Protein AF-0000000077385275 (afdb_homodimer)

Structure (mmCIF, N/CA/C/O backbone):
data_AF-0000000077385275-model_v1
#
loop_
_entity.id
_entity.type
_entity.pdbx_description
1 polymer 'Oxysterol-binding protein'
#
loop_
_atom_site.group_PDB
_atom_site.id
_atom_site.type_symbol
_atom_site.label_atom_id
_atom_site.label_alt_id
_atom_site.label_comp_id
_atom_site.label_asym_id
_atom_site.label_entity_id
_atom_site.label_seq_id
_atom_site.pdbx_PDB_ins_code
_atom_site.Cartn_x
_atom_site.Cartn_y
_atom_site.Cartn_z
_atom_site.occupancy
_atom_site.B_iso_or_equiv
_atom_site.auth_seq_id
_atom_site.auth_comp_id
_atom_site.auth_asym_id
_atom_site.auth_atom_id
_atom_site.pdbx_PDB_model_num
ATOM 1 N N . MET A 1 1 ? -3.242 -5.191 25.312 1 22.33 1 MET A N 1
ATOM 2 C CA . MET A 1 1 ? -4.52 -5.523 24.688 1 22.33 1 MET A CA 1
ATOM 3 C C . MET A 1 1 ? -4.336 -5.859 23.203 1 22.33 1 MET A C 1
ATOM 5 O O . MET A 1 1 ? -3.58 -5.188 22.5 1 22.33 1 MET A O 1
ATOM 9 N N . PRO A 1 2 ? -4.477 -7.125 22.812 1 30.56 2 PRO A N 1
ATOM 10 C CA . PRO A 1 2 ? -4.27 -7.602 21.438 1 30.56 2 PRO A CA 1
ATOM 11 C C . PRO A 1 2 ? -4.867 -6.668 20.391 1 30.56 2 PRO A C 1
ATOM 13 O O . PRO A 1 2 ? -6.016 -6.23 20.531 1 30.56 2 PRO A O 1
ATOM 16 N N . TRP A 1 3 ? -4.211 -5.695 20 1 33.78 3 TRP A N 1
ATOM 17 C CA . TRP A 1 3 ? -4.695 -4.777 18.969 1 33.78 3 TRP A CA 1
ATOM 18 C C . TRP A 1 3 ? -5.602 -5.496 17.984 1 33.78 3 TRP A C 1
ATOM 20 O O . TRP A 1 3 ? -5.223 -6.527 17.422 1 33.78 3 TRP A O 1
ATOM 30 N N . ASN A 1 4 ? -6.906 -5.566 18.344 1 36.47 4 ASN A N 1
ATOM 31 C CA . ASN A 1 4 ? -8.008 -6.207 17.641 1 36.47 4 ASN A CA 1
ATOM 32 C C . ASN A 1 4 ? -8.016 -5.82 16.156 1 36.47 4 ASN A C 1
ATOM 34 O O . ASN A 1 4 ? -7.961 -4.637 15.82 1 36.47 4 ASN A O 1
ATOM 38 N N . LEU A 1 5 ? -7.516 -6.82 15.344 1 45.41 5 LEU A N 1
ATOM 39 C CA . LEU A 1 5 ? -7.559 -6.688 13.891 1 45.41 5 LEU A CA 1
ATOM 40 C C . LEU A 1 5 ? -8.805 -5.922 13.453 1 45.41 5 LEU A C 1
ATOM 42 O O . LEU A 1 5 ? -8.742 -5.109 12.523 1 45.41 5 LEU A O 1
ATOM 46 N N . TRP A 1 6 ? -9.781 -6.137 14.352 1 42.72 6 TRP A N 1
ATOM 47 C CA . TRP A 1 6 ? -11.031 -5.473 13.984 1 42.72 6 TRP A CA 1
ATOM 48 C C . TRP A 1 6 ? -10.875 -3.957 14.039 1 42.72 6 TRP A C 1
ATOM 50 O O . TRP A 1 6 ? -11.367 -3.244 13.156 1 42.72 6 TRP A O 1
ATOM 60 N N . THR A 1 7 ? -10.258 -3.656 15.094 1 42.75 7 THR A N 1
ATOM 61 C CA . THR A 1 7 ? -10.117 -2.211 15.25 1 42.75 7 THR A CA 1
ATOM 62 C C . THR A 1 7 ? -9.391 -1.608 14.047 1 42.75 7 THR A C 1
ATOM 64 O O . THR A 1 7 ? -9.695 -0.487 13.633 1 42.75 7 THR A O 1
ATOM 67 N N . ILE A 1 8 ? -8.602 -2.576 13.586 1 43.84 8 ILE A N 1
ATOM 68 C CA . ILE A 1 8 ? -7.848 -2.121 12.422 1 43.84 8 ILE A CA 1
ATOM 69 C C . ILE A 1 8 ? -8.688 -2.279 11.156 1 43.84 8 ILE A C 1
ATOM 71 O O . ILE A 1 8 ? -8.766 -1.364 10.336 1 43.84 8 ILE A O 1
ATOM 75 N N . LEU A 1 9 ? -9.422 -3.432 11.164 1 48.72 9 LEU A N 1
ATOM 76 C CA . LEU A 1 9 ? -10.031 -3.854 9.906 1 48.72 9 LEU A CA 1
ATOM 77 C C . LEU A 1 9 ? -11.375 -3.164 9.703 1 48.72 9 LEU A C 1
ATOM 79 O O . LEU A 1 9 ? -11.805 -2.963 8.562 1 48.72 9 LEU A O 1
ATOM 83 N N . LYS A 1 10 ? -11.984 -2.959 10.844 1 46.59 10 LYS A N 1
ATOM 84 C CA . LYS A 1 10 ? -13.32 -2.395 10.719 1 46.59 10 LYS A CA 1
ATOM 85 C C . LYS A 1 10 ? -13.328 -1.202 9.766 1 46.59 10 LYS A C 1
ATOM 87 O O . LYS A 1 10 ? -14.328 -0.956 9.078 1 46.59 10 LYS A O 1
ATOM 92 N N . ASN A 1 11 ? -12.266 -0.628 9.859 1 41.06 11 ASN A N 1
ATOM 93 C CA . ASN A 1 11 ? -12.188 0.608 9.094 1 41.06 11 ASN A CA 1
ATOM 94 C C . ASN A 1 11 ? -11.922 0.333 7.613 1 41.06 11 ASN A C 1
ATOM 96 O O . ASN A 1 11 ? -11.938 1.251 6.793 1 41.06 11 ASN A O 1
ATOM 100 N N . TYR A 1 12 ? -11.773 -1.062 7.469 1 43.31 12 TYR A N 1
ATOM 101 C CA . TYR A 1 12 ? -11.398 -1.414 6.102 1 43.31 12 TYR A CA 1
ATOM 102 C C . TYR A 1 12 ? -12.516 -2.197 5.418 1 43.31 12 TYR A C 1
ATOM 104 O O . TYR A 1 12 ? -12.305 -2.795 4.359 1 43.31 12 TYR A O 1
ATOM 112 N N . ILE A 1 13 ? -13.656 -2.273 6.016 1 45.38 13 ILE A N 1
ATOM 113 C CA . ILE A 1 13 ? -14.781 -3.004 5.438 1 45.38 13 ILE A CA 1
ATOM 114 C C . ILE A 1 13 ? -15.117 -2.428 4.062 1 45.38 13 ILE A C 1
ATOM 116 O O . ILE A 1 13 ? -15.297 -1.216 3.918 1 45.38 13 ILE A O 1
ATOM 120 N N . GLY A 1 14 ? -15.133 -3.238 3.111 1 44.44 14 GLY A N 1
ATOM 121 C CA . GLY A 1 14 ? -15.453 -2.834 1.751 1 44.44 14 GLY A CA 1
ATOM 122 C C . GLY A 1 14 ? -14.25 -2.322 0.98 1 44.44 14 GLY A C 1
ATOM 123 O O . GLY A 1 14 ? -14.359 -1.971 -0.196 1 44.44 14 GLY A O 1
ATOM 124 N N . LYS A 1 15 ? -13.016 -2.332 1.749 1 44.12 15 LYS A N 1
ATOM 125 C CA . LYS A 1 15 ? -11.805 -1.715 1.206 1 44.12 15 LYS A CA 1
ATOM 126 C C . LYS A 1 15 ? -10.836 -2.77 0.68 1 44.12 15 LYS A C 1
ATOM 128 O O . LYS A 1 15 ? -10.867 -3.92 1.122 1 44.12 15 LYS A O 1
ATOM 133 N N . GLU A 1 16 ? -10.188 -2.529 -0.522 1 43.12 16 GLU A N 1
ATOM 134 C CA . GLU A 1 16 ? -9.133 -3.424 -0.984 1 43.12 16 GLU A CA 1
ATOM 135 C C . GLU A 1 16 ? -7.953 -3.434 -0.014 1 43.12 16 GLU A C 1
ATOM 137 O O . GLU A 1 16 ? -7.445 -2.377 0.365 1 43.12 16 GLU A O 1
ATOM 142 N N . LEU A 1 17 ? -7.742 -4.512 0.66 1 42.81 17 LEU A N 1
ATOM 143 C CA . LEU A 1 17 ? -6.801 -4.684 1.761 1 42.81 17 LEU A CA 1
ATOM 144 C C . LEU A 1 17 ? -5.398 -4.961 1.235 1 42.81 17 LEU A C 1
ATOM 146 O O . LEU A 1 17 ? -4.457 -5.129 2.018 1 42.81 17 LEU A O 1
ATOM 150 N N . THR A 1 18 ? -5.215 -5.156 -0.114 1 40.94 18 THR A N 1
ATOM 151 C CA . THR A 1 18 ? -3.887 -5.645 -0.478 1 40.94 18 THR A CA 1
ATOM 152 C C . THR A 1 18 ? -2.801 -4.758 0.13 1 40.94 18 THR A C 1
ATOM 154 O O . THR A 1 18 ? -1.669 -5.203 0.327 1 40.94 18 THR A O 1
ATOM 157 N N . GLU A 1 19 ? -3.18 -3.551 0.458 1 40.25 19 GLU A N 1
ATOM 158 C CA . GLU A 1 19 ? -2.131 -2.674 0.968 1 40.25 19 GLU A CA 1
ATOM 159 C C . GLU A 1 19 ? -2.203 -2.553 2.488 1 40.25 19 GLU A C 1
ATOM 161 O O . GLU A 1 19 ? -1.452 -1.784 3.09 1 40.25 19 GLU A O 1
ATOM 166 N N . ILE A 1 20 ? -3.166 -3.162 3.029 1 42 20 ILE A N 1
ATOM 167 C CA . ILE A 1 20 ? -3.279 -3.059 4.48 1 42 20 ILE A CA 1
ATOM 168 C C . ILE A 1 20 ? -2.18 -3.885 5.145 1 42 20 ILE A C 1
ATOM 170 O O . ILE A 1 20 ? -2.096 -5.098 4.938 1 42 20 ILE A O 1
ATOM 174 N N . PRO A 1 21 ? -1.225 -3.178 5.582 1 43.84 21 PRO A N 1
ATOM 175 C CA . PRO A 1 21 ? -0.285 -3.977 6.375 1 43.84 21 PRO A CA 1
ATOM 176 C C . PRO A 1 21 ? -0.977 -4.797 7.461 1 43.84 21 PRO A C 1
ATOM 178 O O . PRO A 1 21 ? -1.747 -4.25 8.258 1 43.84 21 PRO A O 1
ATOM 181 N N . ILE A 1 22 ? -1.205 -6.035 7.148 1 46.94 22 ILE A N 1
ATOM 182 C CA . ILE A 1 22 ? -1.656 -6.941 8.203 1 46.94 22 ILE A CA 1
ATOM 183 C C . ILE A 1 22 ? -0.57 -7.078 9.266 1 46.94 22 ILE A C 1
ATOM 185 O O . ILE A 1 22 ? 0.614 -7.199 8.938 1 46.94 22 ILE A O 1
ATOM 189 N N . PRO A 1 23 ? -0.979 -6.82 10.484 1 48.75 23 PRO A N 1
ATOM 190 C CA . PRO A 1 23 ? 0.021 -7.012 11.539 1 48.75 23 PRO A CA 1
ATOM 191 C C . PRO A 1 23 ? 0.813 -8.305 11.367 1 48.75 23 PRO A C 1
ATOM 193 O O . PRO A 1 23 ? 0.279 -9.305 10.875 1 48.75 23 PRO A O 1
ATOM 196 N N . PHE A 1 24 ? 2.184 -8.156 11.555 1 48 24 PHE A N 1
ATOM 197 C CA . PHE A 1 24 ? 3.156 -9.234 11.43 1 48 24 PHE A CA 1
ATOM 198 C C . PHE A 1 24 ? 2.629 -10.516 12.055 1 48 24 PHE A C 1
ATOM 200 O O . PHE A 1 24 ? 2.914 -11.617 11.57 1 48 24 PHE A O 1
ATOM 207 N N . ASN A 1 25 ? 1.714 -10.297 13.008 1 54.97 25 ASN A N 1
ATOM 208 C CA . ASN A 1 25 ? 1.229 -11.484 13.695 1 54.97 25 ASN A CA 1
ATOM 209 C C . ASN A 1 25 ? 0.329 -12.328 12.797 1 54.97 25 ASN A C 1
ATOM 211 O O . ASN A 1 25 ? -0.008 -13.461 13.141 1 54.97 25 ASN A O 1
ATOM 215 N N . PHE A 1 26 ? 0.169 -11.727 11.617 1 65.56 26 PHE A N 1
ATOM 216 C CA . PHE A 1 26 ? -0.706 -12.461 10.703 1 65.56 26 PHE A CA 1
ATOM 217 C C . PHE A 1 26 ? 0.068 -12.953 9.492 1 65.56 26 PHE A C 1
ATOM 219 O O . PHE A 1 26 ? -0.524 -13.461 8.531 1 65.56 26 PHE A O 1
ATOM 226 N N . CYS A 1 27 ? 1.44 -12.844 9.711 1 75.25 27 CYS A N 1
ATOM 227 C CA . CYS A 1 27 ? 2.238 -13.242 8.555 1 75.25 27 CYS A CA 1
ATOM 228 C C . CYS A 1 27 ? 2.939 -14.57 8.805 1 75.25 27 CYS A C 1
ATOM 230 O O . CYS A 1 27 ? 3.023 -15.023 9.945 1 75.25 27 CYS A O 1
ATOM 232 N N . GLU A 1 28 ? 3.242 -15.273 7.82 1 85.62 28 GLU A N 1
ATOM 233 C CA . GLU A 1 28 ? 4.152 -16.422 7.824 1 85.62 28 GLU A CA 1
ATOM 234 C C . GLU A 1 28 ? 5.523 -16.031 7.277 1 85.62 28 GLU A C 1
ATOM 236 O O . GLU A 1 28 ? 5.648 -15.062 6.523 1 85.62 28 GLU A O 1
ATOM 241 N N . PRO A 1 29 ? 6.57 -16.75 7.711 1 88.56 29 PRO A N 1
ATOM 242 C CA . PRO A 1 29 ? 7.93 -16.375 7.316 1 88.56 29 PRO A CA 1
ATOM 243 C C . PRO A 1 29 ? 8.289 -16.844 5.914 1 88.56 29 PRO A C 1
ATOM 245 O O . PRO A 1 29 ? 9.367 -17.406 5.707 1 88.56 29 PRO A O 1
ATOM 248 N N . LEU A 1 30 ? 7.438 -16.688 4.945 1 93.69 30 LEU A N 1
ATOM 249 C CA . LEU A 1 30 ? 7.645 -16.938 3.525 1 93.69 30 LEU A CA 1
ATOM 250 C C . LEU A 1 30 ? 7.219 -15.727 2.695 1 93.69 30 LEU A C 1
ATOM 252 O O . LEU A 1 30 ? 6.242 -15.055 3.025 1 93.69 30 LEU A O 1
ATOM 256 N N . SER A 1 31 ? 8.016 -15.5 1.704 1 94.81 31 SER A N 1
ATOM 257 C CA . SER A 1 31 ? 7.59 -14.523 0.704 1 94.81 31 SER A CA 1
ATOM 258 C C . SER A 1 31 ? 6.527 -15.109 -0.219 1 94.81 31 SER A C 1
ATOM 260 O O . SER A 1 31 ? 6.398 -16.328 -0.33 1 94.81 31 SER A O 1
ATOM 262 N N . MET A 1 32 ? 5.77 -14.242 -0.83 1 95.31 32 MET A N 1
ATOM 263 C CA . MET A 1 32 ? 4.797 -14.703 -1.816 1 95.31 32 MET A CA 1
ATOM 264 C C . MET A 1 32 ? 5.477 -15.5 -2.924 1 95.31 32 MET A C 1
ATOM 266 O O . MET A 1 32 ? 4.883 -16.422 -3.482 1 95.31 32 MET A O 1
ATOM 270 N N . LEU A 1 33 ? 6.703 -15.156 -3.324 1 98 33 LEU A N 1
ATOM 271 C CA . LEU A 1 33 ? 7.438 -15.922 -4.328 1 98 33 LEU A CA 1
ATOM 272 C C . LEU A 1 33 ? 7.605 -17.375 -3.885 1 98 33 LEU A C 1
ATOM 274 O O . LEU A 1 33 ? 7.422 -18.297 -4.684 1 98 33 LEU A O 1
ATOM 278 N N . GLN A 1 34 ? 7.934 -17.5 -2.602 1 97.69 34 GLN A N 1
ATOM 279 C CA . GLN A 1 34 ? 8.078 -18.828 -2.045 1 97.69 34 GLN A CA 1
ATOM 280 C C . GLN A 1 34 ? 6.738 -19.562 -1.989 1 97.69 34 GLN A C 1
ATOM 282 O O . GLN A 1 34 ? 6.652 -20.75 -2.318 1 97.69 34 GLN A O 1
ATOM 287 N N . ARG A 1 35 ? 5.707 -18.875 -1.614 1 96.5 35 ARG A N 1
ATOM 288 C CA . ARG A 1 35 ? 4.367 -19.453 -1.544 1 96.5 35 ARG A CA 1
ATOM 289 C C . ARG A 1 35 ? 3.918 -19.969 -2.906 1 96.5 35 ARG A C 1
ATOM 291 O O . ARG A 1 35 ? 3.299 -21.031 -3 1 96.5 35 ARG A O 1
ATOM 298 N N . LEU A 1 36 ? 4.227 -19.281 -3.943 1 97.38 36 LEU A N 1
ATOM 299 C CA . LEU A 1 36 ? 3.832 -19.688 -5.285 1 97.38 36 LEU A CA 1
ATOM 300 C C . LEU A 1 36 ? 4.586 -20.938 -5.715 1 97.38 36 LEU A C 1
ATOM 302 O O . LEU A 1 36 ? 4.043 -21.781 -6.441 1 97.38 36 LEU A O 1
ATOM 306 N N . VAL A 1 37 ? 5.805 -21.109 -5.266 1 98.31 37 VAL A N 1
ATOM 307 C CA . VAL A 1 37 ? 6.586 -22.297 -5.598 1 98.31 37 VAL A CA 1
ATOM 308 C C . VAL A 1 37 ? 6 -23.516 -4.883 1 98.31 37 VAL A C 1
ATOM 310 O O . VAL A 1 37 ? 6.156 -24.641 -5.348 1 98.31 37 VAL A O 1
ATOM 313 N N . GLU A 1 38 ? 5.336 -23.281 -3.814 1 97.06 38 GLU A N 1
ATOM 314 C CA . GLU A 1 38 ? 4.691 -24.359 -3.07 1 97.06 38 GLU A CA 1
ATOM 315 C C . GLU A 1 38 ? 3.676 -25.094 -3.936 1 97.06 38 GLU A C 1
ATOM 317 O O . GLU A 1 38 ? 3.307 -26.234 -3.633 1 97.06 38 GLU A O 1
ATOM 322 N N . ASP A 1 39 ? 3.201 -24.531 -4.992 1 97.06 39 ASP A N 1
ATOM 323 C CA . ASP A 1 39 ? 2.275 -25.156 -5.926 1 97.06 39 ASP A CA 1
ATOM 324 C C . ASP A 1 39 ? 2.863 -26.453 -6.488 1 97.06 39 ASP A C 1
ATOM 326 O O . ASP A 1 39 ? 2.127 -27.312 -6.977 1 97.06 39 ASP A O 1
ATOM 330 N N . TYR A 1 40 ? 4.156 -26.594 -6.434 1 98.31 40 TYR A N 1
ATOM 331 C CA . TYR A 1 40 ? 4.812 -27.734 -7.062 1 98.31 40 TYR A CA 1
ATOM 332 C C . TYR A 1 40 ? 5.117 -28.812 -6.039 1 98.31 40 TYR A C 1
ATOM 334 O O . TYR A 1 40 ? 5.871 -29.75 -6.324 1 98.31 40 TYR A O 1
ATOM 342 N N . GLU A 1 41 ? 4.551 -28.656 -4.855 1 97.88 41 GLU A N 1
ATOM 343 C CA . GLU A 1 41 ? 4.715 -29.688 -3.84 1 97.88 41 GLU A CA 1
ATOM 344 C C . GLU A 1 41 ? 4.32 -31.062 -4.383 1 97.88 41 GLU A C 1
ATOM 346 O O . GLU A 1 41 ? 4.922 -32.094 -4.016 1 97.88 41 GLU A O 1
ATOM 351 N N . TYR A 1 42 ? 3.328 -31.125 -5.273 1 98.38 42 TYR A N 1
ATOM 352 C CA . TYR A 1 42 ? 2.846 -32.375 -5.852 1 98.38 42 TYR A CA 1
ATOM 353 C C . TYR A 1 42 ? 3.197 -32.469 -7.332 1 98.38 42 TYR A C 1
ATOM 355 O O . TYR A 1 42 ? 2.385 -32.906 -8.141 1 98.38 42 TYR A O 1
ATOM 363 N N . SER A 1 43 ? 4.387 -32.062 -7.645 1 98.38 43 SER A N 1
ATOM 364 C CA . SER A 1 43 ? 4.855 -32.031 -9.023 1 98.38 43 SER A CA 1
ATOM 365 C C . SER A 1 43 ? 4.863 -33.438 -9.625 1 98.38 43 SER A C 1
ATOM 367 O O . SER A 1 43 ? 4.844 -33.594 -10.844 1 98.38 43 SER A O 1
ATOM 369 N N . GLU A 1 44 ? 4.879 -34.469 -8.812 1 98.25 44 GLU A N 1
ATOM 370 C CA . GLU A 1 44 ? 4.855 -35.844 -9.312 1 98.25 44 GLU A CA 1
ATOM 371 C C . GLU A 1 44 ? 3.582 -36.125 -10.109 1 98.25 44 GLU A C 1
ATOM 373 O O . GLU A 1 44 ? 3.549 -37.031 -10.945 1 98.25 44 GLU A O 1
ATOM 378 N N . ILE A 1 45 ? 2.545 -35.375 -9.828 1 98.69 45 ILE A N 1
ATOM 379 C CA . ILE A 1 45 ? 1.316 -35.5 -10.602 1 98.69 45 ILE A CA 1
ATOM 380 C C . ILE A 1 45 ? 1.586 -35.156 -12.062 1 98.69 45 ILE A C 1
ATOM 382 O O . ILE A 1 45 ? 1.064 -35.781 -12.977 1 98.69 45 ILE A O 1
ATOM 386 N N . LEU A 1 46 ? 2.375 -34.094 -12.305 1 98.75 46 LEU A N 1
ATOM 387 C CA . LEU A 1 46 ? 2.738 -33.719 -13.656 1 98.75 46 LEU A CA 1
ATOM 388 C C . LEU A 1 46 ? 3.615 -34.75 -14.32 1 98.75 46 LEU A C 1
ATOM 390 O O . LEU A 1 46 ? 3.518 -35 -15.531 1 98.75 46 LEU A O 1
ATOM 394 N N . ASP A 1 47 ? 4.445 -35.406 -13.508 1 98.25 47 ASP A N 1
ATOM 395 C CA . ASP A 1 47 ? 5.25 -36.5 -14.039 1 98.25 47 ASP A CA 1
ATOM 396 C C . ASP A 1 47 ? 4.371 -37.656 -14.5 1 98.25 47 ASP A C 1
ATOM 398 O O . ASP A 1 47 ? 4.609 -38.25 -15.555 1 98.25 47 ASP A O 1
ATOM 402 N N . LYS A 1 48 ? 3.4 -37.969 -13.695 1 98.12 48 LYS A N 1
ATOM 403 C CA . LYS A 1 48 ? 2.443 -39 -14.094 1 98.12 48 LYS A CA 1
ATOM 404 C C . LYS A 1 48 ? 1.675 -38.562 -15.344 1 98.12 48 LYS A C 1
ATOM 406 O O . LYS A 1 48 ? 1.439 -39.375 -16.234 1 98.12 48 LYS A O 1
ATOM 411 N N . ALA A 1 49 ? 1.293 -37.312 -15.367 1 98.69 49 ALA A N 1
ATOM 412 C CA . ALA A 1 49 ? 0.587 -36.781 -16.531 1 98.69 49 ALA A CA 1
ATOM 413 C C . ALA A 1 49 ? 1.415 -36.969 -17.797 1 98.69 49 ALA A C 1
ATOM 415 O O . ALA A 1 49 ? 0.876 -37.281 -18.859 1 98.69 49 ALA A O 1
ATOM 416 N N . ALA A 1 50 ? 2.693 -36.75 -17.672 1 98.19 50 ALA A N 1
ATOM 417 C CA . ALA A 1 50 ? 3.594 -36.875 -18.812 1 98.19 50 ALA A CA 1
ATOM 418 C C . ALA A 1 50 ? 3.613 -38.281 -19.375 1 98.19 50 ALA A C 1
ATOM 420 O O . ALA A 1 50 ? 3.93 -38.5 -20.547 1 98.19 50 ALA A O 1
ATOM 421 N N . MET A 1 51 ? 3.244 -39.281 -18.531 1 97.06 51 MET A N 1
ATOM 422 C CA . MET A 1 51 ? 3.273 -40.688 -18.906 1 97.06 51 MET A CA 1
ATOM 423 C C . MET A 1 51 ? 1.891 -41.156 -19.344 1 97.06 51 MET A C 1
ATOM 425 O O . MET A 1 51 ? 1.713 -42.312 -19.688 1 97.06 51 MET A O 1
ATOM 429 N N . ALA A 1 52 ? 0.962 -40.281 -19.359 1 96.25 52 ALA A N 1
ATOM 430 C CA . ALA A 1 52 ? -0.415 -40.656 -19.672 1 96.25 52 ALA A CA 1
ATOM 431 C C . ALA A 1 52 ? -0.518 -41.219 -21.062 1 96.25 52 ALA A C 1
ATOM 433 O O . ALA A 1 52 ? 0.242 -40.844 -21.969 1 96.25 52 ALA A O 1
ATOM 434 N N . SER A 1 53 ? -1.524 -42 -21.25 1 89.12 53 SER A N 1
ATOM 435 C CA . SER A 1 53 ? -1.717 -42.75 -22.5 1 89.12 53 SER A CA 1
ATOM 436 C C . SER A 1 53 ? -2.291 -41.844 -23.594 1 89.12 53 SER A C 1
ATOM 438 O O . SER A 1 53 ? -2.068 -42.094 -24.781 1 89.12 53 SER A O 1
ATOM 440 N N . ASP A 1 54 ? -3.117 -40.906 -23.203 1 93.94 54 ASP A N 1
ATOM 441 C CA . ASP A 1 54 ? -3.701 -39.969 -24.141 1 93.94 54 ASP A CA 1
ATOM 442 C C . ASP A 1 54 ? -3.857 -38.594 -23.5 1 93.94 54 ASP A C 1
ATOM 444 O O . ASP A 1 54 ? -3.648 -38.438 -22.297 1 93.94 54 ASP A O 1
ATOM 448 N N . SER A 1 55 ? -4.312 -37.656 -24.328 1 97.31 55 SER A N 1
ATOM 449 C CA . SER A 1 55 ? -4.324 -36.25 -23.922 1 97.31 55 SER A CA 1
ATOM 450 C C . SER A 1 55 ? -5.449 -35.969 -22.922 1 97.31 55 SER A C 1
ATOM 452 O O . SER A 1 55 ? -5.336 -35.094 -22.078 1 97.31 55 SER A O 1
ATOM 454 N N . CYS A 1 56 ? -6.508 -36.781 -22.938 1 97.88 56 CYS A N 1
ATOM 455 C CA . CYS A 1 56 ? -7.59 -36.562 -21.984 1 97.88 56 CYS A CA 1
ATOM 456 C C . CYS A 1 56 ? -7.191 -37.062 -20.594 1 97.88 56 CYS A C 1
ATOM 458 O O . CYS A 1 56 ? -7.539 -36.438 -19.578 1 97.88 56 CYS A O 1
ATOM 460 N N . GLU A 1 57 ? -6.535 -38.188 -20.594 1 97.81 57 GLU A N 1
ATOM 461 C CA . GLU A 1 57 ? -5.984 -38.656 -19.328 1 97.81 57 GLU A CA 1
ATOM 462 C C . GLU A 1 57 ? -4.969 -37.656 -18.766 1 97.81 57 GLU A C 1
ATOM 464 O O . GLU A 1 57 ? -4.977 -37.375 -17.562 1 97.81 57 GLU A O 1
ATOM 469 N N . GLN A 1 58 ? -4.043 -37.188 -19.625 1 98.69 58 GLN A N 1
ATOM 470 C CA . GLN A 1 58 ? -3.086 -36.156 -19.219 1 98.69 58 GLN A CA 1
ATOM 471 C C . GLN A 1 58 ? -3.797 -34.938 -18.625 1 98.69 58 GLN A C 1
ATOM 473 O O . GLN A 1 58 ? -3.396 -34.438 -17.578 1 98.69 58 GLN A O 1
ATOM 478 N N . LEU A 1 59 ? -4.871 -34.562 -19.266 1 98.75 59 LEU A N 1
ATOM 479 C CA . LEU A 1 59 ? -5.656 -33.406 -18.812 1 98.75 59 LEU A CA 1
ATOM 480 C C . LEU A 1 59 ? -6.273 -33.656 -17.453 1 98.75 59 LEU A C 1
ATOM 482 O O . LEU A 1 59 ? -6.348 -32.75 -16.609 1 98.75 59 LEU A O 1
ATOM 486 N N . ALA A 1 60 ? -6.688 -34.875 -17.156 1 98.75 60 ALA A N 1
ATOM 487 C CA . ALA A 1 60 ? -7.227 -35.219 -15.852 1 98.75 60 ALA A CA 1
ATOM 488 C C . ALA A 1 60 ? -6.18 -35.062 -14.758 1 98.75 60 ALA A C 1
ATOM 490 O O . ALA A 1 60 ? -6.477 -34.531 -13.68 1 98.75 60 ALA A O 1
ATOM 491 N N . TYR A 1 61 ? -5.012 -35.438 -15.023 1 98.81 61 TYR A N 1
ATOM 492 C CA . TYR A 1 61 ? -3.924 -35.281 -14.062 1 98.81 61 TYR A CA 1
ATOM 493 C C . TYR A 1 61 ? -3.582 -33.812 -13.875 1 98.81 61 TYR A C 1
ATOM 495 O O . TYR A 1 61 ? -3.318 -33.344 -12.758 1 98.81 61 TYR A O 1
ATOM 503 N N . VAL A 1 62 ? -3.572 -33.062 -14.977 1 98.88 62 VAL A N 1
ATOM 504 C CA . VAL A 1 62 ? -3.316 -31.625 -14.883 1 98.88 62 VAL A CA 1
ATOM 505 C C . VAL A 1 62 ? -4.363 -30.969 -13.992 1 98.88 62 VAL A C 1
ATOM 507 O O . VAL A 1 62 ? -4.035 -30.125 -13.148 1 98.88 62 VAL A O 1
ATOM 510 N N . ALA A 1 63 ? -5.594 -31.391 -14.148 1 98.94 63 ALA A N 1
ATOM 511 C CA . ALA A 1 63 ? -6.676 -30.859 -13.32 1 98.94 63 ALA A CA 1
ATOM 512 C C . ALA A 1 63 ? -6.422 -31.156 -11.844 1 98.94 63 ALA A C 1
ATOM 514 O O . ALA A 1 63 ? -6.566 -30.266 -11 1 98.94 63 ALA A O 1
ATOM 515 N N . ALA A 1 64 ? -6.031 -32.344 -11.57 1 98.88 64 ALA A N 1
ATOM 516 C CA . ALA A 1 64 ? -5.723 -32.719 -10.195 1 98.88 64 ALA A CA 1
ATOM 517 C C . ALA A 1 64 ? -4.574 -31.891 -9.641 1 98.88 64 ALA A C 1
ATOM 519 O O . ALA A 1 64 ? -4.605 -31.469 -8.477 1 98.88 64 ALA A O 1
ATOM 520 N N . PHE A 1 65 ? -3.57 -31.609 -10.445 1 98.81 65 PHE A N 1
ATOM 521 C CA . PHE A 1 65 ? -2.434 -30.781 -10.062 1 98.81 65 PHE A CA 1
ATOM 522 C C . PHE A 1 65 ? -2.891 -29.391 -9.68 1 98.81 65 PHE A C 1
ATOM 524 O O . PHE A 1 65 ? -2.43 -28.828 -8.68 1 98.81 65 PHE A O 1
ATOM 531 N N . THR A 1 66 ? -3.787 -28.812 -10.438 1 98.75 66 THR A N 1
ATOM 532 C CA . THR A 1 66 ? -4.254 -27.469 -10.156 1 98.75 66 THR A CA 1
ATOM 533 C C . THR A 1 66 ? -5 -27.422 -8.82 1 98.75 66 THR A C 1
ATOM 535 O O . THR A 1 66 ? -4.859 -26.453 -8.055 1 98.75 66 THR A O 1
ATOM 538 N N . VAL A 1 67 ? -5.75 -28.469 -8.516 1 98.75 67 VAL A N 1
ATOM 539 C CA . VAL A 1 67 ? -6.52 -28.547 -7.277 1 98.75 67 VAL A CA 1
ATOM 540 C C . VAL A 1 67 ? -5.574 -28.672 -6.086 1 98.75 67 VAL A C 1
ATOM 542 O O . VAL A 1 67 ? -5.793 -28.062 -5.039 1 98.75 67 VAL A O 1
ATOM 545 N N . SER A 1 68 ? -4.543 -29.406 -6.25 1 98.56 68 SER A N 1
ATOM 546 C CA . SER A 1 68 ? -3.623 -29.703 -5.156 1 98.56 68 SER A CA 1
ATOM 547 C C . SER A 1 68 ? -2.984 -28.438 -4.602 1 98.56 68 SER A C 1
ATOM 549 O O . SER A 1 68 ? -2.562 -28.406 -3.443 1 98.56 68 SER A O 1
ATOM 551 N N . SER A 1 69 ? -2.908 -27.391 -5.391 1 97.25 69 SER A N 1
ATOM 552 C CA . SER A 1 69 ? -2.252 -26.156 -4.996 1 97.25 69 SER A CA 1
ATOM 553 C C . SER A 1 69 ? -3.008 -25.453 -3.869 1 97.25 69 SER A C 1
ATOM 555 O O . SER A 1 69 ? -2.471 -24.562 -3.209 1 97.25 69 SER A O 1
ATOM 557 N N . TYR A 1 70 ? -4.262 -25.891 -3.629 1 97.31 70 TYR A N 1
ATOM 558 C CA . TYR A 1 70 ? -5.09 -25.234 -2.627 1 97.31 70 TYR A CA 1
ATOM 559 C C . TYR A 1 70 ? -5.02 -25.969 -1.292 1 97.31 70 TYR A C 1
ATOM 561 O O . TYR A 1 70 ? -5.531 -25.484 -0.281 1 97.31 70 TYR A O 1
ATOM 569 N N . ALA A 1 71 ? -4.348 -27.062 -1.221 1 96.5 71 ALA A N 1
ATOM 570 C CA . ALA A 1 71 ? -4.406 -27.984 -0.09 1 96.5 71 ALA A CA 1
ATOM 571 C C . ALA A 1 71 ? -3.998 -27.281 1.206 1 96.5 71 ALA A C 1
ATOM 573 O O . ALA A 1 71 ? -4.684 -27.406 2.225 1 96.5 71 ALA A O 1
ATOM 574 N N . THR A 1 72 ? -2.986 -26.484 1.186 1 93.88 72 THR A N 1
ATOM 575 C CA . THR A 1 72 ? -2.391 -25.953 2.4 1 93.88 72 THR A CA 1
ATOM 576 C C . THR A 1 72 ? -3.229 -24.797 2.947 1 93.88 72 THR A C 1
ATOM 578 O O . THR A 1 72 ? -3.076 -24.406 4.109 1 93.88 72 THR A O 1
ATOM 581 N N . THR A 1 73 ? -4.113 -24.234 2.195 1 94 73 THR A N 1
ATOM 582 C CA . THR A 1 73 ? -4.895 -23.078 2.615 1 94 73 THR A CA 1
ATOM 583 C C . THR A 1 73 ? -5.941 -23.469 3.65 1 94 73 THR A C 1
ATOM 585 O O . THR A 1 73 ? -6.52 -22.609 4.32 1 94 73 THR A O 1
ATOM 588 N N . SER A 1 74 ? -6.176 -24.766 3.801 1 91.81 74 SER A N 1
ATOM 589 C CA . SER A 1 74 ? -7.176 -25.234 4.754 1 91.81 74 SER A CA 1
ATOM 590 C C . SER A 1 74 ? -6.723 -25 6.191 1 91.81 74 SER A C 1
ATOM 592 O O . SER A 1 74 ? -7.551 -24.844 7.094 1 91.81 74 SER A O 1
ATOM 594 N N . ASN A 1 75 ? -5.457 -24.938 6.422 1 88.75 75 ASN A N 1
ATOM 595 C CA . ASN A 1 75 ? -4.984 -24.766 7.793 1 88.75 75 ASN A CA 1
ATOM 596 C C . ASN A 1 75 ? -3.957 -23.641 7.898 1 88.75 75 ASN A C 1
ATOM 598 O O . ASN A 1 75 ? -3.4 -23.391 8.969 1 88.75 75 ASN A O 1
ATOM 602 N N . ARG A 1 76 ? -3.629 -23.047 6.848 1 88.94 76 ARG A N 1
ATOM 603 C CA . ARG A 1 76 ? -2.646 -21.969 6.836 1 88.94 76 ARG A CA 1
ATOM 604 C C . ARG A 1 76 ? -3.252 -20.688 6.281 1 88.94 76 ARG A C 1
ATOM 606 O O . ARG A 1 76 ? -3.264 -20.469 5.07 1 88.94 76 ARG A O 1
ATOM 613 N N . THR A 1 77 ? -3.584 -19.812 7.191 1 83.62 77 THR A N 1
ATOM 614 C CA . THR A 1 77 ? -4.309 -18.609 6.805 1 83.62 77 THR A CA 1
ATOM 615 C C . THR A 1 77 ? -3.404 -17.375 6.895 1 83.62 77 THR A C 1
ATOM 617 O O . THR A 1 77 ? -3.811 -16.281 6.535 1 83.62 77 THR A O 1
ATOM 620 N N . ALA A 1 78 ? -2.156 -17.641 7.34 1 80.62 78 ALA A N 1
ATOM 621 C CA . ALA A 1 78 ? -1.238 -16.516 7.492 1 80.62 78 ALA A CA 1
ATOM 622 C C . ALA A 1 78 ? -0.831 -15.945 6.133 1 80.62 78 ALA A C 1
ATOM 624 O O . ALA A 1 78 ? -0.655 -16.703 5.172 1 80.62 78 ALA A O 1
ATOM 625 N N . LYS A 1 79 ? -0.706 -14.641 6.055 1 81 79 LYS A N 1
ATOM 626 C CA . LYS A 1 79 ? -0.318 -13.945 4.828 1 81 79 LYS A CA 1
ATOM 627 C C . LYS A 1 79 ? 1.19 -14.023 4.609 1 81 79 LYS A C 1
ATOM 629 O O . LYS A 1 79 ? 1.971 -13.773 5.531 1 81 79 LYS A O 1
ATOM 634 N N . PRO A 1 80 ? 1.602 -14.422 3.41 1 89.62 80 PRO A N 1
ATOM 635 C CA . PRO A 1 80 ? 3.029 -14.312 3.107 1 89.62 80 PRO A CA 1
ATOM 636 C C . PRO A 1 80 ? 3.498 -12.867 2.99 1 89.62 80 PRO A C 1
ATOM 638 O O . PRO A 1 80 ? 2.674 -11.953 2.875 1 89.62 80 PRO A O 1
ATOM 641 N N . PHE A 1 81 ? 4.867 -12.664 3.061 1 84.69 81 PHE A N 1
ATOM 642 C CA . PHE A 1 81 ? 5.422 -11.328 2.863 1 84.69 81 PHE A CA 1
ATOM 643 C C . PHE A 1 81 ? 5.242 -10.875 1.419 1 84.69 81 PHE A C 1
ATOM 645 O O . PHE A 1 81 ? 5.418 -11.664 0.488 1 84.69 81 PHE A O 1
ATOM 652 N N . ASN A 1 82 ? 4.824 -9.602 1.296 1 82.38 82 ASN A N 1
ATOM 653 C CA . ASN A 1 82 ? 4.828 -9.023 -0.045 1 82.38 82 ASN A CA 1
ATOM 654 C C . ASN A 1 82 ? 6.246 -8.883 -0.59 1 82.38 82 ASN A C 1
ATOM 656 O O . ASN A 1 82 ? 7.105 -8.281 0.06 1 82.38 82 ASN A O 1
ATOM 660 N N . PRO A 1 83 ? 6.484 -9.445 -1.729 1 90.69 83 PRO A N 1
ATOM 661 C CA . PRO A 1 83 ? 7.832 -9.32 -2.281 1 90.69 83 PRO A CA 1
ATOM 662 C C . PRO A 1 83 ? 8.188 -7.883 -2.648 1 90.69 83 PRO A C 1
ATOM 664 O O . PRO A 1 83 ? 7.312 -7.105 -3.031 1 90.69 83 PRO A O 1
ATOM 667 N N . LEU A 1 84 ? 9.453 -7.586 -2.518 1 86 84 LEU A N 1
ATOM 668 C CA . LEU A 1 84 ? 9.984 -6.324 -3.02 1 86 84 LEU A CA 1
ATOM 669 C C . LEU A 1 84 ? 10.203 -6.387 -4.527 1 86 84 LEU A C 1
ATOM 671 O O . LEU A 1 84 ? 10.406 -7.469 -5.086 1 86 84 LEU A O 1
ATOM 675 N N . LEU A 1 85 ? 10.102 -5.148 -5.168 1 84.06 85 LEU A N 1
ATOM 676 C CA . LEU A 1 85 ? 10.414 -5.102 -6.594 1 84.06 85 LEU A CA 1
ATOM 677 C C . LEU A 1 85 ? 11.82 -5.625 -6.859 1 84.06 85 LEU A C 1
ATOM 679 O O . LEU A 1 85 ? 12.773 -5.211 -6.199 1 84.06 85 LEU A O 1
ATOM 683 N N . GLY A 1 86 ? 11.914 -6.609 -7.758 1 92.06 86 GLY A N 1
ATOM 684 C CA . GLY A 1 86 ? 13.203 -7.191 -8.078 1 92.06 86 GLY A CA 1
ATOM 685 C C . GLY A 1 86 ? 13.578 -8.359 -7.18 1 92.06 86 GLY A C 1
ATOM 686 O O . GLY A 1 86 ? 14.57 -9.047 -7.426 1 92.06 86 GLY A O 1
ATOM 687 N N . GLU A 1 87 ? 12.773 -8.609 -6.133 1 94.88 87 GLU A N 1
ATOM 688 C CA . GLU A 1 87 ? 12.992 -9.789 -5.301 1 94.88 87 GLU A CA 1
ATOM 689 C C . GLU A 1 87 ? 12.891 -11.07 -6.121 1 94.88 87 GLU A C 1
ATOM 691 O O . GLU A 1 87 ? 12.047 -11.172 -7.02 1 94.88 87 GLU A O 1
ATOM 696 N N . THR A 1 88 ? 13.789 -12.031 -5.867 1 98.12 88 THR A N 1
ATOM 697 C CA . THR A 1 88 ? 13.789 -13.297 -6.586 1 98.12 88 THR A CA 1
ATOM 698 C C . THR A 1 88 ? 13.695 -14.477 -5.617 1 98.12 88 THR A C 1
ATOM 700 O O . THR A 1 88 ? 13.945 -14.32 -4.422 1 98.12 88 THR A O 1
ATOM 703 N N . TYR A 1 89 ? 13.281 -15.57 -6.105 1 98.56 89 TYR A N 1
ATOM 704 C CA . TYR A 1 89 ? 13.367 -16.844 -5.41 1 98.56 89 TYR A CA 1
ATOM 705 C C . TYR A 1 89 ? 13.68 -17.984 -6.383 1 98.56 89 TYR A C 1
ATOM 707 O O . TYR A 1 89 ? 13.023 -18.109 -7.418 1 98.56 89 TYR A O 1
ATOM 715 N N . GLU A 1 90 ? 14.664 -18.75 -6.039 1 98.69 90 GLU A N 1
ATOM 716 C CA . GLU A 1 90 ? 14.984 -19.953 -6.805 1 98.69 90 GLU A CA 1
ATOM 717 C C . GLU A 1 90 ? 14.805 -21.219 -5.965 1 98.69 90 GLU A C 1
ATOM 719 O O . GLU A 1 90 ? 14.977 -21.188 -4.742 1 98.69 90 GLU A O 1
ATOM 724 N N . LEU A 1 91 ? 14.367 -22.266 -6.57 1 98.56 91 LEU A N 1
ATOM 725 C CA . LEU A 1 91 ? 14.398 -23.594 -5.977 1 98.56 91 LEU A CA 1
ATOM 726 C C . LEU A 1 91 ? 14.836 -24.641 -7 1 98.56 91 LEU A C 1
ATOM 728 O O . LEU A 1 91 ? 14.148 -24.859 -8 1 98.56 91 LEU A O 1
ATOM 732 N N . ASP A 1 92 ? 15.984 -25.203 -6.75 1 98 92 ASP A N 1
ATOM 733 C CA . ASP A 1 92 ? 16.5 -26.266 -7.621 1 98 92 ASP A CA 1
ATOM 734 C C . ASP A 1 92 ? 16.375 -27.625 -6.961 1 98 92 ASP A C 1
ATOM 736 O O . ASP A 1 92 ? 17.141 -27.969 -6.062 1 98 92 ASP A O 1
ATOM 740 N N . ARG A 1 93 ? 15.383 -28.391 -7.391 1 98.06 93 ARG A N 1
ATOM 741 C CA . ARG A 1 93 ? 15.164 -29.75 -6.918 1 98.06 93 ARG A CA 1
ATOM 742 C C . ARG A 1 93 ? 15.352 -30.75 -8.047 1 98.06 93 ARG A C 1
ATOM 744 O O . ARG A 1 93 ? 14.664 -31.781 -8.102 1 98.06 93 ARG A O 1
ATOM 751 N N . THR A 1 94 ? 16.141 -30.484 -8.953 1 97.62 94 THR A N 1
ATOM 752 C CA . THR A 1 94 ? 16.406 -31.344 -10.102 1 97.62 94 THR A CA 1
ATOM 753 C C . THR A 1 94 ? 16.891 -32.719 -9.656 1 97.62 94 THR A C 1
ATOM 755 O O . THR A 1 94 ? 16.516 -33.75 -10.25 1 97.62 94 THR A O 1
ATOM 758 N N . ASP A 1 95 ? 17.562 -32.781 -8.594 1 96.62 95 ASP A N 1
ATOM 759 C CA . ASP A 1 95 ? 18.188 -34 -8.148 1 96.62 95 ASP A CA 1
ATOM 760 C C . ASP A 1 95 ? 17.172 -34.969 -7.555 1 96.62 95 ASP A C 1
ATOM 762 O O . ASP A 1 95 ? 17.25 -36.188 -7.754 1 96.62 95 ASP A O 1
ATOM 766 N N . ASP A 1 96 ? 16.219 -34.438 -6.812 1 96.75 96 ASP A N 1
ATOM 767 C CA . ASP A 1 96 ? 15.32 -35.344 -6.09 1 96.75 96 ASP A CA 1
ATOM 768 C C . ASP 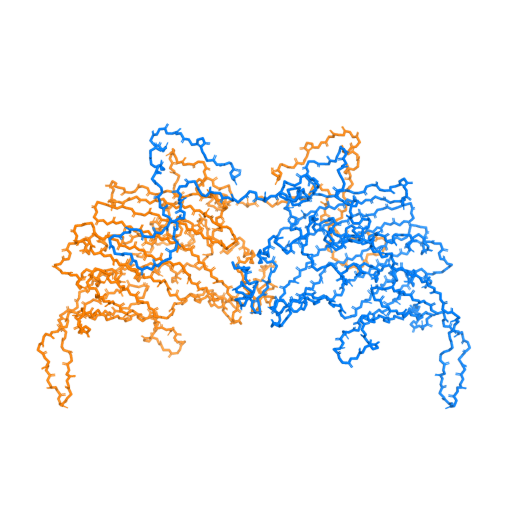A 1 96 ? 13.906 -35.281 -6.656 1 96.75 96 ASP A C 1
ATOM 770 O O . ASP A 1 96 ? 13.203 -36.281 -6.699 1 96.75 96 ASP A O 1
ATOM 774 N N . LEU A 1 97 ? 13.492 -34.125 -7.141 1 97.31 97 LEU A N 1
ATOM 775 C CA . LEU A 1 97 ? 12.117 -34 -7.617 1 97.31 97 LEU A CA 1
ATOM 776 C C . LEU A 1 97 ? 12.086 -33.781 -9.125 1 97.31 97 LEU A C 1
ATOM 778 O O . LEU A 1 97 ? 11.023 -33.812 -9.742 1 97.31 97 LEU A O 1
ATOM 782 N N . GLY A 1 98 ? 13.188 -33.5 -9.719 1 97.88 98 GLY A N 1
ATOM 783 C CA . GLY A 1 98 ? 13.32 -33.5 -11.164 1 97.88 98 GLY A CA 1
ATOM 784 C C . GLY A 1 98 ? 12.977 -32.156 -11.797 1 97.88 98 GLY A C 1
ATOM 785 O O . GLY A 1 98 ? 12.727 -32.062 -13 1 97.88 98 GLY A O 1
ATOM 786 N N . TRP A 1 99 ? 12.906 -31.062 -11.023 1 98.5 99 TRP A N 1
ATOM 787 C CA . TRP A 1 99 ? 12.531 -29.781 -11.586 1 98.5 99 TRP A CA 1
ATOM 788 C C . TRP A 1 99 ? 13.25 -28.641 -10.859 1 98.5 99 TRP A C 1
ATOM 790 O O . TRP A 1 99 ? 13.812 -28.844 -9.781 1 98.5 99 TRP A O 1
ATOM 800 N N . LYS A 1 100 ? 13.344 -27.453 -11.438 1 98.5 100 LYS A N 1
ATOM 801 C CA . LYS A 1 100 ? 13.844 -26.219 -10.836 1 98.5 100 LYS A CA 1
ATOM 802 C C . LYS A 1 100 ? 12.961 -25.031 -11.219 1 98.5 100 LYS A C 1
ATOM 804 O O . LYS A 1 100 ? 12.305 -25.047 -12.258 1 98.5 100 LYS A O 1
ATOM 809 N N . CYS A 1 101 ? 12.961 -24.016 -10.391 1 98.62 101 CYS A N 1
ATOM 810 C CA . CYS A 1 101 ? 12.039 -22.891 -10.516 1 98.62 101 CYS A CA 1
ATOM 811 C C . CYS A 1 101 ? 12.742 -21.578 -10.211 1 98.62 101 CYS A C 1
ATOM 813 O O . CYS A 1 101 ? 13.633 -21.516 -9.359 1 98.62 101 CYS A O 1
ATOM 815 N N . ILE A 1 102 ? 12.453 -20.547 -10.969 1 98.75 102 ILE A N 1
ATOM 816 C CA . ILE A 1 102 ? 12.914 -19.188 -10.711 1 98.75 102 ILE A CA 1
ATOM 817 C C . ILE A 1 102 ? 11.742 -18.219 -10.812 1 98.75 102 ILE A C 1
ATOM 819 O O . ILE A 1 102 ? 10.922 -18.312 -11.734 1 98.75 102 ILE A O 1
ATOM 823 N N . SER A 1 103 ? 11.578 -17.359 -9.797 1 98.56 103 SER A N 1
ATOM 824 C CA . SER A 1 103 ? 10.539 -16.328 -9.742 1 98.56 103 SER A CA 1
ATOM 825 C C . SER A 1 103 ? 11.148 -14.945 -9.531 1 98.56 103 SER A C 1
ATOM 827 O O . SER A 1 103 ? 12.227 -14.82 -8.961 1 98.56 103 SER A O 1
ATOM 829 N N . GLU A 1 104 ? 10.469 -13.922 -10.008 1 97.94 104 GLU A N 1
ATOM 830 C CA . GLU A 1 104 ? 10.859 -12.523 -9.82 1 97.94 104 GLU A CA 1
ATOM 831 C C . GLU A 1 104 ? 9.641 -11.625 -9.672 1 97.94 104 GLU A C 1
ATOM 833 O O . GLU A 1 104 ? 8.648 -11.781 -10.391 1 97.94 104 GLU A O 1
ATOM 838 N N . GLN A 1 105 ? 9.672 -10.766 -8.641 1 95.62 105 GLN A N 1
ATOM 839 C CA . GLN A 1 105 ? 8.695 -9.688 -8.586 1 95.62 105 GLN A CA 1
ATOM 840 C C . GLN A 1 105 ? 8.961 -8.648 -9.672 1 95.62 105 GLN A C 1
ATOM 842 O O . GLN A 1 105 ? 9.898 -7.852 -9.562 1 95.62 105 GLN A O 1
ATOM 847 N N . VAL A 1 106 ? 8.078 -8.547 -10.68 1 92.38 106 VAL A N 1
ATOM 848 C CA . VAL A 1 106 ? 8.398 -7.801 -11.883 1 92.38 106 VAL A CA 1
ATOM 849 C C . VAL A 1 106 ? 7.648 -6.473 -11.891 1 92.38 106 VAL A C 1
ATOM 851 O O . VAL A 1 106 ? 7.949 -5.582 -12.688 1 92.38 106 VAL A O 1
ATOM 854 N N . SER A 1 107 ? 6.688 -6.406 -11.023 1 82.56 107 SER A N 1
ATOM 855 C CA . SER A 1 107 ? 5.898 -5.184 -10.898 1 82.56 107 SER A CA 1
ATOM 856 C C . SER A 1 107 ? 5.41 -4.988 -9.469 1 82.56 107 SER A C 1
ATOM 858 O O . SER A 1 107 ? 5.094 -5.961 -8.773 1 82.56 107 SER A O 1
ATOM 860 N N . HIS A 1 108 ? 5.398 -3.713 -9.047 1 70.5 108 HIS A N 1
ATOM 861 C CA . HIS A 1 108 ? 4.906 -3.412 -7.707 1 70.5 108 HIS A CA 1
ATOM 862 C C . HIS A 1 108 ? 3.51 -2.803 -7.754 1 70.5 108 HIS A C 1
ATOM 864 O O . HIS A 1 108 ? 2.732 -2.947 -6.809 1 70.5 108 HIS A O 1
ATOM 870 N N . HIS A 1 109 ? 3.227 -2.025 -8.719 1 60.69 109 HIS A N 1
ATOM 871 C CA . HIS A 1 109 ? 1.893 -1.462 -8.883 1 60.69 109 HIS A CA 1
ATOM 872 C C . HIS A 1 109 ? 1.354 -1.716 -10.281 1 60.69 109 HIS A C 1
ATOM 874 O O . HIS A 1 109 ? 1.658 -0.966 -11.219 1 60.69 109 HIS A O 1
ATOM 880 N N . PRO A 1 110 ? 0.599 -2.889 -10.516 1 70.69 110 PRO A N 1
ATOM 881 C CA . PRO A 1 110 ? 0.182 -3.867 -9.508 1 70.69 110 PRO A CA 1
ATOM 882 C C . PRO A 1 110 ? 1.277 -4.879 -9.18 1 70.69 110 PRO A C 1
ATOM 884 O O . PRO A 1 110 ? 2.303 -4.93 -9.867 1 70.69 110 PRO A O 1
ATOM 887 N N . HIS A 1 111 ? 1.066 -5.594 -8.125 1 79.88 111 HIS A N 1
ATOM 888 C CA . HIS A 1 111 ? 1.988 -6.672 -7.789 1 79.88 111 HIS A CA 1
ATOM 889 C C . HIS A 1 111 ? 1.919 -7.801 -8.812 1 79.88 111 HIS A C 1
ATOM 891 O O . HIS A 1 111 ? 0.859 -8.398 -9.008 1 79.88 111 HIS A O 1
ATOM 897 N N . VAL A 1 112 ? 2.99 -8.016 -9.523 1 89.19 112 VAL A N 1
ATOM 898 C CA . VAL A 1 112 ? 3.047 -9.094 -10.5 1 89.19 112 VAL A CA 1
ATOM 899 C C . VAL A 1 112 ? 4.297 -9.938 -10.273 1 89.19 112 VAL A C 1
ATOM 901 O O . VAL A 1 112 ? 5.406 -9.406 -10.18 1 89.19 112 VAL A O 1
ATOM 904 N N . VAL A 1 113 ? 4.09 -11.188 -10.109 1 95.62 113 VAL A N 1
ATOM 905 C CA . VAL A 1 113 ? 5.176 -12.164 -10.023 1 95.62 113 VAL A CA 1
ATOM 906 C C . VAL A 1 113 ? 5.277 -12.945 -11.336 1 95.62 113 VAL A C 1
ATOM 908 O O . VAL A 1 113 ? 4.262 -13.359 -11.898 1 95.62 113 VAL A O 1
ATOM 911 N N . ALA A 1 114 ? 6.477 -13.016 -11.883 1 97.06 114 ALA A N 1
ATOM 912 C CA . ALA A 1 114 ? 6.762 -13.938 -12.984 1 97.06 114 ALA A CA 1
ATOM 913 C C . ALA A 1 114 ? 7.504 -15.172 -12.484 1 97.06 114 ALA A C 1
ATOM 915 O O . ALA A 1 114 ? 8.445 -15.062 -11.695 1 97.06 114 ALA A O 1
ATOM 916 N N . GLN A 1 115 ? 7.039 -16.312 -12.938 1 98.06 115 GLN A N 1
ATOM 917 C CA . GLN A 1 115 ? 7.594 -17.578 -12.469 1 98.06 115 GLN A CA 1
ATOM 918 C C . GLN A 1 115 ? 7.828 -18.547 -13.625 1 98.06 115 GLN A C 1
ATOM 920 O O . GLN A 1 115 ? 7.012 -18.625 -14.547 1 98.06 115 GLN A O 1
ATOM 925 N N . HIS A 1 116 ? 8.945 -19.219 -13.625 1 97.88 116 HIS A N 1
ATOM 926 C CA . HIS A 1 116 ? 9.32 -20.25 -14.586 1 97.88 116 HIS A CA 1
ATOM 927 C C . HIS A 1 116 ? 9.781 -21.516 -13.883 1 97.88 116 HIS A C 1
ATOM 929 O O . HIS A 1 116 ? 10.742 -21.484 -13.102 1 97.88 116 HIS A O 1
ATOM 935 N N . CYS A 1 117 ? 9.109 -22.609 -14.141 1 98.44 117 CYS A N 1
ATOM 936 C CA . CYS A 1 117 ? 9.477 -23.922 -13.617 1 98.44 117 CYS A CA 1
ATOM 937 C C . CYS A 1 117 ? 9.688 -24.922 -14.75 1 98.44 117 CYS A C 1
ATOM 939 O O . CYS A 1 117 ? 8.898 -24.984 -15.695 1 98.44 117 CYS A O 1
ATOM 941 N N . GLU A 1 118 ? 10.789 -25.719 -14.625 1 98.12 118 GLU A N 1
ATOM 942 C CA . GLU A 1 118 ? 11.086 -26.625 -15.727 1 98.12 118 GLU A CA 1
ATOM 943 C C . GLU A 1 118 ? 11.555 -27.984 -15.211 1 98.12 118 GLU A C 1
ATOM 945 O O . GLU A 1 118 ? 12.227 -28.062 -14.188 1 98.12 118 GLU A O 1
ATOM 950 N N . SER A 1 119 ? 11.094 -29 -15.812 1 98.38 119 SER A N 1
ATOM 951 C CA . SER A 1 119 ? 11.547 -30.375 -15.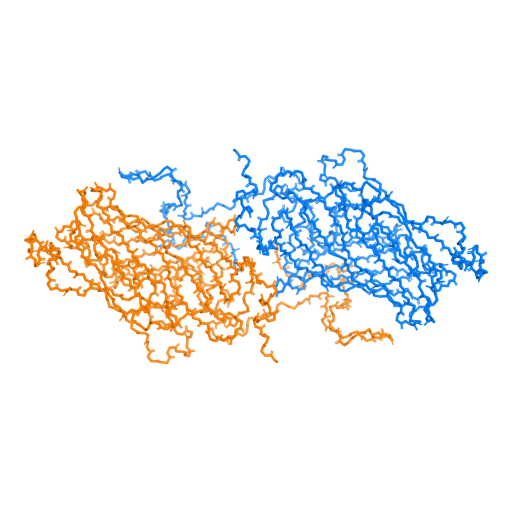656 1 98.38 119 SER A CA 1
ATOM 952 C C . SER A 1 119 ? 12 -30.969 -16.984 1 98.38 119 SER A C 1
ATOM 954 O O . SER A 1 119 ? 12.023 -30.266 -18 1 98.38 119 SER A O 1
ATOM 956 N N . LYS A 1 120 ? 12.43 -32.25 -16.938 1 97.19 120 LYS A N 1
ATOM 957 C CA . LYS A 1 120 ? 12.789 -32.938 -18.172 1 97.19 120 LYS A CA 1
ATOM 958 C C . LYS A 1 120 ? 11.555 -33.188 -19.031 1 97.19 120 LYS A C 1
ATOM 960 O O . LYS A 1 120 ? 11.664 -33.375 -20.25 1 97.19 120 LYS A O 1
ATOM 965 N N . ASN A 1 121 ? 10.406 -33.125 -18.406 1 97.75 121 ASN A N 1
ATOM 966 C CA . ASN A 1 121 ? 9.211 -33.562 -19.109 1 97.75 121 ASN A CA 1
ATOM 967 C C . ASN A 1 121 ? 8.242 -32.406 -19.359 1 97.75 121 ASN A C 1
ATOM 969 O O . ASN A 1 121 ? 7.383 -32.469 -20.234 1 97.75 121 ASN A O 1
ATOM 973 N N . TRP A 1 122 ? 8.344 -31.359 -18.578 1 98.19 122 TRP A N 1
ATOM 974 C CA . TRP A 1 122 ? 7.352 -30.281 -18.688 1 98.19 122 TRP A CA 1
ATOM 975 C C . TRP A 1 122 ? 7.949 -28.938 -18.297 1 98.19 122 TRP A C 1
ATOM 977 O O . TRP A 1 122 ? 8.961 -28.891 -17.594 1 98.19 122 TRP A O 1
ATOM 987 N N . ILE A 1 123 ? 7.406 -27.859 -18.844 1 97.06 123 ILE A N 1
ATOM 988 C CA . ILE A 1 123 ? 7.723 -26.469 -18.516 1 97.06 123 ILE A CA 1
ATOM 989 C C . ILE A 1 123 ? 6.445 -25.734 -18.125 1 97.06 123 ILE A C 1
ATOM 991 O O . ILE A 1 123 ? 5.41 -25.875 -18.781 1 97.06 123 ILE A O 1
ATOM 995 N N . CYS A 1 124 ? 6.535 -25.062 -17 1 97 124 CYS A N 1
ATOM 996 C CA . CYS A 1 124 ? 5.398 -24.281 -16.516 1 97 124 CYS A CA 1
ATOM 997 C C . CYS A 1 124 ? 5.781 -22.828 -16.312 1 97 124 CYS A C 1
ATOM 999 O O . CYS A 1 124 ? 6.793 -22.531 -15.672 1 97 124 CYS A O 1
ATOM 1001 N N . HIS A 1 125 ? 5.027 -21.953 -16.891 1 93.5 125 HIS A N 1
ATOM 1002 C CA . HIS A 1 125 ? 5.18 -20.516 -16.734 1 93.5 125 HIS A CA 1
ATOM 1003 C C . HIS A 1 125 ? 3.924 -19.891 -16.125 1 93.5 125 HIS A C 1
ATOM 1005 O O . HIS A 1 125 ? 2.807 -20.281 -16.484 1 93.5 125 HIS A O 1
ATOM 1011 N N . GLN A 1 126 ? 4.195 -18.953 -15.172 1 94.69 126 GLN A N 1
ATOM 1012 C CA . GLN A 1 126 ? 3.045 -18.312 -14.531 1 94.69 126 GLN A CA 1
ATOM 1013 C C . GLN A 1 126 ? 3.305 -16.844 -14.273 1 94.69 126 GLN A C 1
ATOM 1015 O O . GLN A 1 126 ? 4.41 -16.453 -13.883 1 94.69 126 GLN A O 1
ATOM 1020 N N . GLU A 1 127 ? 2.303 -16.047 -14.586 1 93.19 127 GLU A N 1
ATOM 1021 C CA . GLU A 1 127 ? 2.189 -14.695 -14.039 1 93.19 127 GLU A CA 1
ATOM 1022 C C . GLU A 1 127 ? 1.11 -14.625 -12.961 1 93.19 127 GLU A C 1
ATOM 1024 O O . GLU A 1 127 ? -0.032 -15.023 -13.195 1 93.19 127 GLU A O 1
ATOM 1029 N N . PHE A 1 128 ? 1.584 -14.203 -11.867 1 94 128 PHE A N 1
ATOM 1030 C CA . PHE A 1 128 ? 0.632 -14.133 -10.766 1 94 128 PHE A CA 1
ATOM 1031 C C . PHE A 1 128 ? 0.419 -12.688 -10.32 1 94 128 PHE A C 1
ATOM 1033 O O . PHE A 1 128 ? 1.383 -11.938 -10.141 1 94 128 PHE A O 1
ATOM 1040 N N . SER A 1 129 ? -0.777 -12.391 -10.273 1 87.94 129 SER A N 1
ATOM 1041 C CA . SER A 1 129 ? -1.254 -11.148 -9.68 1 87.94 129 SER A CA 1
ATOM 1042 C C . SER A 1 129 ? -2.619 -11.336 -9.031 1 87.94 129 SER A C 1
ATOM 1044 O O . SER A 1 129 ? -3.266 -12.375 -9.211 1 87.94 129 SER A O 1
ATOM 1046 N N . MET A 1 130 ? -2.973 -10.422 -8.109 1 84.81 130 MET A N 1
ATOM 1047 C CA . MET A 1 130 ? -4.258 -10.57 -7.434 1 84.81 130 MET A CA 1
ATOM 1048 C C . MET A 1 130 ? -4.816 -9.211 -7.023 1 84.81 130 MET A C 1
ATOM 1050 O O . MET A 1 130 ? -4.074 -8.227 -6.949 1 84.81 130 MET A O 1
ATOM 1054 N N . THR A 1 131 ? -6.109 -9.258 -6.859 1 74 131 THR A N 1
ATOM 1055 C CA . THR A 1 131 ? -6.801 -8.156 -6.199 1 74 131 THR A CA 1
ATOM 1056 C C . THR A 1 131 ? -7.457 -8.625 -4.902 1 74 131 THR A C 1
ATOM 1058 O O . THR A 1 131 ? -7.848 -9.789 -4.785 1 74 131 THR A O 1
ATOM 1061 N N . SER A 1 132 ? -7.426 -7.832 -3.889 1 74.81 132 SER A N 1
ATOM 1062 C CA . SER A 1 132 ? -8.086 -8.148 -2.625 1 74.81 132 SER A CA 1
ATOM 1063 C C . SER A 1 132 ? -9.094 -7.074 -2.244 1 74.81 132 SER A C 1
ATOM 1065 O O . SER A 1 132 ? -8.859 -5.883 -2.461 1 74.81 132 SER A O 1
ATOM 1067 N N . SER A 1 133 ? -10.32 -7.547 -1.768 1 68.44 133 SER A N 1
ATOM 1068 C CA . SER A 1 133 ? -11.367 -6.613 -1.369 1 68.44 133 SER A CA 1
ATOM 1069 C C . SER A 1 133 ? -12.102 -7.102 -0.124 1 68.44 133 SER A C 1
ATOM 1071 O O . SER A 1 133 ? -12.383 -8.289 0.009 1 68.44 133 SER A O 1
ATOM 1073 N N . LEU A 1 134 ? -12.281 -6.234 0.792 1 68.12 134 LEU A N 1
ATOM 1074 C CA . LEU A 1 134 ? -13.078 -6.574 1.968 1 68.12 134 LEU A CA 1
ATOM 1075 C C . LEU A 1 134 ? -14.57 -6.57 1.637 1 68.12 134 LEU A C 1
ATOM 1077 O O . LEU A 1 134 ? -15.109 -5.551 1.199 1 68.12 134 LEU A O 1
ATOM 1081 N N . LYS A 1 135 ? -15.195 -7.691 1.778 1 67.94 135 LYS A N 1
ATOM 1082 C CA . LYS A 1 135 ? -16.625 -7.863 1.489 1 67.94 135 LYS A CA 1
ATOM 1083 C C . LYS A 1 135 ? -17.422 -8.07 2.771 1 67.94 135 LYS A C 1
ATOM 1085 O O . LYS A 1 135 ? -18.016 -9.125 2.973 1 67.94 135 LYS A O 1
ATOM 1090 N N . GLY A 1 136 ? -17.375 -7.07 3.684 1 65.81 136 GLY A N 1
ATOM 1091 C CA . GLY A 1 136 ? -18.078 -7.199 4.953 1 65.81 136 GLY A CA 1
ATOM 1092 C C . GLY A 1 136 ? -17.391 -8.141 5.922 1 65.81 136 GLY A C 1
ATOM 1093 O O . GLY A 1 136 ? -16.406 -7.766 6.574 1 65.81 136 GLY A O 1
ATOM 1094 N N . LYS A 1 137 ? -17.906 -9.445 5.75 1 68.12 137 LYS A N 1
ATOM 1095 C CA . LYS A 1 137 ? -17.484 -10.406 6.758 1 68.12 137 LYS A CA 1
ATOM 1096 C C . LYS A 1 137 ? -16.234 -11.156 6.316 1 68.12 137 LYS A C 1
ATOM 1098 O O . LYS A 1 137 ? -15.648 -11.914 7.09 1 68.12 137 LYS A O 1
ATOM 1103 N N . TYR A 1 138 ? -15.883 -10.977 5.02 1 75.88 138 TYR A N 1
ATOM 1104 C CA . TYR A 1 138 ? -14.719 -11.719 4.543 1 75.88 138 TYR A CA 1
ATOM 1105 C C . TYR A 1 138 ? -13.891 -10.875 3.576 1 75.88 138 TYR A C 1
ATOM 1107 O O . TYR A 1 138 ? -14.375 -9.867 3.057 1 75.88 138 TYR A O 1
ATOM 1115 N N . LEU A 1 139 ? -12.625 -11.258 3.482 1 76.06 139 LEU A N 1
ATOM 1116 C CA . LEU A 1 139 ? -11.711 -10.719 2.477 1 76.06 139 LEU A CA 1
ATOM 1117 C C . LEU A 1 139 ? -11.727 -11.578 1.218 1 76.06 139 LEU A C 1
ATOM 1119 O O . LEU A 1 139 ? -11.523 -12.797 1.291 1 76.06 139 LEU A O 1
ATOM 1123 N N . GLN A 1 140 ? -12.008 -10.938 0.105 1 84.5 140 GLN A N 1
ATOM 1124 C CA . GLN A 1 140 ? -12.016 -11.656 -1.165 1 84.5 140 GLN A CA 1
ATOM 1125 C C . GLN A 1 140 ? -10.734 -11.398 -1.953 1 84.5 140 GLN A C 1
ATOM 1127 O O . GLN A 1 140 ? -10.375 -10.242 -2.195 1 84.5 140 GLN A O 1
ATOM 1132 N N . VAL A 1 141 ? -10.07 -12.477 -2.273 1 86.25 141 VAL A N 1
ATOM 1133 C CA . VAL A 1 141 ? -8.859 -12.422 -3.084 1 86.25 141 VAL A CA 1
ATOM 1134 C C . VAL A 1 141 ? -9.133 -13.023 -4.465 1 86.25 141 VAL A C 1
ATOM 1136 O O . VAL A 1 141 ? -9.508 -14.188 -4.574 1 86.25 141 VAL A O 1
ATOM 1139 N N . LYS A 1 142 ? -8.93 -12.234 -5.512 1 87 142 LYS A N 1
ATOM 1140 C CA . LYS A 1 142 ? -9.141 -12.68 -6.883 1 87 142 LYS A CA 1
ATOM 1141 C C . LYS A 1 142 ? -7.82 -12.75 -7.648 1 87 142 LYS A C 1
ATOM 1143 O O . LYS A 1 142 ? -7.227 -11.719 -7.973 1 87 142 LYS A O 1
ATOM 1148 N N . PRO A 1 143 ? -7.508 -13.961 -8 1 89.88 143 PRO A N 1
ATOM 1149 C CA . PRO A 1 143 ? -6.301 -14.102 -8.82 1 89.88 143 PRO A CA 1
ATOM 1150 C C . PRO A 1 143 ? -6.504 -13.617 -10.258 1 89.88 143 PRO A C 1
ATOM 1152 O O . PRO A 1 143 ? -7.574 -13.828 -10.836 1 89.88 143 PRO A O 1
ATOM 1155 N N . LEU A 1 144 ? -5.566 -12.969 -10.992 1 83.5 144 LEU A N 1
ATOM 1156 C CA . LEU A 1 144 ? -5.703 -12.438 -12.344 1 83.5 144 LEU A CA 1
ATOM 1157 C C . LEU A 1 144 ? -4.691 -13.086 -13.289 1 83.5 144 LEU A C 1
ATOM 1159 O O . LEU A 1 144 ? -4.918 -13.141 -14.5 1 83.5 144 LEU A O 1
ATOM 1163 N N . GLY A 1 145 ? -3.686 -13.664 -12.922 1 86.81 145 GLY A N 1
ATOM 1164 C CA . GLY A 1 145 ? -2.645 -14.219 -13.773 1 86.81 145 GLY A CA 1
ATOM 1165 C C . GLY A 1 145 ? -2.99 -15.586 -14.336 1 86.81 145 GLY A C 1
ATOM 1166 O O . GLY A 1 145 ? -3.977 -16.203 -13.922 1 86.81 145 GLY A O 1
ATOM 1167 N N . MET A 1 146 ? -2.303 -15.906 -15.5 1 91.56 146 MET A N 1
ATOM 1168 C CA . MET A 1 146 ? -2.5 -17.172 -16.188 1 91.56 146 MET A CA 1
ATOM 1169 C C . MET A 1 146 ? -1.294 -18.094 -16 1 91.56 146 MET A C 1
ATOM 1171 O O . MET A 1 146 ? -0.158 -17.625 -15.922 1 91.56 146 MET A O 1
ATOM 1175 N N . THR A 1 147 ? -1.639 -19.375 -15.945 1 95.12 147 THR A N 1
ATOM 1176 C CA . THR A 1 147 ? -0.594 -20.391 -15.922 1 95.12 147 THR A CA 1
ATOM 1177 C C . THR A 1 147 ? -0.543 -21.141 -17.25 1 95.12 147 THR A C 1
ATOM 1179 O O . THR A 1 147 ? -1.584 -21.469 -17.812 1 95.12 147 THR A O 1
ATOM 1182 N N . HIS A 1 148 ? 0.639 -21.359 -17.719 1 94.62 148 HIS A N 1
ATOM 1183 C CA . HIS A 1 148 ? 0.899 -22.109 -18.953 1 94.62 148 HIS A CA 1
ATOM 1184 C C . HIS A 1 148 ? 1.743 -23.344 -18.672 1 94.62 148 HIS A C 1
ATOM 1186 O O . HIS A 1 148 ? 2.811 -23.25 -18.062 1 94.62 148 HIS A O 1
ATOM 1192 N N . LEU A 1 149 ? 1.253 -24.469 -19.125 1 96.81 149 LEU A N 1
ATOM 1193 C CA . LEU A 1 149 ? 1.957 -25.734 -18.938 1 96.81 149 LEU A CA 1
ATOM 1194 C C . LEU A 1 149 ? 2.143 -26.453 -20.266 1 96.81 149 LEU A C 1
ATOM 1196 O O . LEU A 1 149 ? 1.18 -26.641 -21 1 96.81 149 LEU A O 1
ATOM 1200 N N . THR A 1 150 ? 3.379 -26.797 -20.562 1 96.06 150 THR A N 1
ATOM 1201 C CA . THR A 1 150 ? 3.691 -27.516 -21.781 1 96.06 150 THR A CA 1
ATOM 1202 C C . THR A 1 150 ? 4.375 -28.844 -21.469 1 96.06 150 THR A C 1
ATOM 1204 O O . THR A 1 150 ? 5.34 -28.891 -20.703 1 96.06 150 THR A O 1
ATOM 1207 N N . PHE A 1 151 ? 3.818 -29.891 -22.016 1 97.56 151 PHE A N 1
ATOM 1208 C CA . PHE A 1 151 ? 4.5 -31.188 -21.969 1 97.56 151 PHE A CA 1
ATOM 1209 C C . PHE A 1 151 ? 5.383 -31.375 -23.203 1 97.56 151 PHE A C 1
ATOM 1211 O O . PHE A 1 151 ? 4.891 -31.344 -24.328 1 97.56 151 PHE A O 1
ATOM 1218 N N . LEU A 1 152 ? 6.621 -31.625 -22.984 1 95.88 152 LEU A N 1
ATOM 1219 C CA . LEU A 1 152 ? 7.633 -31.531 -24.031 1 95.88 152 LEU A CA 1
ATOM 1220 C C . LEU A 1 152 ? 7.488 -32.688 -25.016 1 95.88 152 LEU A C 1
ATOM 1222 O O . LEU A 1 152 ? 7.621 -32.5 -26.234 1 95.88 152 LEU A O 1
ATOM 1226 N N . SER A 1 153 ? 7.219 -33.875 -24.594 1 95.88 153 SER A N 1
ATOM 1227 C CA . SER A 1 153 ? 7.141 -35.031 -25.469 1 95.88 153 SER A CA 1
ATOM 1228 C C . SER A 1 153 ? 5.902 -35 -26.359 1 95.88 153 SER A C 1
ATOM 1230 O O . SER A 1 153 ? 5.988 -35.188 -27.562 1 95.88 153 SER A O 1
ATOM 1232 N N . SER A 1 154 ? 4.773 -34.656 -25.781 1 94.19 154 SER A N 1
ATOM 1233 C CA . SER A 1 154 ? 3.514 -34.656 -26.516 1 94.19 154 SER A CA 1
ATOM 1234 C C . SER A 1 154 ? 3.27 -33.344 -27.234 1 94.19 154 SER A C 1
ATOM 1236 O O . SER A 1 154 ? 2.504 -33.312 -28.203 1 94.19 154 SER A O 1
ATOM 1238 N N . GLY A 1 155 ? 3.879 -32.281 -26.688 1 94 155 GLY A N 1
ATOM 1239 C CA . GLY A 1 155 ? 3.627 -30.938 -27.234 1 94 155 GLY A CA 1
ATOM 1240 C C . GLY A 1 155 ? 2.32 -30.344 -26.75 1 94 155 GLY A C 1
ATOM 1241 O O . GLY A 1 155 ? 1.95 -29.234 -27.156 1 94 155 GLY A O 1
ATOM 1242 N N . ASN A 1 156 ? 1.546 -31.078 -25.922 1 96.06 156 ASN A N 1
ATOM 1243 C CA . ASN A 1 156 ? 0.325 -30.5 -25.359 1 96.06 156 ASN A CA 1
ATOM 1244 C C . ASN A 1 156 ? 0.614 -29.25 -24.531 1 96.06 156 ASN A C 1
ATOM 1246 O O . ASN A 1 156 ? 1.593 -29.203 -23.781 1 96.06 156 ASN A O 1
ATOM 1250 N N . ARG A 1 157 ? -0.255 -28.234 -24.719 1 95.44 157 ARG A N 1
ATOM 1251 C CA . ARG A 1 157 ? -0.107 -26.953 -24.031 1 95.44 157 ARG A CA 1
ATOM 1252 C C . ARG A 1 157 ? -1.395 -26.562 -23.312 1 95.44 157 ARG A C 1
ATOM 1254 O O . ARG A 1 157 ? -2.424 -26.344 -23.938 1 95.44 157 ARG A O 1
ATOM 1261 N N . TYR A 1 158 ? -1.282 -26.453 -22.062 1 96.5 158 TYR A N 1
ATOM 1262 C CA . TYR A 1 158 ? -2.449 -26.188 -21.219 1 96.5 158 TYR A CA 1
ATOM 1263 C C . TYR A 1 158 ? -2.379 -24.781 -20.625 1 96.5 158 TYR A C 1
ATOM 1265 O O . TYR A 1 158 ? -1.291 -24.281 -20.344 1 96.5 158 TYR A O 1
ATOM 1273 N N . THR A 1 159 ? -3.557 -24.156 -20.406 1 95.56 159 THR A N 1
ATOM 1274 C CA . THR A 1 159 ? -3.652 -22.922 -19.656 1 95.56 159 THR A CA 1
ATOM 1275 C C . THR A 1 159 ? -4.805 -22.984 -18.656 1 95.56 159 THR A C 1
ATOM 1277 O O . THR A 1 159 ? -5.789 -23.703 -18.875 1 95.56 159 THR A O 1
ATOM 1280 N N . TRP A 1 160 ? -4.633 -22.312 -17.562 1 96.69 160 TRP A N 1
ATOM 1281 C CA . TRP A 1 160 ? -5.742 -22.141 -16.625 1 96.69 160 TRP A CA 1
ATOM 1282 C C . TRP A 1 160 ? -5.539 -20.891 -15.766 1 96.69 160 TRP A C 1
ATOM 1284 O O . TRP A 1 160 ? -4.449 -20.328 -15.742 1 96.69 160 TRP A O 1
ATOM 1294 N N . LYS A 1 161 ? -6.617 -20.484 -15.117 1 95.62 161 LYS A N 1
ATOM 1295 C CA . LYS A 1 161 ? -6.633 -19.438 -14.109 1 95.62 161 LYS A CA 1
ATOM 1296 C C . LYS A 1 161 ? -7.113 -19.969 -12.766 1 95.62 161 LYS A C 1
ATOM 1298 O O . LYS A 1 161 ? -8.023 -20.797 -12.711 1 95.62 161 LYS A O 1
ATOM 1303 N N . LYS A 1 162 ? -6.496 -19.422 -11.719 1 96.75 162 LYS A N 1
ATOM 1304 C CA . LYS A 1 162 ? -6.914 -19.812 -10.375 1 96.75 162 LYS A CA 1
ATOM 1305 C C . LYS A 1 162 ? -8.289 -19.234 -10.039 1 96.75 162 LYS A C 1
ATOM 1307 O O . LYS A 1 162 ? -8.727 -18.25 -10.641 1 96.75 162 LYS A O 1
ATOM 1312 N N . VAL A 1 163 ? -8.914 -19.891 -9.031 1 97.56 163 VAL A N 1
ATOM 1313 C CA . VAL A 1 163 ? -10.258 -19.469 -8.656 1 97.56 163 VAL A CA 1
ATOM 1314 C C . VAL A 1 163 ? -10.18 -18.469 -7.504 1 97.56 163 VAL A C 1
ATOM 1316 O O . VAL A 1 163 ? -9.102 -18.234 -6.949 1 97.56 163 VAL A O 1
ATOM 1319 N N . THR A 1 164 ? -11.32 -17.922 -7.113 1 95.19 164 THR A N 1
ATOM 1320 C CA . THR A 1 164 ? -11.43 -16.891 -6.078 1 95.19 164 THR A CA 1
ATOM 1321 C C . THR A 1 164 ? -11.266 -17.516 -4.691 1 95.19 164 THR A C 1
ATOM 1323 O O . THR A 1 164 ? -11.789 -18.594 -4.418 1 95.19 164 THR A O 1
ATOM 1326 N N . THR A 1 165 ? -10.586 -16.812 -3.844 1 93.62 165 THR A N 1
ATOM 1327 C CA . THR A 1 165 ? -10.367 -17.219 -2.459 1 93.62 165 THR A CA 1
ATOM 1328 C C . THR A 1 165 ? -11.055 -16.25 -1.497 1 93.62 165 THR A C 1
ATOM 1330 O O . THR A 1 165 ? -10.898 -15.031 -1.617 1 93.62 165 THR A O 1
ATOM 1333 N N . ASN A 1 166 ? -11.82 -16.781 -0.561 1 89.88 166 ASN A N 1
ATOM 1334 C CA . ASN A 1 166 ? -12.414 -15.992 0.517 1 89.88 166 ASN A CA 1
ATOM 1335 C C . ASN A 1 166 ? -11.766 -16.312 1.862 1 89.88 166 ASN A C 1
ATOM 1337 O O . ASN A 1 166 ? -11.664 -17.484 2.248 1 89.88 166 ASN A O 1
ATOM 1341 N N . VAL A 1 167 ? -11.281 -15.273 2.486 1 85.5 167 VAL A N 1
ATOM 1342 C CA . VAL A 1 167 ? -10.805 -15.398 3.859 1 85.5 167 VAL A CA 1
ATOM 1343 C C . VAL A 1 167 ? -11.891 -14.938 4.828 1 85.5 167 VAL A C 1
ATOM 1345 O O . VAL A 1 167 ? -12.211 -13.742 4.887 1 85.5 167 VAL A O 1
ATOM 1348 N N . ASN A 1 168 ? -12.383 -15.859 5.602 1 82.5 168 ASN A N 1
ATOM 1349 C CA . ASN A 1 168 ? -13.57 -15.609 6.414 1 82.5 168 ASN A CA 1
ATOM 1350 C C . ASN A 1 168 ? -13.211 -15.367 7.875 1 82.5 168 ASN A C 1
ATOM 1352 O O . ASN A 1 168 ? -12.148 -15.789 8.336 1 82.5 168 ASN A O 1
ATOM 1356 N N . ASN A 1 169 ? -14.047 -14.711 8.586 1 77.44 169 ASN A N 1
ATOM 1357 C CA . ASN A 1 169 ? -13.992 -14.461 10.016 1 77.44 169 ASN A CA 1
ATOM 1358 C C . ASN A 1 169 ? -12.852 -13.5 10.375 1 77.44 169 ASN A C 1
ATOM 1360 O O . ASN A 1 169 ? -12.117 -13.734 11.336 1 77.44 169 ASN A O 1
ATOM 1364 N N . ILE A 1 170 ? -12.641 -12.523 9.609 1 67.44 170 ILE A N 1
ATOM 1365 C CA . ILE A 1 170 ? -11.523 -11.609 9.797 1 67.44 170 ILE A CA 1
ATOM 1366 C C . ILE A 1 170 ? -11.742 -10.781 11.062 1 67.44 170 ILE A C 1
ATOM 1368 O O . ILE A 1 170 ? -10.781 -10.367 11.719 1 67.44 170 ILE A O 1
ATOM 1372 N N . ILE A 1 171 ? -13.07 -10.586 11.5 1 56.88 171 ILE A N 1
ATOM 1373 C CA . ILE A 1 171 ? -13.398 -9.734 12.633 1 56.88 171 ILE A CA 1
ATOM 1374 C C . ILE A 1 171 ? -13.562 -10.586 13.891 1 56.88 171 ILE A C 1
ATOM 1376 O O . ILE A 1 171 ? -13.203 -10.156 14.992 1 56.88 171 ILE A O 1
ATOM 1380 N N . PHE A 1 172 ? -14.188 -11.742 13.805 1 55.44 172 PHE A N 1
ATOM 1381 C CA . PHE A 1 172 ? -14.812 -12.391 14.953 1 55.44 172 PHE A CA 1
ATOM 1382 C C . PHE A 1 172 ? -13.969 -13.578 15.422 1 55.44 172 PHE A C 1
ATOM 1384 O O . PHE A 1 172 ? -14.195 -14.109 16.516 1 55.44 172 PHE A O 1
ATOM 1391 N N . GLY A 1 173 ? -12.992 -13.883 14.609 1 63.19 173 GLY A N 1
ATOM 1392 C CA . GLY A 1 173 ? -12.508 -15.141 15.172 1 63.19 173 GLY A CA 1
ATOM 1393 C C . GLY A 1 173 ? -11.398 -15.766 14.344 1 63.19 173 GLY A C 1
ATOM 1394 O O . GLY A 1 173 ? -10.539 -15.062 13.805 1 63.19 173 GLY A O 1
ATOM 1395 N N . LYS A 1 174 ? -11.5 -17.172 14.445 1 74.12 174 LYS A N 1
ATOM 1396 C CA . LYS A 1 174 ? -10.523 -18 13.742 1 74.12 174 LYS A CA 1
ATOM 1397 C C . LYS A 1 174 ? -10.711 -17.922 12.234 1 74.12 174 LYS A C 1
ATOM 1399 O O . LYS A 1 174 ? -11.766 -18.297 11.711 1 74.12 174 LYS A O 1
ATOM 1404 N N . LEU A 1 175 ? -9.758 -17.344 11.578 1 80.31 175 LEU A N 1
ATOM 1405 C CA . LEU A 1 175 ? -9.789 -17.203 10.125 1 80.31 175 LEU A CA 1
ATOM 1406 C C . LEU A 1 175 ? -9.906 -18.562 9.445 1 80.31 175 LEU A C 1
ATOM 1408 O O . LEU A 1 175 ? -9.312 -19.547 9.906 1 80.31 175 LEU A O 1
ATOM 1412 N N . TRP A 1 176 ? -10.727 -18.688 8.461 1 85.75 176 TRP A N 1
ATOM 1413 C CA . TRP A 1 176 ? -10.719 -19.859 7.586 1 85.75 176 TRP A CA 1
ATOM 1414 C C . TRP A 1 176 ? -10.898 -19.453 6.129 1 85.75 176 TRP A C 1
ATOM 1416 O O . TRP A 1 176 ? -11.461 -18.391 5.836 1 85.75 176 TRP A O 1
ATOM 1426 N N . VAL A 1 177 ? -10.391 -20.328 5.246 1 91.5 177 VAL A N 1
ATOM 1427 C CA . VAL A 1 177 ? -10.32 -20.016 3.82 1 91.5 177 VAL A CA 1
ATOM 1428 C C . VAL A 1 177 ? -11.25 -20.938 3.043 1 91.5 177 VAL A C 1
ATOM 1430 O O . VAL A 1 177 ? -11.398 -22.125 3.385 1 91.5 177 VAL A O 1
ATOM 1433 N N . ASP A 1 178 ? -11.898 -20.312 2.072 1 93.69 178 ASP A N 1
ATOM 1434 C CA . ASP A 1 178 ? -12.68 -21.078 1.096 1 93.69 178 ASP A CA 1
ATOM 1435 C C . ASP A 1 178 ? -12.359 -20.625 -0.328 1 93.69 178 ASP A C 1
ATOM 1437 O O . ASP A 1 178 ? -11.906 -19.5 -0.542 1 93.69 178 ASP A O 1
ATOM 1441 N N . HIS A 1 179 ? -12.516 -21.594 -1.241 1 96.25 179 HIS A N 1
ATOM 1442 C CA . HIS A 1 179 ? -12.305 -21.328 -2.66 1 96.25 179 HIS A CA 1
ATOM 1443 C C . HIS A 1 179 ? -13.555 -21.641 -3.473 1 96.25 179 HIS A C 1
ATOM 1445 O O . HIS A 1 179 ? -14.227 -22.656 -3.229 1 96.25 179 HIS A O 1
ATOM 1451 N N . HIS A 1 180 ? -13.836 -20.75 -4.375 1 95.75 180 HIS A N 1
ATOM 1452 C CA . HIS A 1 180 ? -15.031 -21 -5.18 1 95.75 180 HIS A CA 1
ATOM 1453 C C . HIS A 1 180 ? -14.867 -20.453 -6.594 1 95.75 180 HIS A C 1
ATOM 1455 O O . HIS A 1 180 ? -14.016 -19.594 -6.836 1 95.75 180 HIS A O 1
ATOM 1461 N N . GLY A 1 181 ? -15.695 -21.047 -7.527 1 97.12 181 GLY A N 1
ATOM 1462 C CA . GLY A 1 181 ? -15.688 -20.609 -8.914 1 97.12 181 GLY A CA 1
ATOM 1463 C C . GLY A 1 181 ? -15.344 -21.719 -9.891 1 97.12 181 GLY A C 1
ATOM 1464 O O . GLY A 1 181 ? -15.25 -22.891 -9.5 1 97.12 181 GLY A O 1
ATOM 1465 N N . GLU A 1 182 ? -15.289 -21.312 -11.094 1 97.88 182 GLU A N 1
ATOM 1466 C CA . GLU A 1 182 ? -14.992 -22.25 -12.188 1 97.88 182 GLU A CA 1
ATOM 1467 C C . GLU A 1 182 ? -13.562 -22.062 -12.688 1 97.88 182 GLU A C 1
ATOM 1469 O O . GLU A 1 182 ? -13.086 -20.938 -12.844 1 97.88 182 GLU A O 1
ATOM 1474 N N . MET A 1 183 ? -12.93 -23.203 -12.836 1 98.44 183 MET A N 1
ATOM 1475 C CA . MET A 1 183 ? -11.609 -23.234 -13.469 1 98.44 183 MET A CA 1
ATOM 1476 C C . MET A 1 183 ? -11.641 -24.031 -14.773 1 98.44 183 MET A C 1
ATOM 1478 O O . MET A 1 183 ? -11.969 -25.219 -14.773 1 98.44 183 MET A O 1
ATOM 1482 N N . GLU A 1 184 ? -11.328 -23.328 -15.828 1 98.12 184 GLU A N 1
ATOM 1483 C CA . GLU A 1 184 ? -11.234 -23.984 -17.125 1 98.12 184 GLU A CA 1
ATOM 1484 C C . GLU A 1 184 ? -9.781 -24.25 -17.516 1 98.12 184 GLU A C 1
ATOM 1486 O O . GLU A 1 184 ? -8.969 -23.312 -17.531 1 98.12 184 GLU A O 1
ATOM 1491 N N . ILE A 1 185 ? -9.5 -25.484 -17.766 1 98.5 185 ILE A N 1
ATOM 1492 C CA . ILE A 1 185 ? -8.188 -25.891 -18.266 1 98.5 185 ILE A CA 1
ATOM 1493 C C . ILE A 1 185 ? -8.297 -26.312 -19.719 1 98.5 185 ILE A C 1
ATOM 1495 O O . ILE A 1 185 ? -9.023 -27.25 -20.062 1 98.5 185 ILE A O 1
ATOM 1499 N N . VAL A 1 186 ? -7.496 -25.672 -20.578 1 97.06 186 VAL A N 1
ATOM 1500 C CA . VAL A 1 186 ? -7.656 -25.891 -22.016 1 97.06 186 VAL A CA 1
ATOM 1501 C C . VAL A 1 186 ? -6.355 -26.438 -22.594 1 97.06 186 VAL A C 1
ATOM 1503 O O . VAL A 1 186 ? -5.27 -25.938 -22.297 1 97.06 186 VAL A O 1
ATOM 1506 N N . ASN A 1 187 ? -6.48 -27.5 -23.344 1 97.06 187 ASN A N 1
ATOM 1507 C CA . ASN A 1 187 ? -5.402 -27.938 -24.219 1 97.06 187 ASN A CA 1
ATOM 1508 C C . ASN A 1 187 ? -5.465 -27.266 -25.578 1 97.06 187 ASN A C 1
ATOM 1510 O O . ASN A 1 187 ? -6.312 -27.594 -26.406 1 97.06 187 ASN A O 1
ATOM 1514 N N . HIS A 1 188 ? -4.543 -26.438 -25.828 1 93.69 188 HIS A N 1
ATOM 1515 C CA . HIS A 1 188 ? -4.617 -25.609 -27.016 1 93.69 188 HIS A CA 1
ATOM 1516 C C . HIS A 1 188 ? -4.172 -26.359 -28.266 1 93.69 188 HIS A C 1
ATOM 1518 O O . HIS A 1 188 ? -4.457 -25.953 -29.391 1 93.69 188 HIS A O 1
ATOM 1524 N N . LYS A 1 189 ? -3.508 -27.438 -28.078 1 93.62 189 LYS A N 1
ATOM 1525 C CA . LYS A 1 189 ? -3.109 -28.266 -29.219 1 93.62 189 LYS A CA 1
ATOM 1526 C C . LYS A 1 189 ? -4.293 -29.062 -29.766 1 93.62 189 LYS A C 1
ATOM 1528 O O . LYS A 1 189 ? -4.473 -29.172 -30.969 1 93.62 189 LYS A O 1
ATOM 1533 N N . THR A 1 190 ? -5.141 -29.594 -28.906 1 95.06 190 THR A N 1
ATOM 1534 C CA . THR A 1 190 ? -6.168 -30.531 -29.328 1 95.06 190 THR A CA 1
ATOM 1535 C C . THR A 1 190 ? -7.551 -29.891 -29.266 1 95.06 190 THR A C 1
ATOM 1537 O O . THR A 1 190 ? -8.5 -30.375 -29.891 1 95.06 190 THR A O 1
ATOM 1540 N N . GLY A 1 191 ? -7.645 -28.891 -28.375 1 95.06 191 GLY A N 1
ATOM 1541 C CA . GLY A 1 191 ? -8.953 -28.297 -28.156 1 95.06 191 GLY A CA 1
ATOM 1542 C C . GLY A 1 191 ? -9.719 -28.953 -27 1 95.06 191 GLY A C 1
ATOM 1543 O O . GLY A 1 191 ? -10.82 -28.516 -26.672 1 95.06 191 GLY A O 1
ATOM 1544 N N . GLU A 1 192 ? -9.156 -29.922 -26.359 1 97.75 192 GLU A N 1
ATOM 1545 C CA . GLU A 1 192 ? -9.758 -30.562 -25.203 1 97.75 192 GLU A CA 1
ATOM 1546 C C . GLU A 1 192 ? -9.805 -29.609 -24 1 97.75 192 GLU A C 1
ATOM 1548 O O . GLU A 1 192 ? -8.992 -28.688 -23.906 1 97.75 192 GLU A O 1
ATOM 1553 N N . LYS A 1 193 ? -10.789 -29.812 -23.094 1 98.19 193 LYS A N 1
ATOM 1554 C CA . LYS A 1 193 ? -10.859 -28.922 -21.938 1 98.19 193 LYS A CA 1
ATOM 1555 C C . LYS A 1 193 ? -11.375 -29.672 -20.703 1 98.19 193 LYS A C 1
ATOM 1557 O O . LYS A 1 193 ? -12.062 -30.688 -20.844 1 98.19 193 LYS A O 1
ATOM 1562 N N . CYS A 1 194 ? -10.992 -29.266 -19.625 1 98.81 194 CYS A N 1
ATOM 1563 C CA . CYS A 1 194 ? -11.539 -29.656 -18.328 1 98.81 194 CYS A CA 1
ATOM 1564 C C . CYS A 1 194 ? -12.18 -28.469 -17.625 1 98.81 194 CYS A C 1
ATOM 1566 O O . CYS A 1 194 ? -11.586 -27.391 -17.547 1 98.81 194 CYS A O 1
ATOM 1568 N N . VAL A 1 195 ? -13.336 -28.641 -17.141 1 98.75 195 VAL A N 1
ATOM 1569 C CA . VAL A 1 195 ? -14 -27.625 -16.312 1 98.75 195 VAL A CA 1
ATOM 1570 C C . VAL A 1 195 ? -14.117 -28.125 -14.875 1 98.75 195 VAL A C 1
ATOM 1572 O O . VAL A 1 195 ? -14.812 -29.109 -14.617 1 98.75 195 VAL A O 1
ATOM 1575 N N . LEU A 1 196 ? -13.422 -27.469 -14.008 1 98.75 196 LEU A N 1
ATOM 1576 C CA . LEU A 1 196 ? -13.516 -27.75 -12.578 1 98.75 196 LEU A CA 1
ATOM 1577 C C . LEU A 1 196 ? -14.461 -26.766 -11.898 1 98.75 196 LEU A C 1
ATOM 1579 O O . LEU A 1 196 ? -14.445 -25.562 -12.203 1 98.75 196 LEU A O 1
ATOM 1583 N N . GLN A 1 197 ? -15.258 -27.281 -10.984 1 98.38 197 GLN A N 1
ATOM 1584 C CA . GLN A 1 197 ? -16.141 -26.453 -10.164 1 98.38 197 GLN A CA 1
ATOM 15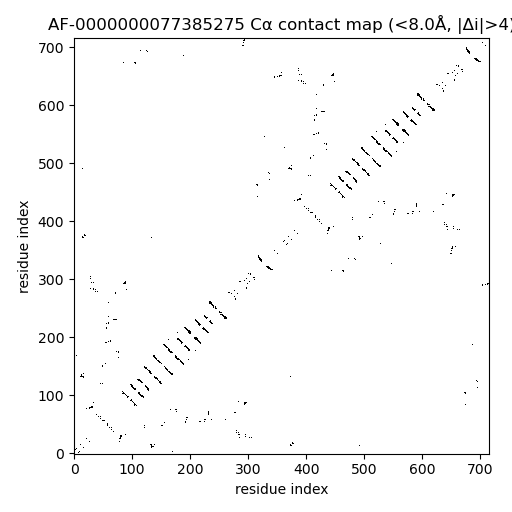85 C C . GLN A 1 197 ? -15.766 -26.547 -8.688 1 98.38 197 GLN A C 1
ATOM 1587 O O . GLN A 1 197 ? -15.898 -27.609 -8.078 1 98.38 197 GLN A O 1
ATOM 1592 N N . PHE A 1 198 ? -15.289 -25.469 -8.203 1 97.94 198 PHE A N 1
ATOM 1593 C CA . PHE A 1 198 ? -15.117 -25.344 -6.758 1 97.94 198 PHE A CA 1
ATOM 1594 C C . PHE A 1 198 ? -16.406 -24.875 -6.094 1 97.94 198 PHE A C 1
ATOM 1596 O O . PHE A 1 198 ? -16.828 -23.734 -6.262 1 97.94 198 PHE A O 1
ATOM 1603 N N . ILE A 1 199 ? -16.938 -25.734 -5.348 1 94.81 199 ILE A N 1
ATOM 1604 C CA . ILE A 1 199 ? -18.25 -25.484 -4.777 1 94.81 199 ILE A CA 1
ATOM 1605 C C . ILE A 1 199 ? -18.109 -24.734 -3.455 1 94.81 199 ILE A C 1
ATOM 1607 O O . ILE A 1 199 ? -17.422 -25.203 -2.539 1 94.81 199 ILE A O 1
ATOM 1611 N N . PRO A 1 200 ? -18.75 -23.578 -3.375 1 89.5 200 PRO A N 1
ATOM 1612 C CA . PRO A 1 200 ? -18.656 -22.812 -2.127 1 89.5 200 PRO A CA 1
ATOM 1613 C C . PRO A 1 200 ? -19.156 -23.594 -0.917 1 89.5 200 PRO A C 1
ATOM 1615 O O . PRO A 1 200 ? -20.141 -24.328 -1.021 1 89.5 200 PRO A O 1
ATOM 1618 N N . SER A 1 201 ? -18.438 -23.391 0.171 1 83.62 201 SER A N 1
ATOM 1619 C CA . SER A 1 201 ? -18.844 -24.062 1.402 1 83.62 201 SER A CA 1
ATOM 1620 C C . SER A 1 201 ? -20.094 -23.422 2.002 1 83.62 201 SER A C 1
ATOM 1622 O O . SER A 1 201 ? -20.234 -22.203 1.968 1 83.62 201 SER A O 1
ATOM 1624 N N . GLU A 1 202 ? -21 -24.266 2.32 1 74.5 202 GLU A N 1
ATOM 1625 C CA . GLU A 1 202 ? -22.203 -23.797 3.014 1 74.5 202 GLU A CA 1
ATOM 1626 C C . GLU A 1 202 ? -22.188 -24.219 4.48 1 74.5 202 GLU A C 1
ATOM 1628 O O . GLU A 1 202 ? -21.891 -25.375 4.801 1 74.5 202 GLU A O 1
ATOM 1633 N N . PRO A 1 203 ? -22.328 -23.25 5.391 1 65.75 203 PRO A N 1
ATOM 1634 C CA . PRO A 1 203 ? -22.281 -23.562 6.82 1 65.75 203 PRO A CA 1
ATOM 1635 C C . PRO A 1 203 ? -23.141 -24.781 7.184 1 65.75 203 PRO A C 1
ATOM 1637 O O . PRO A 1 203 ? -22.75 -25.578 8.023 1 65.75 203 PRO A O 1
ATOM 1640 N N . PHE A 1 204 ? -24.234 -24.938 6.699 1 65.94 204 PHE A N 1
ATOM 1641 C CA . PHE A 1 204 ? -25.156 -25.953 7.191 1 65.94 204 PHE A CA 1
ATOM 1642 C C . PHE A 1 204 ? -25.188 -27.156 6.25 1 65.94 204 PHE A C 1
ATOM 1644 O O . PHE A 1 204 ? -26.094 -27.984 6.336 1 65.94 204 PHE A O 1
ATOM 1651 N N . SER A 1 205 ? -24.234 -27.312 5.379 1 65.62 205 SER A N 1
ATOM 1652 C CA . SER A 1 205 ? -24.156 -28.469 4.504 1 65.62 205 SER A CA 1
ATOM 1653 C C . SER A 1 205 ? -22.766 -29.109 4.547 1 65.62 205 SER A C 1
ATOM 1655 O O . SER A 1 205 ? -21.891 -28.766 3.744 1 65.62 205 SER A O 1
ATOM 1657 N N . PRO A 1 206 ? -22.641 -30.094 5.484 1 62.12 206 PRO A N 1
ATOM 1658 C CA . PRO A 1 206 ? -21.328 -30.734 5.609 1 62.12 206 PRO A CA 1
ATOM 1659 C C . PRO A 1 206 ? -20.875 -31.406 4.316 1 62.12 206 PRO A C 1
ATOM 1661 O O . PRO A 1 206 ? -19.688 -31.5 4.051 1 62.12 206 PRO A O 1
ATOM 1664 N N . SER A 1 207 ? -21.812 -31.922 3.482 1 62.47 207 SER A N 1
ATOM 1665 C CA . SER A 1 207 ? -21.484 -32.656 2.277 1 62.47 207 SER A CA 1
ATOM 1666 C C . SER A 1 207 ? -20.891 -31.766 1.208 1 62.47 207 SER A C 1
ATOM 1668 O O . SER A 1 207 ? -20.25 -32.25 0.271 1 62.47 207 SER A O 1
ATOM 1670 N N . LYS A 1 208 ? -20.922 -30.547 1.409 1 67.62 208 LYS A N 1
ATOM 1671 C CA . LYS A 1 208 ? -20.5 -29.625 0.351 1 67.62 208 LYS A CA 1
ATOM 1672 C C . LYS A 1 208 ? -19.312 -28.781 0.787 1 67.62 208 LYS A C 1
ATOM 1674 O O . LYS A 1 208 ? -18.969 -27.797 0.133 1 67.62 208 LYS A O 1
ATOM 1679 N N . GLN A 1 209 ? -18.672 -29.438 1.766 1 84.62 209 GLN A N 1
ATOM 1680 C CA . GLN A 1 209 ? -17.562 -28.609 2.213 1 84.62 209 GLN A CA 1
ATOM 1681 C C . GLN A 1 209 ? -16.312 -28.859 1.378 1 84.62 209 GLN A C 1
ATOM 1683 O O . GLN A 1 209 ? -15.93 -30.016 1.169 1 84.62 209 GLN A O 1
ATOM 1688 N N . ARG A 1 210 ? -15.742 -27.859 0.774 1 94.56 210 ARG A N 1
ATOM 1689 C CA . ARG A 1 210 ? -14.453 -27.859 0.094 1 94.56 210 ARG A CA 1
ATOM 1690 C C . ARG A 1 210 ? -14.484 -28.75 -1.14 1 94.56 210 ARG A C 1
ATOM 1692 O O . ARG A 1 210 ? -13.438 -29.25 -1.571 1 94.56 210 ARG A O 1
ATOM 1699 N N . LYS A 1 211 ? -15.688 -29.016 -1.681 1 96.5 211 LYS A N 1
ATOM 1700 C CA . LYS A 1 211 ? -15.906 -29.969 -2.773 1 96.5 211 LYS A CA 1
ATOM 1701 C C . LYS A 1 211 ? -15.445 -29.375 -4.105 1 96.5 211 LYS A C 1
ATOM 1703 O O . LYS A 1 211 ? -15.664 -28.203 -4.379 1 96.5 211 LYS A O 1
ATOM 1708 N N . VAL A 1 212 ? -14.836 -30.234 -4.926 1 98.31 212 VAL A N 1
ATOM 1709 C CA . VAL A 1 212 ? -14.469 -29.906 -6.301 1 98.31 212 VAL A CA 1
ATOM 1710 C C . VAL A 1 212 ? -14.953 -31 -7.238 1 98.31 212 VAL A C 1
ATOM 1712 O O . VAL A 1 212 ? -14.758 -32.188 -6.965 1 98.31 212 VAL A O 1
ATOM 1715 N N . THR A 1 213 ? -15.664 -30.641 -8.258 1 98.19 213 THR A N 1
ATOM 1716 C CA . THR A 1 213 ? -16.062 -31.547 -9.328 1 98.19 213 THR A CA 1
ATOM 1717 C C . THR A 1 213 ? -15.469 -31.094 -10.656 1 98.19 213 THR A C 1
ATOM 1719 O O . THR A 1 213 ? -15.188 -29.906 -10.859 1 98.19 213 THR A O 1
ATOM 1722 N N . GLY A 1 214 ? -15.211 -32.094 -11.492 1 98.44 214 GLY A N 1
ATOM 1723 C CA . GLY A 1 214 ? -14.609 -31.766 -12.773 1 98.44 214 GLY A CA 1
ATOM 1724 C C . GLY A 1 214 ? -15.086 -32.656 -13.906 1 98.44 214 GLY A C 1
ATOM 1725 O O . GLY A 1 214 ? -15.508 -33.781 -13.672 1 98.44 214 GLY A O 1
ATOM 1726 N N . ALA A 1 215 ? -15.055 -32.156 -15.125 1 98.31 215 ALA A N 1
ATOM 1727 C CA . ALA A 1 215 ? -15.398 -32.844 -16.344 1 98.31 215 ALA A CA 1
ATOM 1728 C C . ALA A 1 215 ? -14.344 -32.625 -17.438 1 98.31 215 ALA A C 1
ATOM 1730 O O . ALA A 1 215 ? -14.062 -31.469 -17.781 1 98.31 215 ALA A O 1
ATOM 1731 N N . VAL A 1 216 ? -13.773 -33.688 -17.891 1 98.56 216 VAL A N 1
ATOM 1732 C CA . VAL A 1 216 ? -12.875 -33.625 -19.031 1 98.56 216 VAL A CA 1
ATOM 1733 C C . VAL A 1 216 ? -13.633 -33.938 -20.312 1 98.56 216 VAL A C 1
ATOM 1735 O O . VAL A 1 216 ? -14.227 -35.031 -20.438 1 98.56 216 VAL A O 1
ATOM 1738 N N . MET A 1 217 ? -13.57 -33.031 -21.219 1 98.12 217 MET A N 1
ATOM 1739 C CA . MET A 1 217 ? -14.227 -33.188 -22.516 1 98.12 217 MET A CA 1
ATOM 1740 C C . MET A 1 217 ? -13.203 -33.25 -23.641 1 98.12 217 MET A C 1
ATOM 1742 O O . MET A 1 217 ? -12.242 -32.469 -23.641 1 98.12 217 MET A O 1
ATOM 1746 N N . ASN A 1 218 ? -13.445 -34.125 -24.594 1 97 218 ASN A N 1
ATOM 1747 C CA . ASN A 1 218 ? -12.578 -34.156 -25.766 1 97 218 ASN A CA 1
ATOM 1748 C C . ASN A 1 218 ? -12.914 -33.031 -26.734 1 97 218 ASN A C 1
ATOM 1750 O O . ASN A 1 218 ? -13.742 -32.156 -26.438 1 97 218 ASN A O 1
ATOM 1754 N N . ALA A 1 219 ? -12.203 -33 -27.859 1 95.69 219 ALA A N 1
ATOM 1755 C CA . ALA A 1 219 ? -12.344 -31.922 -28.828 1 95.69 219 ALA A CA 1
ATOM 1756 C C . ALA A 1 219 ? -13.758 -31.859 -29.391 1 95.69 219 ALA A C 1
ATOM 1758 O O . ALA A 1 219 ? -14.203 -30.828 -29.875 1 95.69 219 ALA A O 1
ATOM 1759 N N . LYS A 1 220 ? -14.461 -32.969 -29.375 1 95.38 220 LYS A N 1
ATOM 1760 C CA . LYS A 1 220 ? -15.836 -33.031 -29.859 1 95.38 220 LYS A CA 1
ATOM 1761 C C . LYS A 1 220 ? -16.828 -32.719 -28.75 1 95.38 220 LYS A C 1
ATOM 1763 O O . LYS A 1 220 ? -18.031 -32.875 -28.922 1 95.38 220 LYS A O 1
ATOM 1768 N N . ARG A 1 221 ? -16.328 -32.406 -27.578 1 94.38 221 ARG A N 1
ATOM 1769 C CA . ARG A 1 221 ? -17.125 -31.984 -26.422 1 94.38 221 ARG A CA 1
ATOM 1770 C C . ARG A 1 221 ? -17.828 -33.188 -25.781 1 94.38 221 ARG A C 1
ATOM 1772 O O . ARG A 1 221 ? -18.906 -33.031 -25.203 1 94.38 221 ARG A O 1
ATOM 1779 N N . GLU A 1 222 ? -17.297 -34.312 -26.047 1 94.44 222 GLU A N 1
ATOM 1780 C CA . GLU A 1 222 ? -17.797 -35.5 -25.359 1 94.44 222 GLU A CA 1
ATOM 1781 C C . GLU A 1 222 ? -17.125 -35.688 -24.016 1 94.44 222 GLU A C 1
ATOM 1783 O O . GLU A 1 222 ? -15.906 -35.531 -23.906 1 94.44 222 GLU A O 1
ATOM 1788 N N . LEU A 1 223 ? -17.938 -36.031 -23.078 1 96.06 223 LEU A N 1
ATOM 1789 C CA . LEU A 1 223 ? -17.422 -36.281 -21.734 1 96.06 223 LEU A CA 1
ATOM 1790 C C . LEU A 1 223 ? -16.562 -37.562 -21.719 1 96.06 223 LEU A C 1
ATOM 1792 O O . LEU A 1 223 ? -17.016 -38.625 -22.125 1 96.06 223 LEU A O 1
ATOM 1796 N N . VAL A 1 224 ? -15.328 -37.469 -21.219 1 96.94 224 VAL A N 1
ATOM 1797 C CA . VAL A 1 224 ? -14.398 -38.562 -21.25 1 96.94 224 VAL A CA 1
ATOM 1798 C C . VAL A 1 224 ? -14.031 -39 -19.828 1 96.94 224 VAL A C 1
ATOM 1800 O O . VAL A 1 224 ? -13.906 -40.188 -19.547 1 96.94 224 VAL A O 1
ATOM 1803 N N . TRP A 1 225 ? -13.758 -38.031 -18.953 1 97.5 225 TRP A N 1
ATOM 1804 C CA . TRP A 1 225 ? -13.445 -38.25 -17.547 1 97.5 225 TRP A CA 1
ATOM 1805 C C . TRP A 1 225 ? -14.32 -37.406 -16.641 1 97.5 225 TRP A C 1
ATOM 1807 O O . TRP A 1 225 ? -14.672 -36.281 -17 1 97.5 225 TRP A O 1
ATOM 1817 N N . VAL A 1 226 ? -14.602 -37.938 -15.484 1 97.81 226 VAL A N 1
ATOM 1818 C CA . VAL A 1 226 ? -15.211 -37.156 -14.398 1 97.81 226 VAL A CA 1
ATOM 1819 C C . VAL A 1 226 ? -14.281 -37.156 -13.188 1 97.81 226 VAL A C 1
ATOM 1821 O O . VAL A 1 226 ? -13.656 -38.156 -12.867 1 97.81 226 VAL A O 1
ATOM 1824 N N . LEU A 1 227 ? -14.156 -36 -12.625 1 98.44 227 LEU A N 1
ATOM 1825 C CA . LEU A 1 227 ? -13.344 -35.844 -11.43 1 98.44 227 LEU A CA 1
ATOM 1826 C C . LEU A 1 227 ? -14.203 -35.438 -10.234 1 98.44 227 LEU A C 1
ATOM 1828 O O . LEU A 1 227 ? -15.164 -34.688 -10.383 1 98.44 227 LEU A O 1
ATOM 1832 N N . ASN A 1 228 ? -13.82 -35.969 -9.086 1 97.88 228 ASN A N 1
ATOM 1833 C CA . ASN A 1 228 ? -14.508 -35.688 -7.84 1 97.88 228 ASN A CA 1
ATOM 1834 C C . ASN A 1 228 ? -13.547 -35.688 -6.652 1 97.88 228 ASN A C 1
ATOM 1836 O O . ASN A 1 228 ? -12.625 -36.5 -6.602 1 97.88 228 ASN A O 1
ATOM 1840 N N . GLY A 1 229 ? -13.781 -34.75 -5.707 1 97.94 229 GLY A N 1
ATOM 1841 C CA . GLY A 1 229 ? -13 -34.719 -4.484 1 97.94 229 GLY A CA 1
ATOM 1842 C C . GLY A 1 229 ? -13.148 -33.438 -3.709 1 97.94 229 GLY A C 1
ATOM 1843 O O . GLY A 1 229 ? -14.188 -32.781 -3.787 1 97.94 229 GLY A O 1
ATOM 1844 N N . THR A 1 230 ? -12.172 -33.219 -2.826 1 97.5 230 THR A N 1
ATOM 1845 C CA . THR A 1 230 ? -12.07 -31.969 -2.07 1 97.5 230 THR A CA 1
ATOM 1846 C C . THR A 1 230 ? -10.688 -31.359 -2.238 1 97.5 230 THR A C 1
ATOM 1848 O O . THR A 1 230 ? -9.688 -32.062 -2.328 1 97.5 230 THR A O 1
ATOM 1851 N N . TRP A 1 231 ? -10.672 -30.016 -2.297 1 98 231 TRP A N 1
ATOM 1852 C CA . TRP A 1 231 ? -9.398 -29.375 -2.607 1 98 231 TRP A CA 1
ATOM 1853 C C . TRP A 1 231 ? -8.43 -29.484 -1.431 1 98 231 TRP A C 1
ATOM 1855 O O . TRP A 1 231 ? -7.242 -29.203 -1.571 1 98 231 TRP A O 1
ATOM 1865 N N . ASP A 1 232 ? -8.883 -29.984 -0.274 1 96.38 232 ASP A N 1
ATOM 1866 C CA . ASP A 1 232 ? -7.992 -30.047 0.88 1 96.38 232 ASP A CA 1
ATOM 1867 C C . ASP A 1 232 ? -7.625 -31.484 1.223 1 96.38 232 ASP A C 1
ATOM 1869 O O . ASP A 1 232 ? -7.008 -31.75 2.258 1 96.38 232 ASP A O 1
ATOM 1873 N N . ASN A 1 233 ? -8.008 -32.469 0.367 1 96.56 233 ASN A N 1
ATOM 1874 C CA . ASN A 1 233 ? -7.754 -33.844 0.806 1 96.56 233 ASN A CA 1
ATOM 1875 C C . ASN A 1 233 ? -7.355 -34.719 -0.362 1 96.56 233 ASN A C 1
ATOM 1877 O O . ASN A 1 233 ? -6.234 -35.25 -0.407 1 96.56 233 ASN A O 1
ATOM 1881 N N . LYS A 1 234 ? -8.367 -34.938 -1.324 1 97.94 234 LYS A N 1
ATOM 1882 C CA . LYS A 1 234 ? -8.039 -35.844 -2.42 1 97.94 234 LYS A CA 1
ATOM 1883 C C . LYS A 1 234 ? -8.938 -35.594 -3.627 1 97.94 234 LYS A C 1
ATOM 1885 O O . LYS A 1 234 ? -10.047 -35.094 -3.486 1 97.94 234 LYS A O 1
ATOM 1890 N N . MET A 1 235 ? -8.414 -36 -4.789 1 98.69 235 MET A N 1
ATOM 1891 C CA . MET A 1 235 ? -9.164 -36.031 -6.039 1 98.69 235 MET A CA 1
ATOM 1892 C C . MET A 1 235 ? -9.148 -37.406 -6.664 1 98.69 235 MET A C 1
ATOM 1894 O O . MET A 1 235 ? -8.117 -38.094 -6.652 1 98.69 235 MET A O 1
ATOM 1898 N N . GLU A 1 236 ? -10.32 -37.781 -7.199 1 98.75 236 GLU A N 1
ATOM 1899 C CA . GLU A 1 236 ? -10.461 -39.031 -7.941 1 98.75 236 GLU A CA 1
ATOM 1900 C C . GLU A 1 236 ? -10.969 -38.781 -9.352 1 98.75 236 GLU A C 1
ATOM 1902 O O . GLU A 1 236 ? -11.727 -37.844 -9.586 1 98.75 236 GLU A O 1
ATOM 1907 N N . ALA A 1 237 ? -10.508 -39.625 -10.25 1 98.25 237 ALA A N 1
ATOM 1908 C CA . ALA A 1 237 ? -10.953 -39.562 -11.641 1 98.25 237 ALA A CA 1
ATOM 1909 C C . ALA A 1 237 ? -11.531 -40.875 -12.094 1 98.25 237 ALA A C 1
ATOM 1911 O O . ALA A 1 237 ? -11.008 -41.938 -11.742 1 98.25 237 ALA A O 1
ATOM 1912 N N . SER A 1 238 ? -12.68 -40.812 -12.836 1 97.69 238 SER A N 1
ATOM 1913 C CA . SER A 1 238 ? -13.32 -41.969 -13.43 1 97.69 238 SER A CA 1
ATOM 1914 C C . SER A 1 238 ? -13.516 -41.812 -14.93 1 97.69 238 SER A C 1
ATOM 1916 O O . SER A 1 238 ? -14.086 -40.781 -15.367 1 97.69 238 SER A O 1
ATOM 1918 N N . LYS A 1 239 ? -13.094 -42.781 -15.625 1 96.06 239 LYS A N 1
ATOM 1919 C CA . LYS A 1 239 ? -13.32 -42.75 -17.062 1 96.06 239 LYS A CA 1
ATOM 1920 C C . LYS A 1 239 ? -14.773 -43.094 -17.406 1 96.06 239 LYS A C 1
ATOM 1922 O O . LYS A 1 239 ? -15.359 -44 -16.812 1 96.06 239 LYS A O 1
ATOM 1927 N N . VAL A 1 240 ? -15.266 -42.344 -18.328 1 94.12 240 VAL A N 1
ATOM 1928 C CA . VAL A 1 240 ? -16.641 -42.562 -18.75 1 94.12 240 VAL A CA 1
ATOM 1929 C C . VAL A 1 240 ? -16.703 -43.75 -19.734 1 94.12 240 VAL A C 1
ATOM 1931 O O . VAL A 1 240 ? -15.914 -43.781 -20.688 1 94.12 240 VAL A O 1
ATOM 1934 N N . ALA A 1 241 ? -17.625 -44.594 -19.453 1 85.25 241 ALA A N 1
ATOM 1935 C CA . ALA A 1 241 ? -17.766 -45.781 -20.297 1 85.25 241 ALA A CA 1
ATOM 1936 C C . ALA A 1 241 ? -18.438 -45.438 -21.625 1 85.25 241 ALA A C 1
ATOM 1938 O O . ALA A 1 241 ? -19.203 -44.469 -21.703 1 85.25 241 ALA A O 1
ATOM 1939 N N . GLU A 1 242 ? -18 -46 -22.781 1 72.69 242 GLU A N 1
ATOM 1940 C CA . GLU A 1 242 ? -18.578 -45.781 -24.109 1 72.69 242 GLU A CA 1
ATOM 1941 C C . GLU A 1 242 ? -20.047 -46.188 -24.141 1 72.69 242 GLU A C 1
ATOM 1943 O O . GLU A 1 242 ? -20.844 -45.594 -24.844 1 72.69 242 GLU A O 1
ATOM 1948 N N . LYS A 1 243 ? -20.359 -47.375 -23.469 1 67.5 243 LYS A N 1
ATOM 1949 C CA . LYS A 1 243 ? -21.703 -47.938 -23.531 1 67.5 243 LYS A CA 1
ATOM 1950 C C . LYS A 1 243 ? -22.672 -47.125 -22.641 1 67.5 243 LYS A C 1
ATOM 1952 O O . LYS A 1 243 ? -22.375 -46.875 -21.469 1 67.5 243 LYS A O 1
ATOM 1957 N N . ARG A 1 244 ? -23.578 -46.312 -23.25 1 65.38 244 ARG A N 1
ATOM 1958 C CA . ARG A 1 244 ? -24.641 -45.625 -22.531 1 65.38 244 ARG A CA 1
ATOM 1959 C C . ARG A 1 244 ? -25.766 -46.594 -22.156 1 65.38 244 ARG A C 1
ATOM 1961 O O . ARG A 1 244 ? -26.203 -47.406 -22.984 1 65.38 244 ARG A O 1
ATOM 1968 N N . SER A 1 245 ? -25.719 -46.875 -20.953 1 62.5 245 SER A N 1
ATOM 1969 C CA . SER A 1 245 ? -26.812 -47.75 -20.516 1 62.5 245 SER A CA 1
ATOM 1970 C C . SER A 1 245 ? -28.078 -46.938 -20.219 1 62.5 245 SER A C 1
ATOM 1972 O O . SER A 1 245 ? -28 -45.719 -19.938 1 62.5 245 SER A O 1
ATOM 1974 N N . GLN A 1 246 ? -29.219 -47.344 -20.75 1 64.31 246 GLN A N 1
ATOM 1975 C CA . GLN A 1 246 ? -30.516 -46.75 -20.453 1 64.31 246 GLN A CA 1
ATOM 1976 C C . GLN A 1 246 ? -31.109 -47.344 -19.172 1 64.31 246 GLN A C 1
ATOM 1978 O O . GLN A 1 246 ? -31.203 -48.562 -19.016 1 64.31 246 GLN A O 1
ATOM 1983 N N . VAL A 1 247 ? -31.125 -46.688 -18.188 1 63.25 247 VAL A N 1
ATOM 1984 C CA . VAL A 1 247 ? -31.875 -47.094 -17 1 63.25 247 VAL A CA 1
ATOM 1985 C C . VAL A 1 247 ? -33.156 -46.25 -16.891 1 63.25 247 VAL A C 1
ATOM 1987 O O . VAL A 1 247 ? -33.062 -45.031 -16.75 1 63.25 247 VAL A O 1
ATOM 1990 N N . LYS A 1 248 ? -34.062 -46.969 -16.719 1 63.72 248 LYS A N 1
ATOM 1991 C CA . LYS A 1 248 ? -35.438 -46.5 -16.578 1 63.72 248 LYS A CA 1
ATOM 1992 C C . LYS A 1 248 ? -35.719 -45.375 -17.578 1 63.72 248 LYS A C 1
ATOM 1994 O O . LYS A 1 248 ? -36.25 -44.312 -17.203 1 63.72 248 LYS A O 1
ATOM 1999 N N . GLY A 1 249 ? -35.094 -45.438 -18.766 1 62.41 249 GLY A N 1
ATOM 2000 C CA . GLY A 1 249 ? -35.344 -44.469 -19.828 1 62.41 249 GLY A CA 1
ATOM 2001 C C . GLY A 1 249 ? -34.375 -43.312 -19.812 1 62.41 249 GLY A C 1
ATOM 2002 O O . GLY A 1 249 ? -34.406 -42.469 -20.703 1 62.41 249 GLY A O 1
ATOM 2003 N N . LYS A 1 250 ? -33.812 -43.344 -18.734 1 65.75 250 LYS A N 1
ATOM 2004 C CA . LYS A 1 250 ? -32.875 -42.25 -18.672 1 65.75 250 LYS A CA 1
ATOM 2005 C C . LYS A 1 250 ? -31.453 -42.719 -18.984 1 65.75 250 LYS A C 1
ATOM 2007 O O . LYS A 1 250 ? -31.031 -43.781 -18.562 1 65.75 250 LYS A O 1
ATOM 2012 N N . GLN A 1 251 ? -30.812 -42.094 -19.875 1 61.59 251 GLN A N 1
ATOM 2013 C CA . GLN A 1 251 ? -29.422 -42.344 -20.234 1 61.59 251 GLN A CA 1
ATOM 2014 C C . GLN A 1 251 ? -28.5 -42.125 -19.031 1 61.59 251 GLN A C 1
ATOM 2016 O O . GLN A 1 251 ? -28.484 -41.062 -18.422 1 61.59 251 GLN A O 1
ATOM 2021 N N . VAL A 1 252 ? -28.031 -43.312 -18.5 1 68.94 252 VAL A N 1
ATOM 2022 C CA . VAL A 1 252 ? -27.156 -43.25 -17.344 1 68.94 252 VAL A CA 1
ATOM 2023 C C . VAL A 1 252 ? -25.703 -43.344 -17.797 1 68.94 252 VAL A C 1
ATOM 2025 O O . VAL A 1 252 ? -25.359 -44.219 -18.594 1 68.94 252 VAL A O 1
ATOM 2028 N N . LEU A 1 253 ? -24.859 -42.344 -17.438 1 75.94 253 LEU A N 1
ATOM 2029 C CA . LEU A 1 253 ? -23.422 -42.344 -17.703 1 75.94 253 LEU A CA 1
ATOM 2030 C C . LEU A 1 253 ? -22.703 -43.344 -16.781 1 75.94 253 LEU A C 1
ATOM 2032 O O . LEU A 1 253 ? -22.797 -43.219 -15.555 1 75.94 253 LEU A O 1
ATOM 2036 N N . GLU A 1 254 ? -22.266 -44.438 -17.375 1 85 254 GLU A N 1
ATOM 2037 C CA . GLU A 1 254 ? -21.5 -45.406 -16.609 1 85 254 GLU A CA 1
ATOM 2038 C C . GLU A 1 254 ? -20.016 -45.031 -16.609 1 85 254 GLU A C 1
ATOM 2040 O O . GLU A 1 254 ? -19.469 -44.625 -17.625 1 85 254 GLU A O 1
ATOM 2045 N N . THR A 1 255 ? -19.406 -45.062 -15.398 1 88.81 255 THR A N 1
ATOM 2046 C CA . THR A 1 255 ? -17.984 -44.75 -15.281 1 88.81 255 THR A CA 1
ATOM 2047 C C . THR A 1 255 ? -17.219 -45.969 -14.789 1 88.81 255 THR A C 1
ATOM 2049 O O . THR A 1 255 ? -17.781 -46.844 -14.125 1 88.81 255 THR A O 1
ATOM 2052 N N . GLU A 1 256 ? -15.992 -46.062 -15.211 1 92.25 256 GLU A N 1
ATOM 2053 C CA . GLU A 1 256 ? -15.078 -47.062 -14.648 1 92.25 256 GLU A CA 1
ATOM 2054 C C . GLU A 1 256 ? -14.75 -46.75 -13.195 1 92.25 256 GLU A C 1
ATOM 2056 O O . GLU A 1 256 ? -15.164 -45.719 -12.664 1 92.25 256 GLU A O 1
ATOM 2061 N N . ALA A 1 257 ? -14.039 -47.75 -12.594 1 93.88 257 ALA A N 1
ATOM 2062 C CA . ALA A 1 257 ? -13.633 -47.562 -11.203 1 93.88 257 ALA A CA 1
ATOM 2063 C C . ALA A 1 257 ? -12.781 -46.312 -11.047 1 93.88 257 ALA A C 1
ATOM 2065 O O . ALA A 1 257 ? -11.922 -46.031 -11.891 1 93.88 257 ALA A O 1
ATOM 2066 N N . PRO A 1 258 ? -13.016 -45.625 -10.008 1 96.44 258 PRO A N 1
ATOM 2067 C CA . PRO A 1 258 ? -12.258 -44.375 -9.789 1 96.44 258 PRO A CA 1
ATOM 2068 C C . PRO A 1 258 ? -10.789 -44.625 -9.461 1 96.44 258 PRO A C 1
ATOM 2070 O O . PRO A 1 258 ? -10.469 -45.656 -8.828 1 96.44 258 PRO A O 1
ATOM 2073 N N . VAL A 1 259 ? -9.969 -43.75 -9.891 1 97.06 259 VAL A N 1
ATOM 2074 C CA . VAL A 1 259 ? -8.547 -43.781 -9.57 1 97.06 259 VAL A CA 1
ATOM 2075 C C . VAL A 1 259 ? -8.164 -42.5 -8.82 1 97.06 259 VAL A C 1
ATOM 2077 O O . VAL A 1 259 ? -8.602 -41.406 -9.172 1 97.06 259 VAL A O 1
ATOM 2080 N N . VAL A 1 260 ? -7.316 -42.688 -7.77 1 98.38 260 VAL A N 1
ATOM 2081 C CA . VAL A 1 260 ? -6.828 -41.531 -7.031 1 98.38 260 VAL A CA 1
ATOM 2082 C C . VAL A 1 260 ? -5.77 -40.812 -7.855 1 98.38 260 VAL A C 1
ATOM 2084 O O . VAL A 1 260 ? -4.723 -41.375 -8.172 1 98.38 260 VAL A O 1
ATOM 2087 N N . VAL A 1 261 ? -6.035 -39.562 -8.203 1 98.5 261 VAL A N 1
ATOM 2088 C CA . VAL A 1 261 ? -5.113 -38.812 -9.047 1 98.5 261 VAL A CA 1
ATOM 2089 C C . VAL A 1 261 ? -4.348 -37.781 -8.195 1 98.5 261 VAL A C 1
ATOM 2091 O O . VAL A 1 261 ? -3.316 -37.281 -8.617 1 98.5 261 VAL A O 1
ATOM 2094 N N . TRP A 1 262 ? -4.805 -37.531 -6.977 1 98.69 262 TRP A N 1
ATOM 2095 C CA . TRP A 1 262 ? -4.09 -36.688 -6.012 1 98.69 262 TRP A CA 1
ATOM 2096 C C . TRP A 1 262 ? -4.52 -37.031 -4.586 1 98.69 262 TRP A C 1
ATOM 2098 O O . TRP A 1 262 ? -5.703 -37.25 -4.32 1 98.69 262 TRP A O 1
ATOM 2108 N N . GLN A 1 263 ? -3.57 -37.094 -3.758 1 98.62 263 GLN A N 1
ATOM 2109 C CA . GLN A 1 263 ? -3.77 -37.281 -2.324 1 98.62 263 GLN A CA 1
ATOM 2110 C C . GLN A 1 263 ? -2.902 -36.312 -1.519 1 98.62 263 GLN A C 1
ATOM 2112 O O . GLN A 1 263 ? -1.689 -36.25 -1.722 1 98.62 263 GLN A O 1
ATOM 2117 N N . ARG A 1 264 ? -3.5 -35.656 -0.587 1 97.69 264 ARG A N 1
ATOM 2118 C CA . ARG A 1 264 ? -2.793 -34.656 0.219 1 97.69 264 ARG A CA 1
ATOM 2119 C C . ARG A 1 264 ? -1.769 -35.312 1.13 1 97.69 264 ARG A C 1
ATOM 2121 O O . ARG A 1 264 ? -2.031 -36.375 1.694 1 97.69 264 ARG A O 1
ATOM 2128 N N . ARG A 1 265 ? -0.63 -34.688 1.184 1 95.94 265 ARG A N 1
ATOM 2129 C CA . ARG A 1 265 ? 0.343 -35 2.227 1 95.94 265 ARG A CA 1
ATOM 2130 C C . ARG A 1 265 ? 0.173 -34.062 3.424 1 95.94 265 ARG A C 1
ATOM 2132 O O . ARG A 1 265 ? 0.494 -32.875 3.344 1 95.94 265 ARG A O 1
ATOM 2139 N N . TRP A 1 266 ? -0.248 -34.562 4.477 1 93.12 266 TRP A N 1
ATOM 2140 C CA . TRP A 1 266 ? -0.555 -33.75 5.645 1 93.12 266 TRP A CA 1
ATOM 2141 C C . TRP A 1 266 ? 0.722 -33.219 6.305 1 93.12 266 TRP A C 1
ATOM 2143 O O . TRP A 1 266 ? 1.747 -33.906 6.297 1 93.12 266 TRP A O 1
ATOM 2153 N N . PRO A 1 267 ? 0.59 -32.094 6.887 1 91.12 267 PRO A N 1
ATOM 2154 C CA . PRO A 1 267 ? 1.757 -31.578 7.613 1 91.12 267 PRO A CA 1
ATOM 2155 C C . PRO A 1 267 ? 2.113 -32.438 8.828 1 91.12 267 PRO A C 1
ATOM 2157 O O . PRO A 1 267 ? 1.292 -33.25 9.281 1 91.12 267 PRO A O 1
ATOM 2160 N N . PRO A 1 268 ? 3.439 -32.344 9.195 1 88.88 268 PRO A N 1
ATOM 2161 C CA . PRO A 1 268 ? 3.84 -33.094 10.375 1 88.88 268 PRO A CA 1
ATOM 2162 C C . PRO A 1 268 ? 3.043 -32.719 11.625 1 88.88 268 PRO A C 1
ATOM 2164 O O . PRO A 1 268 ? 2.414 -31.641 11.656 1 88.88 268 PRO A O 1
ATOM 2167 N N . PRO A 1 269 ? 3.256 -33.688 12.508 1 85.56 269 PRO A N 1
ATOM 2168 C CA . PRO A 1 269 ? 2.605 -33.344 13.773 1 85.56 269 PRO A CA 1
ATOM 2169 C C . PRO A 1 269 ? 3.15 -32.062 14.406 1 85.56 269 PRO A C 1
ATOM 2171 O O . PRO A 1 269 ? 4.34 -31.766 14.266 1 85.56 269 PRO A O 1
ATOM 2174 N N . GLU A 1 270 ? 2.471 -31.188 14.961 1 85.44 270 GLU A N 1
ATOM 2175 C CA . GLU A 1 270 ? 2.838 -29.984 15.688 1 85.44 270 GLU A CA 1
ATOM 2176 C C . GLU A 1 270 ? 3.057 -28.812 14.727 1 85.44 270 GLU A C 1
ATOM 2178 O O . GLU A 1 270 ? 3.646 -27.797 15.102 1 85.44 270 GLU A O 1
ATOM 2183 N N . ALA A 1 271 ? 2.732 -29 13.477 1 86.56 271 ALA A N 1
ATOM 2184 C CA . ALA A 1 271 ? 2.893 -27.938 12.492 1 86.56 271 ALA A CA 1
ATOM 2185 C C . ALA A 1 271 ? 2.225 -26.641 12.961 1 86.56 271 ALA A C 1
ATOM 2187 O O . ALA A 1 271 ? 2.598 -25.547 12.523 1 86.56 271 ALA A O 1
ATOM 2188 N N . GLU A 1 272 ? 1.313 -26.812 13.836 1 84.38 272 GLU A N 1
ATOM 2189 C CA . GLU A 1 272 ? 0.608 -25.641 14.359 1 84.38 272 GLU A CA 1
ATOM 2190 C C . GLU A 1 272 ? 1.565 -24.688 15.078 1 84.38 272 GLU A C 1
ATOM 2192 O O . GLU A 1 272 ? 1.321 -23.484 15.141 1 84.38 272 GLU A O 1
ATOM 2197 N N . LYS A 1 273 ? 2.666 -25.297 15.523 1 79.38 273 LYS A N 1
ATOM 2198 C CA . LYS A 1 273 ? 3.658 -24.5 16.234 1 79.38 273 LYS A CA 1
ATOM 2199 C C . LYS A 1 273 ? 4.539 -23.719 15.25 1 79.38 273 LYS A C 1
ATOM 2201 O O . LYS A 1 273 ? 5.234 -22.781 15.641 1 79.38 273 LYS A O 1
ATOM 2206 N N . TYR A 1 274 ? 4.488 -24.141 14.047 1 80.5 274 TYR A N 1
ATOM 2207 C CA . TYR A 1 274 ? 5.355 -23.547 13.031 1 80.5 274 TYR A CA 1
ATOM 2208 C C . TYR A 1 274 ? 4.547 -23.078 11.836 1 80.5 274 TYR A C 1
ATOM 2210 O O . TYR A 1 274 ? 4.863 -23.422 10.688 1 80.5 274 TYR A O 1
ATOM 2218 N N . TYR A 1 275 ? 3.57 -22.281 12.117 1 82.88 275 TYR A N 1
ATOM 2219 C CA . TYR A 1 275 ? 2.77 -21.594 11.117 1 82.88 275 TYR A CA 1
ATOM 2220 C C . TYR A 1 275 ? 2.027 -22.578 10.227 1 82.88 275 TYR A C 1
ATOM 2222 O O . TYR A 1 275 ? 1.697 -22.266 9.086 1 82.88 275 TYR A O 1
ATOM 2230 N N . ASN A 1 276 ? 1.896 -23.891 10.68 1 90.12 276 ASN A N 1
ATOM 2231 C CA . ASN A 1 276 ? 1.191 -24.953 9.969 1 90.12 276 ASN A CA 1
ATOM 2232 C C . ASN A 1 276 ? 1.853 -25.281 8.633 1 90.12 276 ASN A C 1
ATOM 2234 O O . ASN A 1 276 ? 1.176 -25.641 7.672 1 90.12 276 ASN A O 1
ATOM 2238 N N . LEU A 1 277 ? 3.15 -25.078 8.539 1 91.19 277 LEU A N 1
ATOM 2239 C CA . LEU A 1 277 ? 3.883 -25.359 7.312 1 91.19 277 LEU A CA 1
ATOM 2240 C C . LEU A 1 277 ? 4.027 -26.859 7.098 1 91.19 277 LEU A C 1
ATOM 2242 O O . LEU A 1 277 ? 4.254 -27.609 8.055 1 91.19 277 LEU A O 1
ATOM 2246 N N . SER A 1 278 ? 3.807 -27.328 5.844 1 93.75 278 SER A N 1
ATOM 2247 C CA . SER A 1 278 ? 4.199 -28.688 5.473 1 93.75 278 SER A CA 1
ATOM 2248 C C . SER A 1 278 ? 5.715 -28.844 5.48 1 93.75 278 SER A C 1
ATOM 2250 O O . SER A 1 278 ? 6.445 -27.859 5.625 1 93.75 278 SER A O 1
ATOM 2252 N N . GLU A 1 279 ? 6.129 -30.062 5.363 1 93 279 GLU A N 1
ATOM 2253 C CA . GLU A 1 279 ? 7.562 -30.312 5.254 1 93 279 GLU A CA 1
ATOM 2254 C C . GLU A 1 279 ? 8.156 -29.594 4.043 1 93 279 GLU A C 1
ATOM 2256 O O . GLU A 1 279 ? 9.219 -28.984 4.137 1 93 279 GLU A O 1
ATOM 2261 N N . PHE A 1 280 ? 7.516 -29.656 2.939 1 96 280 PHE A N 1
ATOM 2262 C CA . PHE A 1 280 ? 7.965 -29 1.722 1 96 280 PHE A CA 1
ATOM 2263 C C . PHE A 1 280 ? 8.031 -27.484 1.925 1 96 280 PHE A C 1
ATOM 2265 O O . PHE A 1 280 ? 9.016 -26.844 1.542 1 96 280 PHE A O 1
ATOM 2272 N N . ALA A 1 281 ? 7.023 -26.953 2.553 1 94.94 281 ALA A N 1
ATOM 2273 C CA . ALA A 1 281 ? 6.977 -25.516 2.799 1 94.94 281 ALA A CA 1
ATOM 2274 C C . ALA A 1 281 ? 8.133 -25.062 3.686 1 94.94 281 ALA A C 1
ATOM 2276 O O . ALA A 1 281 ? 8.711 -24 3.473 1 94.94 281 ALA A O 1
ATOM 2277 N N . CYS A 1 282 ? 8.461 -25.844 4.684 1 92.38 282 CYS A N 1
ATOM 2278 C CA . CYS A 1 282 ? 9.602 -25.547 5.539 1 92.38 282 CYS A CA 1
ATOM 2279 C C . CYS A 1 282 ? 10.891 -25.484 4.73 1 92.38 282 CYS A C 1
ATOM 2281 O O . CYS A 1 282 ? 11.742 -24.625 4.98 1 92.38 282 CYS A O 1
ATOM 2283 N N . GLN A 1 283 ? 10.969 -26.312 3.777 1 94.19 283 GLN A N 1
ATOM 2284 C CA . GLN A 1 283 ? 12.172 -26.406 2.963 1 94.19 283 GLN A CA 1
ATOM 2285 C C . GLN A 1 283 ? 12.328 -25.188 2.059 1 94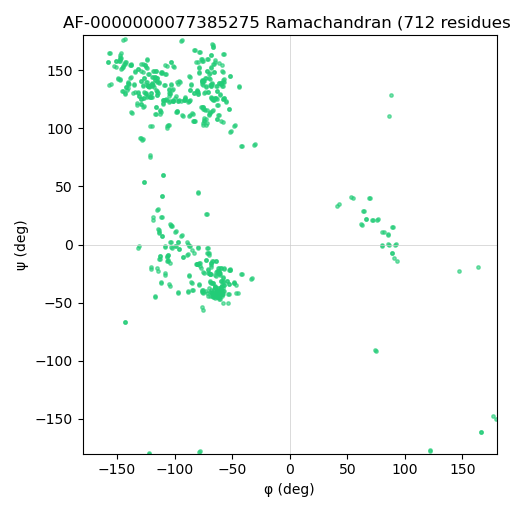.19 283 GLN A C 1
ATOM 2287 O O . GLN A 1 283 ? 13.43 -24.891 1.584 1 94.19 283 GLN A O 1
ATOM 2292 N N . LEU A 1 284 ? 11.289 -24.484 1.773 1 96.25 284 LEU A N 1
ATOM 2293 C CA . LEU A 1 284 ? 11.328 -23.328 0.901 1 96.25 284 LEU A CA 1
ATOM 2294 C C . LEU A 1 284 ? 12.18 -22.219 1.517 1 96.25 284 LEU A C 1
ATOM 2296 O O . LEU A 1 284 ? 12.703 -21.359 0.801 1 96.25 284 LEU A O 1
ATOM 2300 N N . ASN A 1 285 ? 12.266 -22.234 2.834 1 93.06 285 ASN A N 1
ATOM 2301 C CA . ASN A 1 285 ? 12.992 -21.156 3.494 1 93.06 285 ASN A CA 1
ATOM 2302 C C . ASN A 1 285 ? 14.367 -21.609 3.973 1 93.06 285 ASN A C 1
ATOM 2304 O O . ASN A 1 285 ? 15.086 -20.844 4.621 1 93.06 285 ASN A O 1
ATOM 2308 N N . GLU A 1 286 ? 14.703 -22.844 3.686 1 93.12 286 GLU A N 1
ATOM 2309 C CA . GLU A 1 286 ? 16.031 -23.328 4.043 1 93.12 286 GLU A CA 1
ATOM 2310 C C . GLU A 1 286 ? 17.125 -22.562 3.295 1 93.12 286 GLU A C 1
ATOM 2312 O O . GLU A 1 286 ? 17.047 -22.391 2.078 1 93.12 286 GLU A O 1
ATOM 2317 N N . LEU A 1 287 ? 18.109 -22.125 3.992 1 92.44 287 LEU A N 1
ATOM 2318 C CA . LEU A 1 287 ? 19.188 -21.359 3.375 1 92.44 287 LEU A CA 1
ATOM 2319 C C . LEU A 1 287 ? 19.938 -22.188 2.346 1 92.44 287 LEU A C 1
ATOM 2321 O O . LEU A 1 287 ? 20.156 -23.391 2.553 1 92.44 287 LEU A O 1
ATOM 2325 N N . GLU A 1 288 ? 20.219 -21.625 1.259 1 94.38 288 GLU A N 1
ATOM 2326 C CA . GLU A 1 288 ? 20.984 -22.203 0.166 1 94.38 288 GLU A CA 1
ATOM 2327 C C . GLU A 1 288 ? 22.141 -21.297 -0.245 1 94.38 288 GLU A C 1
ATOM 2329 O O . GLU A 1 288 ? 21.969 -20.078 -0.348 1 94.38 288 GLU A O 1
ATOM 2334 N N . GLU A 1 289 ? 23.25 -21.891 -0.451 1 94.06 289 GLU A N 1
ATOM 2335 C CA . GLU A 1 289 ? 24.422 -21.109 -0.834 1 94.06 289 GLU A CA 1
ATOM 2336 C C . GLU A 1 289 ? 24.375 -20.75 -2.314 1 94.06 289 GLU A C 1
ATOM 2338 O O . GLU A 1 289 ? 23.875 -21.516 -3.137 1 94.06 289 GLU A O 1
ATOM 2343 N N . GLY A 1 290 ? 24.922 -19.625 -2.619 1 96.19 290 GLY A N 1
ATOM 2344 C CA . GLY A 1 290 ? 25.172 -19.234 -3.996 1 96.19 290 GLY A CA 1
ATOM 2345 C C . GLY A 1 290 ? 23.953 -18.688 -4.699 1 96.19 290 GLY A C 1
ATOM 2346 O O . GLY A 1 290 ? 23.969 -18.5 -5.914 1 96.19 290 GLY A O 1
ATOM 2347 N N . VAL A 1 291 ? 22.922 -18.422 -4.031 1 97.62 291 VAL A N 1
ATOM 2348 C CA . VAL A 1 291 ? 21.719 -17.875 -4.652 1 97.62 291 VAL A CA 1
ATOM 2349 C C . VAL A 1 291 ? 21.906 -16.391 -4.91 1 97.62 291 VAL A C 1
ATOM 2351 O O . VAL A 1 291 ? 22.859 -15.781 -4.41 1 97.62 291 VAL A O 1
ATOM 2354 N N . ALA A 1 292 ? 21.094 -15.797 -5.691 1 97.69 292 ALA A N 1
ATOM 2355 C CA . ALA A 1 292 ? 21.141 -14.367 -5.984 1 97.69 292 ALA A CA 1
ATOM 2356 C C . ALA A 1 292 ? 21.016 -13.547 -4.707 1 97.69 292 ALA A C 1
ATOM 2358 O O . ALA A 1 292 ? 20.312 -13.93 -3.777 1 97.69 292 ALA A O 1
ATOM 2359 N N . PRO A 1 293 ? 21.625 -12.344 -4.582 1 95.94 293 PRO A N 1
ATOM 2360 C CA . PRO A 1 293 ? 21.484 -11.484 -3.404 1 95.94 293 PRO A CA 1
ATOM 2361 C C . PRO A 1 293 ? 20.062 -10.984 -3.195 1 95.94 293 PRO A C 1
ATOM 2363 O O . PRO A 1 293 ? 19.719 -10.5 -2.111 1 95.94 293 PRO A O 1
ATOM 2366 N N . THR A 1 294 ? 19.188 -11.125 -4.227 1 96.25 294 THR A N 1
ATOM 2367 C CA . THR A 1 294 ? 17.797 -10.672 -4.164 1 96.25 294 THR A CA 1
ATOM 2368 C C . THR A 1 294 ? 16.875 -11.812 -3.723 1 96.25 294 THR A C 1
ATOM 2370 O O . THR A 1 294 ? 15.656 -11.656 -3.719 1 96.25 294 THR A O 1
ATOM 2373 N N . ASP A 1 295 ? 17.5 -12.906 -3.334 1 98.19 295 ASP A N 1
ATOM 2374 C CA . ASP A 1 295 ? 16.703 -14.078 -2.969 1 98.19 295 ASP A CA 1
ATOM 2375 C C . ASP A 1 295 ? 15.906 -13.828 -1.695 1 98.19 295 ASP A C 1
ATOM 2377 O O . ASP A 1 295 ? 16.422 -13.281 -0.722 1 98.19 295 ASP A O 1
ATOM 2381 N N . SER A 1 296 ? 14.695 -14.305 -1.743 1 96.94 296 SER A N 1
ATOM 2382 C CA . SER A 1 296 ? 13.742 -14.102 -0.654 1 96.94 296 SER A CA 1
ATOM 2383 C C . SER A 1 296 ? 14.312 -14.578 0.675 1 96.94 296 SER A C 1
ATOM 2385 O O . SER A 1 296 ? 14 -14.023 1.729 1 96.94 296 SER A O 1
ATOM 2387 N N . ARG A 1 297 ? 15.156 -15.602 0.693 1 95.81 297 ARG A N 1
ATOM 2388 C CA . ARG A 1 297 ? 15.711 -16.188 1.91 1 95.81 297 ARG A CA 1
ATOM 2389 C C . ARG A 1 297 ? 16.672 -15.227 2.588 1 95.81 297 ARG A C 1
ATOM 2391 O O . ARG A 1 297 ? 17 -15.391 3.768 1 95.81 297 ARG A O 1
ATOM 2398 N N . LEU A 1 298 ? 17.078 -14.234 1.844 1 93.88 298 LEU A N 1
ATOM 2399 C CA . LEU A 1 298 ? 18.047 -13.289 2.373 1 93.88 298 LEU A CA 1
ATOM 2400 C C . LEU A 1 298 ? 17.359 -12.023 2.869 1 93.88 298 LEU A C 1
ATOM 2402 O O . LEU A 1 298 ? 18.016 -11.109 3.383 1 93.88 298 LEU A O 1
ATOM 2406 N N . ARG A 1 299 ? 16.094 -11.93 2.742 1 90 299 ARG A N 1
ATOM 2407 C CA . ARG A 1 299 ? 15.344 -10.766 3.205 1 90 299 ARG A CA 1
ATOM 2408 C C . ARG A 1 299 ? 15.391 -10.656 4.727 1 90 299 ARG A C 1
ATOM 2410 O O . ARG A 1 299 ? 14.953 -11.562 5.434 1 90 299 ARG A O 1
ATOM 2417 N N . PRO A 1 300 ? 15.805 -9.555 5.273 1 84 300 PRO A N 1
ATOM 2418 C CA . PRO A 1 300 ? 16.078 -9.477 6.711 1 84 300 PRO A CA 1
ATOM 2419 C C . PRO A 1 300 ? 14.82 -9.633 7.559 1 84 300 PRO A C 1
ATOM 2421 O O . PRO A 1 300 ? 14.844 -10.32 8.578 1 84 300 PRO A O 1
ATOM 2424 N N . ASP A 1 301 ? 13.742 -9.008 7.25 1 80.31 301 ASP A N 1
ATOM 2425 C CA . ASP A 1 301 ? 12.539 -9.07 8.078 1 80.31 301 ASP A CA 1
ATOM 2426 C C . ASP A 1 301 ? 11.953 -10.477 8.094 1 80.31 301 ASP A C 1
ATOM 2428 O O . ASP A 1 301 ? 11.508 -10.953 9.141 1 80.31 301 ASP A O 1
ATOM 2432 N N . GLN A 1 302 ? 12.008 -11.125 6.957 1 85.62 302 GLN A N 1
ATOM 2433 C CA . GLN A 1 302 ? 11.555 -12.516 6.891 1 85.62 302 GLN A CA 1
ATOM 2434 C C . GLN A 1 302 ? 12.43 -13.422 7.75 1 85.62 302 GLN A C 1
ATOM 2436 O O . GLN A 1 302 ? 11.922 -14.289 8.461 1 85.62 302 GLN A O 1
ATOM 2441 N N . ARG A 1 303 ? 13.711 -13.234 7.695 1 86.5 303 ARG A N 1
ATOM 2442 C CA . ARG A 1 303 ? 14.648 -14.023 8.484 1 86.5 303 ARG A CA 1
ATOM 2443 C C . ARG A 1 303 ? 14.422 -13.805 9.977 1 86.5 303 ARG A C 1
ATOM 2445 O O . ARG A 1 303 ? 14.477 -14.758 10.758 1 86.5 303 ARG A O 1
ATOM 2452 N N . LEU A 1 304 ? 14.164 -12.625 10.336 1 82 304 LEU A N 1
ATOM 2453 C CA . LEU A 1 304 ? 13.898 -12.32 11.734 1 82 304 LEU A CA 1
ATOM 2454 C C . LEU A 1 304 ? 12.648 -13.047 12.219 1 82 304 LEU A C 1
ATOM 2456 O O . LEU A 1 304 ? 12.633 -13.609 13.32 1 82 304 LEU A O 1
ATOM 2460 N N . MET A 1 305 ? 11.656 -13.062 11.43 1 79.69 305 MET A N 1
ATOM 2461 C CA . MET A 1 305 ? 10.422 -13.766 11.773 1 79.69 305 MET A CA 1
ATOM 2462 C C . MET A 1 305 ? 10.68 -15.266 11.914 1 79.69 305 MET A C 1
ATOM 2464 O O . MET A 1 305 ? 10.211 -15.891 12.867 1 79.69 305 MET A O 1
ATOM 2468 N N . GLU A 1 306 ? 11.406 -15.773 10.977 1 81.06 306 GLU A N 1
ATOM 2469 C CA . GLU A 1 306 ? 11.719 -17.203 11 1 81.06 306 GLU A CA 1
ATOM 2470 C C . GLU A 1 306 ? 12.461 -17.578 12.281 1 81.06 306 GLU A C 1
ATOM 2472 O O . GLU A 1 306 ? 12.219 -18.641 12.852 1 81.06 306 GLU A O 1
ATOM 2477 N N . GLU A 1 307 ? 13.25 -16.672 12.672 1 79.75 307 GLU A N 1
ATOM 2478 C CA . GLU A 1 307 ? 14.07 -16.922 13.852 1 79.75 307 GLU A CA 1
ATOM 2479 C C . GLU A 1 307 ? 13.328 -16.547 15.133 1 79.75 307 GLU A C 1
ATOM 2481 O O . GLU A 1 307 ? 13.828 -16.766 16.234 1 79.75 307 GLU A O 1
ATOM 2486 N N . GLY A 1 308 ? 12.102 -16.047 14.953 1 74.5 308 GLY A N 1
ATOM 2487 C CA . GLY A 1 308 ? 11.32 -15.656 16.109 1 74.5 308 GLY A CA 1
ATOM 2488 C C . GLY A 1 308 ? 11.828 -14.391 16.766 1 74.5 308 GLY A C 1
ATOM 2489 O O . GLY A 1 308 ? 11.664 -14.203 17.984 1 74.5 308 GLY A O 1
ATOM 2490 N N . LEU A 1 309 ? 12.547 -13.625 16.031 1 72.38 309 LEU A N 1
ATOM 2491 C CA . LEU A 1 309 ? 13.102 -12.375 16.547 1 72.38 309 LEU A CA 1
ATOM 2492 C C . LEU A 1 309 ? 12.211 -11.195 16.172 1 72.38 309 LEU A C 1
ATOM 2494 O O . LEU A 1 309 ? 11.531 -11.219 15.141 1 72.38 309 LEU A O 1
ATOM 2498 N N . PRO A 1 310 ? 12.125 -10.328 17.156 1 67.44 310 PRO A N 1
ATOM 2499 C CA . PRO A 1 310 ? 11.305 -9.156 16.828 1 67.44 310 PRO A CA 1
ATOM 2500 C C . PRO A 1 310 ? 11.852 -8.359 15.648 1 67.44 310 PRO A C 1
ATOM 2502 O O . PRO A 1 310 ? 13.07 -8.273 15.469 1 67.44 310 PRO A O 1
ATOM 2505 N N . VAL A 1 311 ? 10.969 -8.102 14.711 1 62.97 311 VAL A N 1
ATOM 2506 C CA . VAL A 1 311 ? 11.375 -7.164 13.664 1 62.97 311 VAL A CA 1
ATOM 2507 C C . VAL A 1 311 ? 11.648 -5.793 14.273 1 62.97 311 VAL A C 1
ATOM 2509 O O . VAL A 1 311 ? 10.836 -5.277 15.047 1 62.97 311 VAL A O 1
ATOM 2512 N N . PRO A 1 312 ? 12.922 -5.375 14.07 1 63.22 312 PRO A N 1
ATOM 2513 C CA . PRO A 1 312 ? 13.188 -4.047 14.625 1 63.22 312 PRO A CA 1
ATOM 2514 C C . PRO A 1 312 ? 12.18 -2.998 14.164 1 63.22 312 PRO A C 1
ATOM 2516 O O . PRO A 1 312 ? 11.82 -2.957 12.984 1 63.22 312 PRO A O 1
ATOM 2519 N N . GLN A 1 313 ? 11.461 -2.479 15.148 1 68.38 313 GLN A N 1
ATOM 2520 C CA . GLN A 1 313 ? 10.562 -1.365 14.852 1 68.38 313 GLN A CA 1
ATOM 2521 C C . GLN A 1 313 ? 11.352 -0.088 14.57 1 68.38 313 GLN A C 1
ATOM 2523 O O . GLN A 1 313 ? 12.375 0.173 15.211 1 68.38 313 GLN A O 1
ATOM 2528 N N . TYR A 1 314 ? 11.008 0.562 13.477 1 77.19 314 TYR A N 1
ATOM 2529 C CA . TYR A 1 314 ? 11.648 1.844 13.211 1 77.19 314 TYR A CA 1
ATOM 2530 C C . TYR A 1 314 ? 11.477 2.799 14.383 1 77.19 314 TYR A C 1
ATOM 2532 O O . TYR A 1 314 ? 10.375 2.949 14.914 1 77.19 314 TYR A O 1
ATOM 2540 N N . GLU A 1 315 ? 12.555 3.242 14.859 1 85 315 GLU A N 1
ATOM 2541 C CA . GLU A 1 315 ? 12.531 4.309 15.859 1 85 315 GLU A CA 1
ATOM 2542 C C . GLU A 1 315 ? 12.789 5.668 15.211 1 85 315 GLU A C 1
ATOM 2544 O O . GLU A 1 315 ? 13.875 5.922 14.703 1 85 315 GLU A O 1
ATOM 2549 N N . PRO A 1 316 ? 11.758 6.559 15.242 1 92.38 316 PRO A N 1
ATOM 2550 C CA . PRO A 1 316 ? 11.969 7.887 14.672 1 92.38 316 PRO A CA 1
ATOM 2551 C C . PRO A 1 316 ? 13.211 8.578 15.219 1 92.38 316 PRO A C 1
ATOM 2553 O O . PRO A 1 316 ? 13.531 8.43 16.406 1 92.38 316 PRO A O 1
ATOM 2556 N N . ILE A 1 317 ? 13.844 9.305 14.414 1 94.62 317 ILE A N 1
ATOM 2557 C CA . ILE A 1 317 ? 15.117 9.906 14.789 1 94.62 317 ILE A CA 1
ATOM 2558 C C . ILE A 1 317 ? 14.875 11.258 15.461 1 94.62 317 ILE A C 1
ATOM 2560 O O . ILE A 1 317 ? 15.469 11.562 16.5 1 94.62 317 ILE A O 1
ATOM 2564 N N . TRP A 1 318 ? 13.945 11.992 14.922 1 96.88 318 TRP A N 1
ATOM 2565 C CA . TRP A 1 318 ? 13.828 13.391 15.344 1 96.88 318 TRP A CA 1
ATOM 2566 C C . TRP A 1 318 ? 12.609 13.586 16.234 1 96.88 318 TRP A C 1
ATOM 2568 O O . TRP A 1 318 ? 12.43 14.656 16.828 1 96.88 318 TRP A O 1
ATOM 2578 N N . PHE A 1 319 ? 11.797 12.617 16.328 1 96.5 319 PHE A N 1
ATOM 2579 C CA . PHE A 1 319 ? 10.578 12.68 17.125 1 96.5 319 PHE A CA 1
ATOM 2580 C C . PHE A 1 319 ? 10.484 11.484 18.062 1 96.5 319 PHE A C 1
ATOM 2582 O O . PHE A 1 319 ? 11.156 10.477 17.859 1 96.5 319 PHE A O 1
ATOM 2589 N N . LYS A 1 320 ? 9.766 11.664 19.125 1 92.12 320 LYS A N 1
ATOM 2590 C CA . LYS A 1 320 ? 9.531 10.602 20.094 1 92.12 320 LYS A CA 1
ATOM 2591 C C . LYS A 1 320 ? 8.078 10.594 20.562 1 92.12 320 LYS A C 1
ATOM 2593 O O . LYS A 1 320 ? 7.465 11.656 20.719 1 92.12 320 LYS A O 1
ATOM 2598 N N . LYS A 1 321 ? 7.625 9.359 20.766 1 87.69 321 LYS A N 1
ATOM 2599 C CA . LYS A 1 321 ? 6.281 9.219 21.312 1 87.69 321 LYS A CA 1
ATOM 2600 C C . LYS A 1 321 ? 6.258 9.594 22.797 1 87.69 321 LYS A C 1
ATOM 2602 O O . LYS A 1 321 ? 7.008 9.031 23.594 1 87.69 321 LYS A O 1
ATOM 2607 N N . GLU A 1 322 ? 5.539 10.641 23.078 1 84.62 322 GLU A N 1
ATOM 2608 C CA . GLU A 1 322 ? 5.449 11.109 24.469 1 84.62 322 GLU A CA 1
ATOM 2609 C C . GLU A 1 322 ? 4.055 11.633 24.781 1 84.62 322 GLU A C 1
ATOM 2611 O O . GLU A 1 322 ? 3.307 12.008 23.875 1 84.62 322 GLU A O 1
ATOM 2616 N N . MET A 1 323 ? 3.832 11.547 26.031 1 81 323 MET A N 1
ATOM 2617 C CA . MET A 1 323 ? 2.596 12.172 26.5 1 81 323 MET A CA 1
ATOM 2618 C C . MET A 1 323 ? 2.732 13.688 26.547 1 81 323 MET A C 1
ATOM 2620 O O . MET A 1 323 ? 3.82 14.211 26.812 1 81 323 MET A O 1
ATOM 2624 N N . ASP A 1 324 ? 1.671 14.336 26.188 1 73.38 324 ASP A N 1
ATOM 2625 C CA . ASP A 1 324 ? 1.658 15.789 26.297 1 73.38 324 ASP A CA 1
ATOM 2626 C C . ASP A 1 324 ? 1.798 16.234 27.75 1 73.38 324 ASP A C 1
ATOM 2628 O O . ASP A 1 324 ? 0.905 16 28.562 1 73.38 324 ASP A O 1
ATOM 2632 N N . THR A 1 325 ? 2.963 16.766 28.016 1 67 325 THR A N 1
ATOM 2633 C CA . THR A 1 325 ? 3.215 17.188 29.391 1 67 325 THR A CA 1
ATOM 2634 C C . THR A 1 325 ? 3.096 18.703 29.531 1 67 325 THR A C 1
ATOM 2636 O O . THR A 1 325 ? 3.58 19.281 30.5 1 67 325 THR A O 1
ATOM 2639 N N . SER A 1 326 ? 2.506 19.172 28.531 1 65.94 326 SER A N 1
ATOM 2640 C CA . SER A 1 326 ? 2.371 20.625 28.578 1 65.94 326 SER A CA 1
ATOM 2641 C C . SER A 1 326 ? 1.465 21.047 29.734 1 65.94 326 SER A C 1
ATOM 2643 O O . SER A 1 326 ? 0.832 20.219 30.375 1 65.94 326 SER A O 1
ATOM 2645 N N . MET A 1 327 ? 1.588 22.281 30.172 1 56.75 327 MET A N 1
ATOM 2646 C CA . MET A 1 327 ? 0.822 22.859 31.281 1 56.75 327 MET A CA 1
ATOM 2647 C C . MET A 1 327 ? -0.665 22.562 31.125 1 56.75 327 MET A C 1
ATOM 2649 O O . MET A 1 327 ? -1.37 22.359 32.125 1 56.75 327 MET A O 1
ATOM 2653 N N . TYR A 1 328 ? -1.093 22.516 29.922 1 61.56 328 TYR A N 1
ATOM 2654 C CA . TYR A 1 328 ? -2.494 22.203 29.656 1 61.56 328 TYR A CA 1
ATOM 2655 C C . TYR A 1 328 ? -2.621 20.969 28.766 1 61.56 328 TYR A C 1
ATOM 2657 O O . TYR A 1 328 ? -2.932 21.094 27.578 1 61.56 328 TYR A O 1
ATOM 2665 N N . PRO A 1 329 ? -2.375 19.797 29.469 1 65.12 329 PRO A N 1
ATOM 2666 C CA . PRO A 1 329 ? -2.449 18.594 28.656 1 65.12 329 PRO A CA 1
ATOM 2667 C C . PRO A 1 329 ? -3.861 18.297 28.156 1 65.12 329 PRO A C 1
ATOM 2669 O O . PRO A 1 329 ? -4.84 18.562 28.859 1 65.12 329 PRO A O 1
ATOM 2672 N N . ILE A 1 330 ? -4.027 18.141 26.953 1 65.94 330 ILE A N 1
ATOM 2673 C CA . ILE A 1 330 ? -5.332 18.016 26.312 1 65.94 330 ILE A CA 1
ATOM 2674 C C . ILE A 1 330 ? -5.898 16.625 26.594 1 65.94 330 ILE A C 1
ATOM 2676 O O . ILE A 1 330 ? -7.082 16.484 26.906 1 65.94 330 ILE A O 1
ATOM 2680 N N . ASP A 1 331 ? -5.273 15.578 26.297 1 66.56 331 ASP A N 1
ATOM 2681 C CA . ASP A 1 331 ? -5.734 14.219 26.547 1 66.56 331 ASP A CA 1
ATOM 2682 C C . ASP A 1 331 ? -4.562 13.289 26.859 1 66.56 331 ASP A C 1
ATOM 2684 O O . ASP A 1 331 ? -3.416 13.727 26.938 1 66.56 331 ASP A O 1
ATOM 2688 N N . ASP A 1 332 ? -4.891 12.234 27.359 1 68.31 332 ASP A N 1
ATOM 2689 C CA . ASP A 1 332 ? -3.908 11.203 27.703 1 68.31 332 ASP A CA 1
ATOM 2690 C C . ASP A 1 332 ? -3.363 10.531 26.438 1 68.31 332 ASP A C 1
ATOM 2692 O O . ASP A 1 332 ? -2.795 9.438 26.516 1 68.31 332 ASP A O 1
ATOM 2696 N N . SER A 1 333 ? -3.469 11.406 25.453 1 73.19 333 SER A N 1
ATOM 2697 C CA . SER A 1 333 ? -3.029 10.797 24.203 1 73.19 333 SER A CA 1
ATOM 2698 C C . SER A 1 333 ? -1.521 10.938 24.016 1 73.19 333 SER A C 1
ATOM 2700 O O . SER A 1 333 ? -0.907 11.852 24.562 1 73.19 333 SER A O 1
ATOM 2702 N N . VAL A 1 334 ? -0.95 9.914 23.438 1 79 334 VAL A N 1
ATOM 2703 C CA . VAL A 1 334 ? 0.466 9.883 23.078 1 79 334 VAL A CA 1
ATOM 2704 C C . VAL A 1 334 ? 0.655 10.406 21.656 1 79 334 VAL A C 1
ATOM 2706 O O . VAL A 1 334 ? -0.086 10.023 20.75 1 79 334 VAL A O 1
ATOM 2709 N N . TYR A 1 335 ? 1.629 11.469 21.625 1 84.38 335 TYR A N 1
ATOM 2710 C CA . TYR A 1 335 ? 1.953 12.047 20.328 1 84.38 335 TYR A CA 1
ATOM 2711 C C . TYR A 1 335 ? 3.455 12 20.062 1 84.38 335 TYR A C 1
ATOM 2713 O O . TYR A 1 335 ? 4.246 11.82 21 1 84.38 335 TYR A O 1
ATOM 2721 N N . HIS A 1 336 ? 3.766 12 18.781 1 91.62 336 HIS A N 1
ATOM 2722 C CA . HIS A 1 336 ? 5.172 12.188 18.438 1 91.62 336 HIS A CA 1
ATOM 2723 C C . HIS A 1 336 ? 5.59 13.648 18.609 1 91.62 336 HIS A C 1
ATOM 2725 O O . HIS A 1 336 ? 5.078 14.531 17.922 1 91.62 336 HIS A O 1
ATOM 2731 N N . LEU A 1 337 ? 6.48 13.883 19.5 1 92.38 337 LEU A N 1
ATOM 2732 C CA . LEU A 1 337 ? 6.973 15.234 19.766 1 92.38 337 LEU A CA 1
ATOM 2733 C C . LEU A 1 337 ? 8.422 15.383 19.312 1 92.38 337 LEU A C 1
ATOM 2735 O O . LEU A 1 337 ? 9.195 14.43 19.375 1 92.38 337 LEU A O 1
ATOM 2739 N N . TYR A 1 338 ? 8.711 16.609 18.891 1 95.19 338 TYR A N 1
ATOM 2740 C CA . TYR A 1 338 ? 10.062 16.922 18.453 1 95.19 338 TYR A CA 1
ATOM 2741 C C . TYR A 1 338 ? 11.055 16.812 19.609 1 95.19 338 TYR A C 1
ATOM 2743 O O . TYR A 1 338 ? 10.844 17.391 20.672 1 95.19 338 TYR A O 1
ATOM 2751 N N . LYS A 1 339 ? 12.141 16 19.391 1 92.38 339 LYS A N 1
ATOM 2752 C CA . LYS A 1 339 ? 13.141 15.734 20.422 1 92.38 339 LYS A CA 1
ATOM 2753 C C . LYS A 1 339 ? 14.117 16.891 20.578 1 92.38 339 LYS A C 1
ATOM 2755 O O . LYS A 1 339 ? 14.836 16.984 21.562 1 92.38 339 LYS A O 1
ATOM 2760 N N . GLY A 1 340 ? 14.133 17.531 19.766 1 89.38 340 GLY A N 1
ATOM 2761 C CA . GLY A 1 340 ? 15.18 18.547 19.781 1 89.38 340 GLY A CA 1
ATOM 2762 C C . GLY A 1 340 ? 16.484 18.062 19.203 1 89.38 340 GLY A C 1
ATOM 2763 O O . GLY A 1 340 ? 16.656 16.859 18.953 1 89.38 340 GLY A O 1
ATOM 2764 N N . LYS A 1 341 ? 17.078 18.422 18.047 1 94.19 341 LYS A N 1
ATOM 2765 C CA . LYS A 1 341 ? 18.438 18.062 17.656 1 94.19 341 LYS A CA 1
ATOM 2766 C C . LYS A 1 341 ? 18.656 18.266 16.156 1 94.19 341 LYS A C 1
ATOM 2768 O O . LYS A 1 341 ? 19.797 18.328 15.695 1 94.19 341 LYS A O 1
ATOM 2773 N N . TYR A 1 342 ? 17.641 18.312 15.531 1 97.5 342 TYR A N 1
ATOM 2774 C CA . TYR A 1 342 ? 17.812 18.359 14.078 1 97.5 342 TYR A CA 1
ATOM 2775 C C . TYR A 1 342 ? 18.656 19.562 13.68 1 97.5 342 TYR A C 1
ATOM 2777 O O . TYR A 1 342 ? 19.625 19.422 12.938 1 97.5 342 TYR A O 1
ATOM 2785 N N . TRP A 1 343 ? 18.312 20.719 14.164 1 97.25 343 TRP A N 1
ATOM 2786 C CA . TRP A 1 343 ? 18.953 21.953 13.75 1 97.25 343 TRP A CA 1
ATOM 2787 C C . TRP A 1 343 ? 20.406 22 14.227 1 97.25 343 TRP A C 1
ATOM 2789 O O . TRP A 1 343 ? 21.281 22.562 13.547 1 97.25 343 TRP A O 1
ATOM 2799 N N . GLU A 1 344 ? 20.625 21.406 15.383 1 97 344 GLU A N 1
ATOM 2800 C CA . GLU A 1 344 ? 22 21.266 15.852 1 97 344 GLU A CA 1
ATOM 2801 C C . GLU A 1 344 ? 22.812 20.375 14.922 1 97 344 GLU A C 1
ATOM 2803 O O . GLU A 1 344 ? 23.953 20.703 14.594 1 97 344 GLU A O 1
ATOM 2808 N N . CYS A 1 345 ? 22.234 19.297 14.531 1 97.56 345 CYS A N 1
ATOM 2809 C CA . CYS A 1 345 ? 22.906 18.391 13.594 1 97.56 345 CYS A CA 1
ATOM 2810 C C . CYS A 1 345 ? 23.172 19.094 12.266 1 97.56 345 CYS A C 1
ATOM 2812 O O . CYS A 1 345 ? 24.234 18.906 11.656 1 97.56 345 CYS A O 1
ATOM 2814 N N . LYS A 1 346 ? 22.266 19.906 11.836 1 97.25 346 LYS A N 1
ATOM 2815 C CA . LYS A 1 346 ? 22.438 20.641 10.594 1 97.25 346 LYS A CA 1
ATOM 2816 C C . LYS A 1 346 ? 23.594 21.641 10.703 1 97.25 346 LYS A C 1
ATOM 2818 O O . LYS A 1 346 ? 24.438 21.719 9.797 1 97.25 346 LYS A O 1
ATOM 2823 N N . GLU A 1 347 ? 23.641 22.328 11.781 1 96.81 347 GLU A N 1
ATOM 2824 C CA . GLU A 1 347 ? 24.719 23.297 12.008 1 96.81 347 GLU A CA 1
ATOM 2825 C C . GLU A 1 347 ? 26.078 22.625 11.984 1 96.81 347 GLU A C 1
ATOM 2827 O O . GLU A 1 347 ? 27.031 23.156 11.398 1 96.81 347 GLU A O 1
ATOM 2832 N N . LYS A 1 348 ? 26.141 21.438 12.555 1 97.56 348 LYS A N 1
ATOM 2833 C CA . LYS A 1 348 ? 27.406 20.719 12.672 1 97.56 348 LYS A CA 1
ATOM 2834 C C . LYS A 1 348 ? 27.656 19.844 11.445 1 97.56 348 LYS A C 1
ATOM 2836 O O . LYS A 1 348 ? 28.734 19.266 11.289 1 97.56 348 LYS A O 1
ATOM 2841 N N . GLN A 1 349 ? 26.625 19.766 10.648 1 97.38 349 GLN A N 1
ATOM 2842 C CA . GLN A 1 349 ? 26.656 18.906 9.477 1 97.38 349 GLN A CA 1
ATOM 2843 C C . GLN A 1 349 ? 27.016 17.469 9.867 1 97.38 349 GLN A C 1
ATOM 2845 O O . GLN A 1 349 ? 27.891 16.859 9.258 1 97.38 349 GLN A O 1
ATOM 2850 N N . ASN A 1 350 ? 26.469 17.062 10.945 1 97.31 350 ASN A N 1
ATOM 2851 C CA . ASN A 1 350 ? 26.594 15.688 11.406 1 97.31 350 ASN A CA 1
ATOM 2852 C C . ASN A 1 350 ? 25.297 14.906 11.219 1 97.31 350 ASN A C 1
ATOM 2854 O O . ASN A 1 350 ? 24.406 14.977 12.062 1 97.31 350 ASN A O 1
ATOM 2858 N N . TRP A 1 351 ? 25.266 14.094 10.18 1 97 351 TRP A N 1
ATOM 2859 C CA . TRP A 1 351 ? 24.047 13.367 9.82 1 97 351 TRP A CA 1
ATOM 2860 C C . TRP A 1 351 ? 24.234 11.867 10.047 1 97 351 TRP A C 1
ATOM 2862 O O . TRP A 1 351 ? 23.531 11.055 9.438 1 97 351 TRP A O 1
ATOM 2872 N N . SER A 1 352 ? 25.156 11.438 10.914 1 95.12 352 SER A N 1
ATOM 2873 C CA . SER A 1 352 ? 25.516 10.031 11.109 1 95.12 352 SER A CA 1
ATOM 2874 C C . SER A 1 352 ? 24.328 9.234 11.633 1 95.12 352 SER A C 1
ATOM 2876 O O . SER A 1 352 ? 24.266 8.016 11.469 1 95.12 352 SER A O 1
ATOM 2878 N N . VAL A 1 353 ? 23.422 9.883 12.227 1 93.06 353 VAL A N 1
ATOM 2879 C CA . VAL A 1 353 ? 22.281 9.203 12.836 1 93.06 353 VAL A CA 1
ATOM 2880 C C . VAL A 1 353 ? 21.25 8.875 11.758 1 93.06 353 VAL A C 1
ATOM 2882 O O . VAL A 1 353 ? 20.328 8.094 12 1 93.06 353 VAL A O 1
ATOM 2885 N N . CYS A 1 354 ? 21.344 9.516 10.57 1 92.44 354 CYS A N 1
ATOM 2886 C CA . CYS A 1 354 ? 20.344 9.359 9.516 1 92.44 354 CYS A CA 1
ATOM 2887 C C . CYS A 1 354 ? 20.578 8.07 8.734 1 92.44 354 CYS A C 1
ATOM 2889 O O . CYS A 1 354 ? 21.719 7.77 8.352 1 92.44 354 CYS A O 1
ATOM 2891 N N . PRO A 1 355 ? 19.516 7.262 8.484 1 85.69 355 PRO A N 1
ATOM 2892 C CA . PRO A 1 355 ? 19.656 6.078 7.633 1 85.69 355 PRO A CA 1
ATOM 2893 C C . PRO A 1 355 ? 19.703 6.422 6.148 1 85.69 355 PRO A C 1
ATOM 2895 O O . PRO A 1 355 ? 19.375 7.543 5.758 1 85.69 355 PRO A O 1
ATOM 2898 N N . ASP A 1 356 ? 20.25 5.453 5.375 1 83.56 356 ASP A N 1
ATOM 2899 C CA . ASP A 1 356 ? 20.141 5.562 3.922 1 83.56 356 ASP A CA 1
ATOM 2900 C C . ASP A 1 356 ? 18.797 5.035 3.432 1 83.56 356 ASP A C 1
ATOM 2902 O O . ASP A 1 356 ? 18.578 3.822 3.387 1 83.56 356 ASP A O 1
ATOM 2906 N N . ILE A 1 357 ? 17.953 5.977 3.061 1 79.88 357 ILE A N 1
ATOM 2907 C CA . ILE A 1 357 ? 16.594 5.512 2.762 1 79.88 357 ILE A CA 1
ATOM 2908 C C . ILE A 1 357 ? 16.312 5.676 1.27 1 79.88 357 ILE A C 1
ATOM 2910 O O . ILE A 1 357 ? 15.273 5.238 0.778 1 79.88 357 ILE A O 1
ATOM 2914 N N . PHE A 1 358 ? 17.266 6.414 0.482 1 79.69 358 PHE A N 1
ATOM 2915 C CA . PHE A 1 358 ? 17.031 6.621 -0.943 1 79.69 358 PHE A CA 1
ATOM 2916 C C . PHE A 1 358 ? 17.875 5.652 -1.771 1 79.69 358 PHE A C 1
ATOM 2918 O O . PHE A 1 358 ? 19.047 5.453 -1.493 1 79.69 358 PHE A O 1
ATOM 2925 N N . MET B 1 1 ? -3.203 4.637 -25.547 1 22.45 1 MET B N 1
ATOM 2926 C CA . MET B 1 1 ? -4.504 4.895 -24.938 1 22.45 1 MET B CA 1
ATOM 2927 C C . MET B 1 1 ? -4.352 5.281 -23.469 1 22.45 1 MET B C 1
ATOM 2929 O O . MET B 1 1 ? -3.537 4.699 -22.75 1 22.45 1 MET B O 1
ATOM 2933 N N . PRO B 1 2 ? -4.613 6.527 -23.094 1 30.52 2 PRO B N 1
ATOM 2934 C CA . PRO B 1 2 ? -4.477 7.035 -21.734 1 30.52 2 PRO B CA 1
ATOM 2935 C C . PRO B 1 2 ? -4.984 6.047 -20.688 1 30.52 2 PRO B C 1
ATOM 2937 O O . PRO B 1 2 ? -6.082 5.5 -20.828 1 30.52 2 PRO B O 1
ATOM 2940 N N . TRP B 1 3 ? -4.242 5.176 -20.281 1 33.72 3 TRP B N 1
ATOM 2941 C CA . TRP B 1 3 ? -4.633 4.207 -19.25 1 33.72 3 TRP B CA 1
ATOM 2942 C C . TRP B 1 3 ? -5.625 4.82 -18.281 1 33.72 3 TRP B C 1
ATOM 2944 O O . TRP B 1 3 ? -5.371 5.887 -17.703 1 33.72 3 TRP B O 1
ATOM 2954 N N . ASN B 1 4 ? -6.922 4.758 -18.656 1 36.75 4 ASN B N 1
ATOM 2955 C CA . ASN B 1 4 ? -8.094 5.273 -17.953 1 36.75 4 ASN B CA 1
ATOM 2956 C C . ASN B 1 4 ? -8.094 4.855 -16.484 1 36.75 4 ASN B C 1
ATOM 2958 O O . ASN B 1 4 ? -7.918 3.676 -16.172 1 36.75 4 ASN B O 1
ATOM 2962 N N . LEU B 1 5 ? -7.691 5.879 -15.633 1 45.81 5 LEU B N 1
ATOM 2963 C CA . LEU B 1 5 ? -7.754 5.703 -14.18 1 45.81 5 LEU B CA 1
ATOM 2964 C C . LEU B 1 5 ? -8.922 4.812 -13.789 1 45.81 5 LEU B C 1
ATOM 2966 O O . LEU B 1 5 ? -8.805 3.984 -12.883 1 45.81 5 LEU B O 1
ATOM 2970 N N . TRP B 1 6 ? -9.898 4.945 -14.711 1 43.22 6 TRP B N 1
ATOM 2971 C CA . TRP B 1 6 ? -11.086 4.156 -14.383 1 43.22 6 TRP B CA 1
ATOM 2972 C C . TRP B 1 6 ? -10.789 2.662 -14.469 1 43.22 6 TRP B C 1
ATOM 2974 O O . TRP B 1 6 ? -11.227 1.886 -13.625 1 43.22 6 TRP B O 1
ATOM 2984 N N . THR B 1 7 ? -10.117 2.461 -15.523 1 42.81 7 THR B N 1
ATOM 2985 C CA . THR B 1 7 ? -9.836 1.041 -15.711 1 42.81 7 THR B CA 1
ATOM 2986 C C . THR B 1 7 ? -9.086 0.479 -14.508 1 42.81 7 THR B C 1
ATOM 2988 O O . THR B 1 7 ? -9.281 -0.677 -14.125 1 42.81 7 THR B O 1
ATOM 2991 N N . ILE B 1 8 ? -8.406 1.51 -13.992 1 44.25 8 ILE B N 1
ATOM 2992 C CA . ILE B 1 8 ? -7.637 1.101 -12.828 1 44.25 8 ILE B CA 1
ATOM 2993 C C . ILE B 1 8 ? -8.523 1.146 -11.586 1 44.25 8 ILE B C 1
ATOM 2995 O O . ILE B 1 8 ? -8.523 0.208 -10.781 1 44.25 8 ILE B O 1
ATOM 2999 N N . LEU B 1 9 ? -9.352 2.211 -11.586 1 48.91 9 LEU B N 1
ATOM 3000 C CA . LEU B 1 9 ? -10.023 2.541 -10.336 1 48.91 9 LEU B CA 1
ATOM 3001 C C . LEU B 1 9 ? -11.312 1.737 -10.18 1 48.91 9 LEU B C 1
ATOM 3003 O O . LEU B 1 9 ? -11.75 1.474 -9.062 1 48.91 9 LEU B O 1
ATOM 3007 N N . LYS B 1 10 ? -11.859 1.509 -11.344 1 46.41 10 LYS B N 1
ATOM 3008 C CA . LYS B 1 10 ? -13.148 0.831 -11.266 1 46.41 10 LYS B CA 1
ATOM 3009 C C . LYS B 1 10 ? -13.086 -0.374 -10.336 1 46.41 10 LYS B C 1
ATOM 3011 O O . LYS B 1 10 ? -14.078 -0.713 -9.68 1 46.41 10 LYS B O 1
ATOM 3016 N N . ASN B 1 11 ? -11.977 -0.846 -10.406 1 41.12 11 ASN B N 1
ATOM 3017 C CA . ASN B 1 11 ? -11.828 -2.084 -9.648 1 41.12 11 ASN B CA 1
ATOM 3018 C C . ASN B 1 11 ? -11.625 -1.812 -8.164 1 41.12 11 ASN B C 1
ATOM 3020 O O . ASN B 1 11 ? -11.594 -2.742 -7.355 1 41.12 11 ASN B O 1
ATOM 3024 N N . TYR B 1 12 ? -11.594 -0.416 -8 1 43.5 12 TYR B N 1
ATOM 3025 C CA . TYR B 1 12 ? -11.305 -0.054 -6.617 1 43.5 12 TYR B CA 1
ATOM 3026 C C . TYR B 1 12 ? -12.5 0.625 -5.965 1 43.5 12 TYR B C 1
ATOM 3028 O O . TYR B 1 12 ? -12.375 1.234 -4.902 1 43.5 12 TYR B O 1
ATOM 3036 N N . ILE B 1 13 ? -13.625 0.601 -6.598 1 45.28 13 ILE B N 1
ATOM 3037 C CA . ILE B 1 13 ? -14.828 1.225 -6.051 1 45.28 13 ILE B CA 1
ATOM 3038 C C . ILE B 1 13 ? -15.148 0.62 -4.688 1 45.28 13 ILE B C 1
ATOM 3040 O O . ILE B 1 13 ? -15.219 -0.604 -4.543 1 45.28 13 ILE B O 1
ATOM 3044 N N . GLY B 1 14 ? -15.273 1.433 -3.738 1 44.19 14 GLY B N 1
ATOM 3045 C CA . GLY B 1 14 ? -15.602 1 -2.389 1 44.19 14 GLY B CA 1
ATOM 3046 C C . GLY B 1 14 ? -14.383 0.591 -1.584 1 44.19 14 GLY B C 1
ATOM 3047 O O . GLY B 1 14 ? -14.5 0.214 -0.416 1 44.19 14 GLY B O 1
ATOM 3048 N N . LYS B 1 15 ? -13.125 0.723 -2.309 1 43.75 15 LYS B N 1
ATOM 3049 C CA . LYS B 1 15 ? -11.883 0.211 -1.733 1 43.75 15 LYS B CA 1
ATOM 3050 C C . LYS B 1 15 ? -11.031 1.345 -1.177 1 43.75 15 LYS B C 1
ATOM 3052 O O . LYS B 1 15 ? -11.133 2.488 -1.622 1 43.75 15 LYS B O 1
ATOM 3057 N N . GLU B 1 16 ? -10.414 1.148 0.047 1 43.22 16 GLU B N 1
ATOM 3058 C CA . GLU B 1 16 ? -9.445 2.121 0.538 1 43.22 16 GLU B CA 1
ATOM 3059 C C . GLU B 1 16 ? -8.25 2.229 -0.401 1 43.22 16 GLU B C 1
ATOM 3061 O O . GLU B 1 16 ? -7.645 1.216 -0.765 1 43.22 16 GLU B O 1
ATOM 3066 N N . LEU B 1 17 ? -8.109 3.328 -1.05 1 43.09 17 LEU B N 1
ATOM 3067 C CA . LEU B 1 17 ? -7.16 3.568 -2.131 1 43.09 17 LEU B CA 1
ATOM 3068 C C . LEU B 1 17 ? -5.801 3.98 -1.575 1 43.09 17 LEU B C 1
ATOM 3070 O O . LEU B 1 17 ? -4.871 4.242 -2.338 1 43.09 17 LEU B O 1
ATOM 3074 N N . THR B 1 18 ? -5.676 4.164 -0.217 1 41.28 18 THR B N 1
ATOM 3075 C CA . THR B 1 18 ? -4.414 4.773 0.179 1 41.28 18 THR B CA 1
ATOM 3076 C C . THR B 1 18 ? -3.232 4.02 -0.426 1 41.28 18 THR B C 1
ATOM 3078 O O . THR B 1 18 ? -2.152 4.586 -0.603 1 41.28 18 THR B O 1
ATOM 3081 N N . GLU B 1 19 ? -3.486 2.783 -0.782 1 40.62 19 GLU B N 1
ATOM 3082 C CA . GLU B 1 19 ? -2.346 2.025 -1.288 1 40.62 19 GLU B CA 1
ATOM 3083 C C . GLU B 1 19 ? -2.395 1.903 -2.809 1 40.62 19 GLU B C 1
ATOM 3085 O O . GLU B 1 19 ? -1.567 1.213 -3.408 1 40.62 19 GLU B O 1
ATOM 3090 N N . ILE B 1 20 ? -3.402 2.422 -3.346 1 42.5 20 ILE B N 1
ATOM 3091 C CA . ILE B 1 20 ? -3.484 2.314 -4.797 1 42.5 20 ILE B CA 1
ATOM 3092 C C . ILE B 1 20 ? -2.445 3.229 -5.445 1 42.5 20 ILE B C 1
ATOM 3094 O O . ILE B 1 20 ? -2.459 4.441 -5.227 1 42.5 20 ILE B O 1
ATOM 3098 N N . PRO B 1 21 ? -1.453 2.594 -5.887 1 44.09 21 PRO B N 1
ATOM 3099 C CA . PRO B 1 21 ? -0.565 3.469 -6.656 1 44.09 21 PRO B CA 1
ATOM 3100 C C . PRO B 1 21 ? -1.302 4.246 -7.746 1 44.09 21 PRO B C 1
ATOM 3102 O O . PRO B 1 21 ? -2.006 3.65 -8.562 1 44.09 21 PRO B O 1
ATOM 3105 N N . ILE B 1 22 ? -1.645 5.457 -7.43 1 47.41 22 ILE B N 1
ATOM 3106 C CA . ILE B 1 22 ? -2.137 6.344 -8.477 1 47.41 22 ILE B CA 1
ATOM 3107 C C . ILE B 1 22 ? -1.037 6.578 -9.508 1 47.41 22 ILE B C 1
ATOM 3109 O O . ILE B 1 22 ? 0.125 6.785 -9.156 1 47.41 22 ILE B O 1
ATOM 3113 N N . PRO B 1 23 ? -1.392 6.285 -10.734 1 49.19 23 PRO B N 1
ATOM 3114 C CA . PRO B 1 23 ? -0.378 6.562 -11.758 1 49.19 23 PRO B CA 1
ATOM 3115 C C . PRO B 1 23 ? 0.3 7.918 -11.562 1 49.19 23 PRO B C 1
ATOM 3117 O O . PRO B 1 23 ? -0.329 8.867 -11.086 1 49.19 23 PRO B O 1
ATOM 3120 N N . PHE B 1 24 ? 1.684 7.871 -11.727 1 48.28 24 PHE B N 1
ATOM 3121 C CA . PHE B 1 24 ? 2.564 9.023 -11.562 1 48.28 24 PHE B CA 1
ATOM 3122 C C . PHE B 1 24 ? 1.958 10.266 -12.211 1 48.28 24 PHE B C 1
ATOM 3124 O O . PHE B 1 24 ? 2.141 11.375 -11.719 1 48.28 24 PHE B O 1
ATOM 3131 N N . ASN B 1 25 ? 1.106 9.977 -13.195 1 54.91 25 ASN B N 1
ATOM 3132 C CA . ASN B 1 25 ? 0.547 11.125 -13.906 1 54.91 25 ASN B CA 1
ATOM 3133 C C . ASN B 1 25 ? -0.445 11.891 -13.039 1 54.91 25 ASN B C 1
ATOM 3135 O O . ASN B 1 25 ? -0.854 13 -13.391 1 54.91 25 ASN B O 1
ATOM 3139 N N . PHE B 1 26 ? -0.595 11.273 -11.867 1 65.56 26 PHE B N 1
ATOM 3140 C CA . PHE B 1 26 ? -1.551 11.938 -10.984 1 65.56 26 PHE B CA 1
ATOM 3141 C C . PHE B 1 26 ? -0.853 12.5 -9.758 1 65.56 26 PHE B C 1
ATOM 3143 O O . PHE B 1 26 ? -1.509 12.977 -8.828 1 65.56 26 PHE B O 1
ATOM 3150 N N . CYS B 1 27 ? 0.522 12.484 -9.945 1 75.19 27 CYS B N 1
ATOM 3151 C CA . CYS B 1 27 ? 1.253 12.961 -8.781 1 75.19 27 CYS B CA 1
ATOM 3152 C C . CYS B 1 27 ? 1.834 14.352 -9.023 1 75.19 27 CYS B C 1
ATOM 3154 O O . CYS B 1 27 ? 1.909 14.797 -10.172 1 75.19 27 CYS B O 1
ATOM 3156 N N . GLU B 1 28 ? 2.041 15.086 -8.047 1 85.38 28 GLU B N 1
ATOM 3157 C CA . GLU B 1 28 ? 2.84 16.312 -8.039 1 85.38 28 GLU B CA 1
ATOM 3158 C C . GLU B 1 28 ? 4.23 16.062 -7.465 1 85.38 28 GLU B C 1
ATOM 3160 O O . GLU B 1 28 ? 4.43 15.109 -6.703 1 85.38 28 GLU B O 1
ATOM 3165 N N . PRO B 1 29 ? 5.215 16.859 -7.887 1 88.38 29 PRO B N 1
ATOM 3166 C CA . PRO B 1 29 ? 6.594 16.609 -7.465 1 88.38 29 PRO B CA 1
ATOM 3167 C C . PRO B 1 29 ? 6.879 17.125 -6.055 1 88.38 29 PRO B C 1
ATOM 3169 O O . PRO B 1 29 ? 7.895 17.797 -5.828 1 88.38 29 PRO B O 1
ATOM 3172 N N . LEU B 1 30 ? 6.027 16.891 -5.105 1 93.62 30 LEU B N 1
ATOM 3173 C CA . LEU B 1 30 ? 6.184 17.156 -3.68 1 93.62 30 LEU B CA 1
ATOM 3174 C C . LEU B 1 30 ? 5.852 15.922 -2.855 1 93.62 30 LEU B C 1
ATOM 3176 O O . LEU B 1 30 ? 4.941 15.164 -3.201 1 93.62 30 LEU B O 1
ATOM 3180 N N . SER B 1 31 ? 6.652 15.766 -1.855 1 94.69 31 SER B N 1
ATOM 3181 C CA . SER B 1 31 ? 6.297 14.758 -0.861 1 94.69 31 SER B CA 1
ATOM 3182 C C . SER B 1 31 ? 5.168 15.242 0.04 1 94.69 31 SER B C 1
ATOM 3184 O O . SER B 1 31 ? 4.922 16.438 0.142 1 94.69 31 SER B O 1
ATOM 3186 N N . MET B 1 32 ? 4.473 14.305 0.643 1 95.19 32 MET B N 1
ATOM 3187 C CA . MET B 1 32 ? 3.443 14.672 1.609 1 95.19 32 MET B CA 1
ATOM 3188 C C . MET B 1 32 ? 4.027 15.531 2.729 1 95.19 32 MET B C 1
ATOM 3190 O O . MET B 1 32 ? 3.344 16.391 3.273 1 95.19 32 MET B O 1
ATOM 3194 N N . LEU B 1 33 ? 5.277 15.305 3.15 1 98 33 LEU B N 1
ATOM 3195 C CA . LEU B 1 33 ? 5.918 16.141 4.168 1 98 33 LEU B CA 1
ATOM 3196 C C . LEU B 1 33 ? 5.969 17.594 3.727 1 98 33 LEU B C 1
ATOM 3198 O O . LEU B 1 33 ? 5.691 18.5 4.523 1 98 33 LEU B O 1
ATOM 3202 N N . GLN B 1 34 ? 6.305 17.75 2.459 1 97.69 34 GLN B N 1
ATOM 3203 C CA . GLN B 1 34 ? 6.344 19.094 1.901 1 97.69 34 GLN B CA 1
ATOM 3204 C C . GLN B 1 34 ? 4.941 19.703 1.82 1 97.69 34 GLN B C 1
ATOM 3206 O O . GLN B 1 34 ? 4.742 20.875 2.148 1 97.69 34 GLN B O 1
ATOM 3211 N N . ARG B 1 35 ? 3.984 18.922 1.419 1 96.5 35 ARG B N 1
ATOM 3212 C CA . ARG B 1 35 ? 2.598 19.375 1.318 1 96.5 35 ARG B CA 1
ATOM 3213 C C . ARG B 1 35 ? 2.076 19.844 2.67 1 96.5 35 ARG B C 1
ATOM 3215 O O . ARG B 1 35 ? 1.346 20.828 2.746 1 96.5 35 ARG B O 1
ATOM 3222 N N . LEU B 1 36 ? 2.43 19.188 3.713 1 97.31 36 LEU B N 1
ATOM 3223 C CA . LEU B 1 36 ? 1.973 19.562 5.047 1 97.31 36 LEU B CA 1
ATOM 3224 C C . LEU B 1 36 ? 2.598 20.875 5.492 1 97.31 36 LEU B C 1
ATOM 3226 O O . LEU B 1 36 ? 1.968 21.656 6.211 1 97.31 36 LEU B O 1
ATOM 3230 N N . VAL B 1 37 ? 3.803 21.156 5.059 1 98.31 37 VAL B N 1
ATOM 3231 C CA . VAL B 1 37 ? 4.465 22.406 5.406 1 98.31 37 VAL B CA 1
ATOM 3232 C C . VAL B 1 37 ? 3.785 23.562 4.68 1 98.31 37 VAL B C 1
ATOM 3234 O O . VAL B 1 37 ? 3.826 24.703 5.145 1 98.31 37 VAL B O 1
ATOM 3237 N N . GLU B 1 38 ? 3.16 23.266 3.602 1 97 38 GLU B N 1
ATOM 3238 C CA . GLU B 1 38 ? 2.438 24.281 2.84 1 97 38 GLU B CA 1
ATOM 3239 C C . GLU B 1 38 ? 1.342 24.922 3.684 1 97 38 GLU B C 1
ATOM 3241 O O . GLU B 1 38 ? 0.883 26.031 3.377 1 97 38 GLU B O 1
ATOM 3246 N N . ASP B 1 39 ? 0.899 24.312 4.73 1 97.06 39 ASP B N 1
ATOM 3247 C CA . ASP B 1 39 ? -0.1 24.859 5.645 1 97.06 39 ASP B CA 1
ATOM 3248 C C . ASP B 1 39 ? 0.357 26.203 6.219 1 97.06 39 ASP B C 1
ATOM 3250 O O . ASP B 1 39 ? -0.464 27 6.68 1 97.06 39 ASP B O 1
ATOM 3254 N N . TYR B 1 40 ? 1.634 26.469 6.18 1 98.38 40 TYR B N 1
ATOM 3255 C CA . TYR B 1 40 ? 2.172 27.656 6.816 1 98.38 40 TYR B CA 1
ATOM 3256 C C . TYR B 1 40 ? 2.4 28.766 5.797 1 98.38 40 TYR B C 1
ATOM 3258 O O . TYR B 1 40 ? 3.062 29.766 6.09 1 98.38 40 TYR B O 1
ATOM 3266 N N . GLU B 1 41 ? 1.873 28.547 4.602 1 97.88 41 GLU B N 1
ATOM 3267 C CA . GLU B 1 41 ? 1.962 29.594 3.584 1 97.88 41 GLU B CA 1
ATOM 3268 C C . GLU B 1 41 ? 1.437 30.922 4.113 1 97.88 41 GLU B C 1
ATOM 3270 O O . GLU B 1 41 ? 1.95 31.984 3.758 1 97.88 41 GLU B O 1
ATOM 3275 N N . TYR B 1 42 ? 0.425 30.906 4.984 1 98.38 42 TYR B N 1
ATOM 3276 C CA . TYR B 1 42 ? -0.181 32.094 5.551 1 98.38 42 TYR B CA 1
ATOM 3277 C C . TYR B 1 42 ? 0.131 32.219 7.039 1 98.38 42 TYR B C 1
ATOM 3279 O O . TYR B 1 42 ? -0.739 32.594 7.832 1 98.38 42 TYR B O 1
ATOM 3287 N N . SER B 1 43 ? 1.354 31.938 7.379 1 98.38 43 SER B N 1
ATOM 3288 C CA . SER B 1 43 ? 1.795 31.969 8.773 1 98.38 43 SER B CA 1
ATOM 3289 C C . SER B 1 43 ? 1.66 33.375 9.359 1 98.38 43 SER B C 1
ATOM 3291 O O . SER B 1 43 ? 1.602 33.531 10.586 1 98.38 43 SER B O 1
ATOM 3293 N N . GLU B 1 44 ? 1.59 34.406 8.547 1 98.25 44 GLU B N 1
ATOM 3294 C CA . GLU B 1 44 ? 1.426 35.75 9.039 1 98.25 44 GLU B CA 1
ATOM 3295 C C . GLU B 1 44 ? 0.115 35.906 9.805 1 98.25 44 GLU B C 1
ATOM 3297 O O . GLU B 1 44 ? -0.02 36.812 10.641 1 98.25 44 GLU B O 1
ATOM 3302 N N . ILE B 1 45 ? -0.842 35.062 9.508 1 98.69 45 ILE B N 1
ATOM 3303 C CA . ILE B 1 45 ? -2.092 35.094 10.258 1 98.69 45 ILE B CA 1
ATOM 3304 C C . ILE B 1 45 ? -1.818 34.75 11.719 1 98.69 45 ILE B C 1
ATOM 3306 O O . ILE B 1 45 ? -2.412 35.344 12.625 1 98.69 45 ILE B O 1
ATOM 3310 N N . LEU B 1 46 ? -0.937 33.781 11.984 1 98.75 46 LEU B N 1
ATOM 3311 C CA . LEU B 1 46 ? -0.564 33.438 13.344 1 98.75 46 LEU B CA 1
ATOM 3312 C C . LEU B 1 46 ? 0.202 34.562 14.023 1 98.75 46 LEU B C 1
ATOM 3314 O O . LEU B 1 46 ? 0.063 34.781 15.227 1 98.75 46 LEU B O 1
ATOM 3318 N N . ASP B 1 47 ? 0.978 35.281 13.219 1 98.25 47 ASP B N 1
ATOM 3319 C CA . ASP B 1 47 ? 1.673 36.438 13.766 1 98.25 47 ASP B CA 1
ATOM 3320 C C . ASP B 1 47 ? 0.682 37.531 14.203 1 98.25 47 ASP B C 1
ATOM 3322 O O . ASP B 1 47 ? 0.848 38.125 15.266 1 98.25 47 ASP B O 1
ATOM 3326 N N . LYS B 1 48 ? -0.296 37.719 13.383 1 98.12 48 LYS B N 1
ATOM 3327 C CA . LYS B 1 48 ? -1.351 38.656 13.758 1 98.12 48 LYS B CA 1
ATOM 3328 C C . LYS B 1 48 ? -2.1 38.156 15 1 98.12 48 LYS B C 1
ATOM 3330 O O . LYS B 1 48 ? -2.428 38.969 15.883 1 98.12 48 LYS B O 1
ATOM 3335 N N . ALA B 1 49 ? -2.369 36.906 15.016 1 98.69 49 ALA B N 1
ATOM 3336 C CA . ALA B 1 49 ? -3.045 36.312 16.172 1 98.69 49 ALA B CA 1
ATOM 3337 C C . ALA B 1 49 ? -2.258 36.531 17.453 1 98.69 49 ALA B C 1
ATOM 3339 O O . ALA B 1 49 ? -2.844 36.812 18.5 1 98.69 49 ALA B O 1
ATOM 3340 N N . ALA B 1 50 ? -0.967 36.469 17.344 1 98.19 50 ALA B N 1
ATOM 3341 C CA . ALA B 1 50 ? -0.101 36.656 18.5 1 98.19 50 ALA B CA 1
ATOM 3342 C C . ALA B 1 50 ? -0.225 38.062 19.062 1 98.19 50 ALA B C 1
ATOM 3344 O O . ALA B 1 50 ? 0.048 38.312 20.234 1 98.19 50 ALA B O 1
ATOM 3345 N N . MET B 1 51 ? -0.663 39.031 18.203 1 97 51 MET B N 1
ATOM 3346 C CA . MET B 1 51 ? -0.771 40.438 18.594 1 97 51 MET B CA 1
ATOM 3347 C C . MET B 1 51 ? -2.197 40.781 19 1 97 51 MET B C 1
ATOM 3349 O O . MET B 1 51 ? -2.488 41.906 19.344 1 97 51 MET B O 1
ATOM 3353 N N . ALA B 1 52 ? -3.047 39.812 18.984 1 96.19 52 ALA B N 1
ATOM 3354 C CA . ALA B 1 52 ? -4.457 40.031 19.281 1 96.19 52 ALA B CA 1
ATOM 3355 C C . ALA B 1 52 ? -4.637 40.625 20.688 1 96.19 52 ALA B C 1
ATOM 3357 O O . ALA B 1 52 ? -3.861 40.312 21.594 1 96.19 52 ALA B O 1
ATOM 3358 N N . SER B 1 53 ? -5.703 41.312 20.859 1 88.88 53 SER B N 1
ATOM 3359 C CA . SER B 1 53 ? -5.98 42.031 22.094 1 88.88 53 SER B CA 1
ATOM 3360 C C . SER B 1 53 ? -6.496 41.062 23.172 1 88.88 53 SER B C 1
ATOM 3362 O O . SER B 1 53 ? -6.32 41.344 24.359 1 88.88 53 SER B O 1
ATOM 3364 N N . ASP B 1 54 ? -7.234 40.094 22.75 1 93.75 54 ASP B N 1
ATOM 3365 C CA . ASP B 1 54 ? -7.75 39.094 23.688 1 93.75 54 ASP B CA 1
ATOM 3366 C C . ASP B 1 54 ? -7.77 37.688 23.047 1 93.75 54 ASP B C 1
ATOM 3368 O O . ASP B 1 54 ? -7.52 37.562 21.859 1 93.75 54 ASP B O 1
ATOM 3372 N N . SER B 1 55 ? -8.164 36.719 23.875 1 97.25 55 SER B N 1
ATOM 3373 C CA . SER B 1 55 ? -8.039 35.344 23.453 1 97.25 55 SER B CA 1
ATOM 3374 C C . SER B 1 55 ? -9.109 34.969 22.453 1 97.25 55 SER B C 1
ATOM 3376 O O . SER B 1 55 ? -8.898 34.094 21.609 1 97.25 55 SER B O 1
ATOM 3378 N N . CYS B 1 56 ? -10.234 35.656 22.438 1 97.88 56 CYS B N 1
ATOM 3379 C CA . CYS B 1 56 ? -11.273 35.344 21.469 1 97.88 56 CYS B CA 1
ATOM 3380 C C . CYS B 1 56 ? -10.891 35.875 20.078 1 97.88 56 CYS B C 1
ATOM 3382 O O . CYS B 1 56 ? -11.164 35.219 19.078 1 97.88 56 CYS B O 1
ATOM 3384 N N . GLU B 1 57 ? -10.344 37.062 20.094 1 97.81 57 GLU B N 1
ATOM 3385 C CA . GLU B 1 57 ? -9.812 37.594 18.844 1 97.81 57 GLU B CA 1
ATOM 3386 C C . GLU B 1 57 ? -8.703 36.688 18.297 1 97.81 57 GLU B C 1
ATOM 3388 O O . GLU B 1 57 ? -8.656 36.375 17.109 1 97.81 57 GLU B O 1
ATOM 3393 N N . GLN B 1 58 ? -7.75 36.281 19.172 1 98.69 58 GLN B N 1
ATOM 3394 C CA . GLN B 1 58 ? -6.699 35.344 18.797 1 98.69 58 GLN B CA 1
ATOM 3395 C C . GLN B 1 58 ? -7.285 34.062 18.188 1 98.69 58 GLN B C 1
ATOM 3397 O O . GLN B 1 58 ? -6.82 33.594 17.141 1 98.69 58 GLN B O 1
ATOM 3402 N N . LEU B 1 59 ? -8.328 33.594 18.797 1 98.75 59 LEU B N 1
ATOM 3403 C CA . LEU B 1 59 ? -9 32.375 18.344 1 98.75 59 LEU B CA 1
ATOM 3404 C C . LEU B 1 59 ? -9.609 32.562 16.969 1 98.75 59 LEU B C 1
ATOM 3406 O O . LEU B 1 59 ? -9.594 31.656 16.141 1 98.75 59 LEU B O 1
ATOM 3410 N N . ALA B 1 60 ? -10.125 33.719 16.672 1 98.75 60 ALA B N 1
ATOM 3411 C CA . ALA B 1 60 ? -10.672 34.031 15.352 1 98.75 60 ALA B CA 1
ATOM 3412 C C . ALA B 1 60 ? -9.594 33.969 14.281 1 98.75 60 ALA B C 1
ATOM 3414 O O . ALA B 1 60 ? -9.82 33.406 13.195 1 98.75 60 ALA B O 1
ATOM 3415 N N . TYR B 1 61 ? -8.469 34.438 14.562 1 98.81 61 TYR B N 1
ATOM 3416 C CA . TYR B 1 61 ? -7.352 34.375 13.625 1 98.81 61 TYR B CA 1
ATOM 3417 C C . TYR B 1 61 ? -6.871 32.938 13.453 1 98.81 61 TYR B C 1
ATOM 3419 O O . TYR B 1 61 ? -6.547 32.531 12.336 1 98.81 61 TYR B O 1
ATOM 3427 N N . VAL B 1 62 ? -6.82 32.188 14.555 1 98.94 62 VAL B N 1
ATOM 3428 C CA . VAL B 1 62 ? -6.434 30.797 14.469 1 98.94 62 VAL B CA 1
ATOM 3429 C C . VAL B 1 62 ? -7.398 30.047 13.555 1 98.94 62 VAL B C 1
ATOM 3431 O O . VAL B 1 62 ? -6.977 29.234 12.719 1 98.94 62 VAL B O 1
ATOM 3434 N N . ALA B 1 63 ? -8.664 30.359 13.695 1 98.94 63 ALA B N 1
ATOM 3435 C CA . ALA B 1 63 ? -9.68 29.734 12.844 1 98.94 63 ALA B CA 1
ATOM 3436 C C . ALA B 1 63 ? -9.422 30.047 11.375 1 98.94 63 ALA B C 1
ATOM 3438 O O . ALA B 1 63 ? -9.469 29.156 10.531 1 98.94 63 ALA B O 1
ATOM 3439 N N . ALA B 1 64 ? -9.133 31.266 11.102 1 98.88 64 ALA B N 1
ATOM 3440 C CA . ALA B 1 64 ? -8.836 31.672 9.734 1 98.88 64 ALA B CA 1
ATOM 3441 C C . ALA B 1 64 ? -7.605 30.938 9.203 1 98.88 64 ALA B C 1
ATOM 3443 O O . ALA B 1 64 ? -7.574 30.531 8.039 1 98.88 64 ALA B O 1
ATOM 3444 N N . PHE B 1 65 ? -6.598 30.766 10.023 1 98.81 65 PHE B N 1
ATOM 3445 C CA . PHE B 1 65 ? -5.383 30.047 9.664 1 98.81 65 PHE B CA 1
ATOM 3446 C C . PHE B 1 65 ? -5.699 28.609 9.281 1 98.81 65 PHE B C 1
ATOM 3448 O O . PHE B 1 65 ? -5.172 28.094 8.289 1 98.81 65 PHE B O 1
ATOM 3455 N N . THR B 1 66 ? -6.562 27.969 10.031 1 98.75 66 THR B N 1
ATOM 3456 C CA . THR B 1 66 ? -6.895 26.578 9.742 1 98.75 66 THR B CA 1
ATOM 3457 C C . THR B 1 66 ? -7.605 26.453 8.398 1 98.75 66 THR B C 1
ATOM 3459 O O . THR B 1 66 ? -7.359 25.516 7.637 1 98.75 66 THR B O 1
ATOM 3462 N N . VAL B 1 67 ? -8.445 27.438 8.07 1 98.75 67 VAL B N 1
ATOM 3463 C CA . VAL B 1 67 ? -9.188 27.422 6.816 1 98.75 67 VAL B CA 1
ATOM 3464 C C . VAL B 1 67 ? -8.234 27.641 5.645 1 98.75 67 VAL B C 1
ATOM 3466 O O . VAL B 1 67 ? -8.383 27.016 4.594 1 98.75 67 VAL B O 1
ATOM 3469 N N . SER B 1 68 ? -7.277 28.469 5.816 1 98.5 68 SER B N 1
ATOM 3470 C CA . SER B 1 68 ? -6.367 28.859 4.742 1 98.5 68 SER B CA 1
ATOM 3471 C C . SER B 1 68 ? -5.605 27.641 4.203 1 98.5 68 SER B C 1
ATOM 3473 O O . SER B 1 68 ? -5.164 27.641 3.055 1 98.5 68 SER B O 1
ATOM 3475 N N . SER B 1 69 ? -5.449 26.609 5.004 1 97.31 69 SER B N 1
ATOM 3476 C CA . SER B 1 69 ? -4.676 25.438 4.625 1 97.31 69 SER B CA 1
ATOM 3477 C C . SER B 1 69 ? -5.344 24.672 3.484 1 97.31 69 SER B C 1
ATOM 3479 O O . SER B 1 69 ? -4.715 23.844 2.838 1 97.31 69 SER B O 1
ATOM 3481 N N . TYR B 1 70 ? -6.629 25 3.215 1 97.31 70 TYR B N 1
ATOM 3482 C CA . TYR B 1 70 ? -7.375 24.266 2.197 1 97.31 70 TYR B CA 1
ATOM 3483 C C . TYR B 1 70 ? -7.344 25 0.862 1 97.31 70 TYR B C 1
ATOM 3485 O O . TYR B 1 70 ? -7.785 24.469 -0.158 1 97.31 70 TYR B O 1
ATOM 3493 N N . ALA B 1 71 ? -6.773 26.141 0.798 1 96.56 71 ALA B N 1
ATOM 3494 C CA . ALA B 1 71 ? -6.887 27.062 -0.335 1 96.56 71 ALA B CA 1
ATOM 3495 C C . ALA B 1 71 ? -6.395 26.406 -1.622 1 96.56 71 ALA B C 1
ATOM 3497 O O . ALA B 1 71 ? -7.066 26.453 -2.652 1 96.56 71 ALA B O 1
ATOM 3498 N N . THR B 1 72 ? -5.32 25.703 -1.582 1 93.88 72 THR B N 1
ATOM 3499 C CA . THR B 1 72 ? -4.656 25.203 -2.785 1 93.88 72 THR B CA 1
ATOM 3500 C C . THR B 1 72 ? -5.379 23.984 -3.346 1 93.88 72 THR B C 1
ATOM 3502 O O . THR B 1 72 ? -5.172 23.609 -4.504 1 93.88 72 THR B O 1
ATOM 3505 N N . THR B 1 73 ? -6.227 23.344 -2.615 1 94.06 73 THR B N 1
ATOM 3506 C CA . THR B 1 73 ? -6.895 22.125 -3.047 1 94.06 73 THR B CA 1
ATOM 3507 C C . THR B 1 73 ? -7.953 22.438 -4.102 1 94.06 73 THR B C 1
ATOM 3509 O O . THR B 1 73 ? -8.438 21.531 -4.781 1 94.06 73 THR B O 1
ATOM 3512 N N . SER B 1 74 ? -8.297 23.703 -4.254 1 91.81 74 SER B N 1
ATOM 3513 C CA . SER B 1 74 ? -9.312 24.078 -5.23 1 91.81 74 SER B CA 1
ATOM 3514 C C . SER B 1 74 ? -8.812 23.875 -6.66 1 91.81 74 SER B C 1
ATOM 3516 O O . SER B 1 74 ? -9.602 23.672 -7.578 1 91.81 74 SER B O 1
ATOM 3518 N N . ASN B 1 75 ? -7.531 23.906 -6.863 1 88.88 75 ASN B N 1
ATOM 3519 C CA . ASN B 1 75 ? -7.02 23.781 -8.227 1 88.88 75 ASN B CA 1
ATOM 3520 C C . ASN B 1 75 ? -5.898 22.75 -8.305 1 88.88 75 ASN B C 1
ATOM 3522 O O . ASN B 1 75 ? -5.312 22.547 -9.367 1 88.88 75 ASN B O 1
ATOM 3526 N N . ARG B 1 76 ? -5.535 22.219 -7.242 1 88.94 76 ARG B N 1
ATOM 3527 C CA . ARG B 1 76 ? -4.461 21.219 -7.207 1 88.94 76 ARG B CA 1
ATOM 3528 C C . ARG B 1 76 ? -4.965 19.891 -6.668 1 88.94 76 ARG B C 1
ATOM 3530 O O . ARG B 1 76 ? -4.984 19.672 -5.457 1 88.94 76 ARG B O 1
ATOM 3537 N N . THR B 1 77 ? -5.191 18.984 -7.578 1 83.5 77 THR B N 1
ATOM 3538 C CA . THR B 1 77 ? -5.812 17.719 -7.203 1 83.5 77 THR B CA 1
ATOM 3539 C C . THR B 1 77 ? -4.797 16.578 -7.273 1 83.5 77 THR B C 1
ATOM 3541 O O . THR B 1 77 ? -5.109 15.445 -6.918 1 83.5 77 THR B O 1
ATOM 3544 N N . ALA B 1 78 ? -3.566 16.969 -7.68 1 80.31 78 ALA B N 1
ATOM 3545 C CA . ALA B 1 78 ? -2.547 15.922 -7.812 1 80.31 78 ALA B CA 1
ATOM 3546 C C . ALA B 1 78 ? -2.121 15.398 -6.445 1 80.31 78 ALA B C 1
ATOM 3548 O O . ALA B 1 78 ? -2.047 16.156 -5.473 1 80.31 78 ALA B O 1
ATOM 3549 N N . LYS B 1 79 ? -1.868 14.109 -6.363 1 80.81 79 LYS B N 1
ATOM 3550 C CA . LYS B 1 79 ? -1.441 13.453 -5.133 1 80.81 79 LYS B CA 1
ATOM 3551 C C . LYS B 1 79 ? 0.049 13.664 -4.883 1 80.81 79 LYS B C 1
ATOM 3553 O O . LYS B 1 79 ? 0.867 13.5 -5.789 1 80.81 79 LYS B O 1
ATOM 3558 N N . PRO B 1 80 ? 0.388 14.102 -3.664 1 89.44 80 PRO B N 1
ATOM 3559 C CA . PRO B 1 80 ? 1.815 14.125 -3.334 1 89.44 80 PRO B CA 1
ATOM 3560 C C . PRO B 1 80 ? 2.412 12.719 -3.207 1 89.44 80 PRO B C 1
ATOM 3562 O O . PRO B 1 80 ? 1.675 11.742 -3.104 1 89.44 80 PRO B O 1
ATOM 3565 N N . PHE B 1 81 ? 3.795 12.648 -3.254 1 84.56 81 PHE B N 1
ATOM 3566 C CA . PHE B 1 81 ? 4.469 11.367 -3.045 1 84.56 81 PHE B CA 1
ATOM 3567 C C . PHE B 1 81 ? 4.305 10.898 -1.605 1 84.56 81 PHE B C 1
ATOM 3569 O O . PHE B 1 81 ? 4.387 11.703 -0.672 1 84.56 81 PHE B O 1
ATOM 3576 N N . ASN B 1 82 ? 4.008 9.586 -1.49 1 82.25 82 ASN B N 1
ATOM 3577 C CA . ASN B 1 82 ? 4.035 9.016 -0.148 1 82.25 82 ASN B CA 1
ATOM 3578 C C . ASN B 1 82 ? 5.453 9 0.424 1 82.25 82 ASN B C 1
ATOM 3580 O O . ASN B 1 82 ? 6.375 8.492 -0.208 1 82.25 82 ASN B O 1
ATOM 3584 N N . PRO B 1 83 ? 5.602 9.594 1.57 1 90.38 83 PRO B N 1
ATOM 3585 C CA . PRO B 1 83 ? 6.945 9.586 2.148 1 90.38 83 PRO B CA 1
ATOM 3586 C C . PRO B 1 83 ? 7.422 8.188 2.525 1 90.38 83 PRO B C 1
ATOM 3588 O O . PRO B 1 83 ? 6.609 7.336 2.896 1 90.38 83 PRO B O 1
ATOM 3591 N N . LEU B 1 84 ? 8.719 8 2.422 1 85.69 84 LEU B N 1
ATOM 3592 C CA . LEU B 1 84 ? 9.352 6.793 2.939 1 85.69 84 LEU B CA 1
ATOM 3593 C C . LEU B 1 84 ? 9.523 6.879 4.449 1 85.69 84 LEU B C 1
ATOM 3595 O O . LEU B 1 84 ? 9.617 7.973 5.008 1 85.69 84 LEU B O 1
ATOM 3599 N N . LEU B 1 85 ? 9.531 5.637 5.09 1 83.94 85 LEU B N 1
ATOM 3600 C CA . LEU B 1 85 ? 9.812 5.621 6.52 1 83.94 85 LEU B CA 1
ATOM 3601 C C . LEU B 1 85 ? 11.164 6.27 6.816 1 83.94 85 LEU B C 1
ATOM 3603 O O . LEU B 1 85 ? 12.164 5.938 6.18 1 83.94 85 LEU B O 1
ATOM 3607 N N . GLY B 1 86 ? 11.148 7.266 7.719 1 91.94 86 GLY B N 1
ATOM 3608 C CA . GLY B 1 86 ? 12.375 7.961 8.062 1 91.94 86 GLY B CA 1
ATOM 3609 C C . GLY B 1 86 ? 12.656 9.156 7.172 1 91.94 86 GLY B C 1
ATOM 3610 O O . GLY B 1 86 ? 13.578 9.93 7.434 1 91.94 86 GLY B O 1
ATOM 3611 N N . GLU B 1 87 ? 11.852 9.328 6.105 1 94.81 87 GLU B N 1
ATOM 3612 C CA . GLU B 1 87 ? 11.984 10.516 5.273 1 94.81 87 GLU B CA 1
ATOM 3613 C C . GLU B 1 87 ? 11.742 11.789 6.09 1 94.81 87 GLU B C 1
ATOM 3615 O O . GLU B 1 87 ? 10.883 11.812 6.973 1 94.81 87 GLU B O 1
ATOM 3620 N N . THR B 1 88 ? 12.562 12.828 5.848 1 98.06 88 THR B N 1
ATOM 3621 C CA . THR B 1 88 ? 12.43 14.094 6.562 1 98.06 88 THR B CA 1
ATOM 3622 C C . THR B 1 88 ? 12.25 15.25 5.59 1 98.06 88 THR B C 1
ATOM 3624 O O . THR B 1 88 ? 12.539 15.117 4.398 1 98.06 88 THR B O 1
ATOM 3627 N N . TYR B 1 89 ? 11.734 16.312 6.062 1 98.56 89 TYR B N 1
ATOM 3628 C CA . TYR B 1 89 ? 11.719 17.594 5.367 1 98.56 89 TYR B CA 1
ATOM 3629 C C . TYR B 1 89 ? 11.906 18.75 6.348 1 98.56 89 TYR B C 1
ATOM 3631 O O . TYR B 1 89 ? 11.219 18.828 7.363 1 98.56 89 TYR B O 1
ATOM 3639 N N . GLU B 1 90 ? 12.82 19.609 6.023 1 98.69 90 GLU B N 1
ATOM 3640 C CA . GLU B 1 90 ? 13.016 20.844 6.793 1 98.69 90 GLU B CA 1
ATOM 3641 C C . GLU B 1 90 ? 12.742 22.078 5.945 1 98.69 90 GLU B C 1
ATOM 3643 O O . GLU B 1 90 ? 12.953 22.062 4.73 1 98.69 90 GLU B O 1
ATOM 3648 N N . LEU B 1 91 ? 12.188 23.078 6.531 1 98.56 91 LEU B N 1
ATOM 3649 C CA . LEU B 1 91 ? 12.109 24.406 5.93 1 98.56 91 LEU B CA 1
ATOM 3650 C C . LEU B 1 91 ? 12.438 25.5 6.957 1 98.56 91 LEU B C 1
ATOM 3652 O O . LEU B 1 91 ? 11.711 25.656 7.941 1 98.56 91 LEU B O 1
ATOM 3656 N N . ASP B 1 92 ? 13.531 26.156 6.727 1 98 92 ASP B N 1
ATOM 3657 C CA . ASP B 1 92 ? 13.93 27.266 7.605 1 98 92 ASP B CA 1
ATOM 3658 C C . ASP B 1 92 ? 13.695 28.609 6.938 1 98 92 ASP B C 1
ATOM 3660 O O . ASP B 1 92 ? 14.453 29.016 6.055 1 98 92 ASP B O 1
ATOM 3664 N N . ARG B 1 93 ? 12.625 29.266 7.348 1 98.06 93 ARG B N 1
ATOM 3665 C CA . ARG B 1 93 ? 12.297 30.609 6.867 1 98.06 93 ARG B CA 1
ATOM 3666 C C . ARG B 1 93 ? 12.375 31.625 7.996 1 98.06 93 ARG B C 1
ATOM 3668 O O . ARG B 1 93 ? 11.594 32.594 8.031 1 98.06 93 ARG B O 1
ATOM 3675 N N . THR B 1 94 ? 13.172 31.438 8.906 1 97.56 94 THR B N 1
ATOM 3676 C CA . THR B 1 94 ? 13.336 32.312 10.062 1 97.56 94 THR B CA 1
ATOM 3677 C C . THR B 1 94 ? 13.695 33.719 9.617 1 97.56 94 THR B C 1
ATOM 3679 O O . THR B 1 94 ? 13.234 34.719 10.203 1 97.56 94 THR B O 1
ATOM 3682 N N . ASP B 1 95 ? 14.375 33.844 8.57 1 96.69 95 ASP B N 1
ATOM 3683 C CA . ASP B 1 95 ? 14.898 35.125 8.133 1 96.69 95 ASP B CA 1
ATOM 3684 C C . ASP B 1 95 ? 13.805 36 7.512 1 96.69 95 ASP B C 1
ATOM 3686 O O . ASP B 1 95 ? 13.773 37.219 7.707 1 96.69 95 ASP B O 1
ATOM 3690 N N . ASP B 1 96 ? 12.922 35.375 6.75 1 96.75 96 ASP B N 1
ATOM 3691 C CA . ASP B 1 96 ? 11.961 36.188 6.008 1 96.75 96 ASP B CA 1
ATOM 3692 C C . ASP B 1 96 ? 10.547 36 6.547 1 96.75 96 ASP B C 1
ATOM 3694 O O . ASP B 1 96 ? 9.758 36.938 6.57 1 96.75 96 ASP B O 1
ATOM 3698 N N . LEU B 1 97 ? 10.234 34.812 7.023 1 97.31 97 LEU B N 1
ATOM 3699 C CA . LEU B 1 97 ? 8.867 34.562 7.477 1 97.31 97 LEU B CA 1
ATOM 3700 C C . LEU B 1 97 ? 8.82 34.344 8.984 1 97.31 97 LEU B C 1
ATOM 3702 O O . LEU B 1 97 ? 7.746 34.312 9.578 1 97.31 97 LEU B O 1
ATOM 3706 N N . GLY B 1 98 ? 9.93 34.156 9.594 1 97.81 98 GLY B N 1
ATOM 3707 C CA . GLY B 1 98 ? 10.031 34.188 11.047 1 97.81 98 GLY B CA 1
ATOM 3708 C C . GLY B 1 98 ? 9.797 32.812 11.68 1 97.81 98 GLY B C 1
ATOM 3709 O O . GLY B 1 98 ? 9.531 32.719 12.875 1 97.81 98 GLY B O 1
ATOM 3710 N N . TRP B 1 99 ? 9.844 31.734 10.906 1 98.5 99 TRP B N 1
ATOM 3711 C CA . TRP B 1 99 ? 9.578 30.406 11.469 1 98.5 99 TRP B CA 1
ATOM 3712 C C . TRP B 1 99 ? 10.414 29.344 10.758 1 98.5 99 TRP B C 1
ATOM 3714 O O . TRP B 1 99 ? 10.977 29.594 9.695 1 98.5 99 TRP B O 1
ATOM 3724 N N . LYS B 1 100 ? 10.609 28.172 11.352 1 98.5 100 LYS B N 1
ATOM 3725 C CA . LYS B 1 100 ? 11.227 27 10.758 1 98.5 100 LYS B CA 1
ATOM 3726 C C . LYS B 1 100 ? 10.453 25.734 11.133 1 98.5 100 LYS B C 1
ATOM 3728 O O . LYS B 1 100 ? 9.773 25.688 12.156 1 98.5 100 LYS B O 1
ATOM 3733 N N . CYS B 1 101 ? 10.562 24.703 10.312 1 98.62 101 CYS B N 1
ATOM 3734 C CA . CYS B 1 101 ? 9.742 23.5 10.422 1 98.62 101 CYS B CA 1
ATOM 3735 C C . CYS B 1 101 ? 10.57 22.25 10.133 1 98.62 101 CYS B C 1
ATOM 3737 O O . CYS B 1 101 ? 11.477 22.281 9.305 1 98.62 101 CYS B O 1
ATOM 3739 N N . ILE B 1 102 ? 10.352 21.219 10.898 1 98.69 102 ILE B N 1
ATOM 3740 C CA . ILE B 1 102 ? 10.938 19.906 10.648 1 98.69 102 ILE B CA 1
ATOM 3741 C C . ILE B 1 102 ? 9.859 18.828 10.734 1 98.69 102 ILE B C 1
ATOM 3743 O O . ILE B 1 102 ? 9.016 18.844 11.633 1 98.69 102 ILE B O 1
ATOM 3747 N N . SER B 1 103 ? 9.797 17.938 9.719 1 98.56 103 SER B N 1
ATOM 3748 C CA . SER B 1 103 ? 8.859 16.828 9.656 1 98.56 103 SER B CA 1
ATOM 3749 C C . SER B 1 103 ? 9.594 15.5 9.461 1 98.56 103 SER B C 1
ATOM 3751 O O . SER B 1 103 ? 10.695 15.469 8.906 1 98.56 103 SER B O 1
ATOM 3753 N N . GLU B 1 104 ? 9 14.422 9.914 1 97.88 104 GLU B N 1
ATOM 3754 C CA . GLU B 1 104 ? 9.516 13.062 9.742 1 97.88 104 GLU B CA 1
ATOM 3755 C C . GLU B 1 104 ? 8.383 12.062 9.57 1 97.88 104 GLU B C 1
ATOM 3757 O O . GLU B 1 104 ? 7.375 12.133 10.266 1 97.88 104 GLU B O 1
ATOM 3762 N N . GLN B 1 105 ? 8.523 11.203 8.539 1 95.56 105 GLN B N 1
ATOM 3763 C CA . GLN B 1 105 ? 7.648 10.039 8.477 1 95.56 105 GLN B CA 1
ATOM 3764 C C . GLN B 1 105 ? 7.988 9.031 9.57 1 95.56 105 GLN B C 1
ATOM 3766 O O . GLN B 1 105 ? 8.992 8.32 9.484 1 95.56 105 GLN B O 1
ATOM 3771 N N . VAL B 1 106 ? 7.082 8.844 10.547 1 92.5 106 VAL B N 1
ATOM 3772 C CA . VAL B 1 106 ? 7.453 8.125 11.766 1 92.5 106 VAL B CA 1
ATOM 3773 C C . VAL B 1 106 ? 6.824 6.738 11.758 1 92.5 106 VAL B C 1
ATOM 3775 O O . VAL B 1 106 ? 7.191 5.879 12.57 1 92.5 106 VAL B O 1
ATOM 3778 N N . SER B 1 107 ? 5.902 6.578 10.891 1 82.69 107 SER B N 1
ATOM 3779 C CA . SER B 1 107 ? 5.23 5.289 10.758 1 82.69 107 SER B CA 1
ATOM 3780 C C . SER B 1 107 ? 4.785 5.047 9.32 1 82.69 107 SER B C 1
ATOM 3782 O O . SER B 1 107 ? 4.395 5.98 8.617 1 82.69 107 SER B O 1
ATOM 3784 N N . HIS B 1 108 ? 4.891 3.773 8.898 1 70.38 108 HIS B N 1
ATOM 3785 C CA . HIS B 1 108 ? 4.449 3.426 7.551 1 70.38 108 HIS B CA 1
ATOM 3786 C C . HIS B 1 108 ? 3.115 2.689 7.582 1 70.38 108 HIS B C 1
ATOM 3788 O O . HIS B 1 108 ? 2.352 2.746 6.613 1 70.38 108 HIS B O 1
ATOM 3794 N N . HIS B 1 109 ? 2.867 1.914 8.539 1 60.56 109 HIS B N 1
ATOM 3795 C CA . HIS B 1 109 ? 1.591 1.225 8.68 1 60.56 109 HIS B CA 1
ATOM 3796 C C . HIS B 1 109 ? 0.999 1.439 10.07 1 60.56 109 HIS B C 1
ATOM 3798 O O . HIS B 1 109 ? 1.338 0.719 11.008 1 60.56 109 HIS B O 1
ATOM 3804 N N . PRO B 1 110 ? 0.146 2.541 10.273 1 70.69 110 PRO B N 1
ATOM 3805 C CA . PRO B 1 110 ? -0.331 3.467 9.242 1 70.69 110 PRO B CA 1
ATOM 3806 C C . PRO B 1 110 ? 0.676 4.574 8.938 1 70.69 110 PRO B C 1
ATOM 3808 O O . PRO B 1 110 ? 1.674 4.723 9.648 1 70.69 110 PRO B O 1
ATOM 3811 N N . HIS B 1 111 ? 0.437 5.258 7.883 1 79.75 111 HIS B N 1
ATOM 3812 C CA . HIS B 1 111 ? 1.266 6.414 7.559 1 79.75 111 HIS B CA 1
ATOM 3813 C C . HIS B 1 111 ? 1.072 7.535 8.578 1 79.75 111 HIS B C 1
ATOM 3815 O O . HIS B 1 111 ? -0.041 8.039 8.75 1 79.75 111 HIS B O 1
ATOM 3821 N N . VAL B 1 112 ? 2.105 7.852 9.305 1 89.25 112 VAL B N 1
ATOM 3822 C CA . VAL B 1 112 ? 2.043 8.93 10.289 1 89.25 112 VAL B CA 1
ATOM 3823 C C . VAL B 1 112 ? 3.219 9.883 10.078 1 89.25 112 VAL B C 1
ATOM 3825 O O . VAL B 1 112 ? 4.371 9.453 10.016 1 89.25 112 VAL B O 1
ATOM 3828 N N . VAL B 1 113 ? 2.904 11.109 9.914 1 95.62 113 VAL B N 1
ATOM 3829 C CA . VAL B 1 113 ? 3.9 12.172 9.844 1 95.62 113 VAL B CA 1
ATOM 3830 C C . VAL B 1 113 ? 3.902 12.969 11.148 1 95.62 113 VAL B C 1
ATOM 3832 O O . VAL B 1 113 ? 2.842 13.281 11.688 1 95.62 113 VAL B O 1
ATOM 3835 N N . ALA B 1 114 ? 5.07 13.156 11.711 1 97 114 ALA B N 1
ATOM 3836 C CA . ALA B 1 114 ? 5.25 14.094 12.82 1 97 114 ALA B CA 1
ATOM 3837 C C . ALA B 1 114 ? 5.891 15.398 12.336 1 97 114 ALA B C 1
ATOM 3839 O O . ALA B 1 114 ? 6.852 15.375 11.562 1 97 114 ALA B O 1
ATOM 3840 N N . GLN B 1 115 ? 5.316 16.5 12.766 1 98.06 115 GLN B N 1
ATOM 3841 C CA . GLN B 1 115 ? 5.766 17.797 12.305 1 98.06 115 GLN B CA 1
ATOM 3842 C C . GLN B 1 115 ? 5.887 18.781 13.469 1 98.06 115 GLN B C 1
ATOM 3844 O O . GLN B 1 115 ? 5.047 18.797 14.367 1 98.06 115 GLN B O 1
ATOM 3849 N N . HIS B 1 116 ? 6.938 19.562 13.484 1 97.88 116 HIS B N 1
ATOM 3850 C CA . HIS B 1 116 ? 7.191 20.641 14.453 1 97.88 116 HIS B CA 1
ATOM 3851 C C . HIS B 1 116 ? 7.551 21.938 13.742 1 97.88 116 HIS B C 1
ATOM 3853 O O . HIS B 1 116 ? 8.523 21.984 12.984 1 97.88 116 HIS B O 1
ATOM 3859 N N . CYS B 1 117 ? 6.777 22.953 13.984 1 98.44 117 CYS B N 1
ATOM 3860 C CA . CYS B 1 117 ? 7.027 24.297 13.461 1 98.44 117 CYS B CA 1
ATOM 3861 C C . CYS B 1 117 ? 7.129 25.312 14.594 1 98.44 117 CYS B C 1
ATOM 3863 O O . CYS B 1 117 ? 6.316 25.297 15.523 1 98.44 117 CYS B O 1
ATOM 3865 N N . GLU B 1 118 ? 8.141 26.219 14.484 1 98.12 118 GLU B N 1
ATOM 3866 C CA . GLU B 1 118 ? 8.336 27.141 15.594 1 98.12 118 GLU B CA 1
ATOM 3867 C C . GLU B 1 118 ? 8.688 28.547 15.078 1 98.12 118 GLU B C 1
ATOM 3869 O O . GLU B 1 118 ? 9.367 28.688 14.07 1 98.12 118 GLU B O 1
ATOM 3874 N N . SER B 1 119 ? 8.133 29.5 15.672 1 98.38 119 SER B N 1
ATOM 3875 C CA . SER B 1 119 ? 8.461 30.922 15.523 1 98.38 119 SER B CA 1
ATOM 3876 C C . SER B 1 119 ? 8.836 31.547 16.859 1 98.38 119 SER B C 1
ATOM 3878 O O . SER B 1 119 ? 8.898 30.859 17.875 1 98.38 119 SER B O 1
ATOM 3880 N N . LYS B 1 120 ? 9.156 32.875 16.812 1 97.19 120 LYS B N 1
ATOM 3881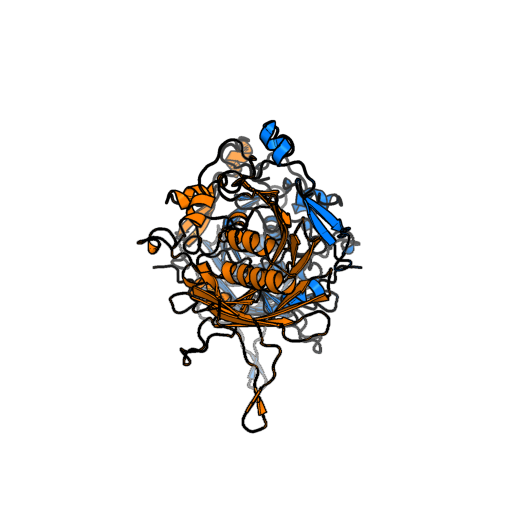 C CA . LYS B 1 120 ? 9.422 33.594 18.047 1 97.19 120 LYS B CA 1
ATOM 3882 C C . LYS B 1 120 ? 8.156 33.75 18.891 1 97.19 120 LYS B C 1
ATOM 3884 O O . LYS B 1 120 ? 8.227 33.906 20.109 1 97.19 120 LYS B O 1
ATOM 3889 N N . ASN B 1 121 ? 7.027 33.562 18.234 1 97.75 121 ASN B N 1
ATOM 3890 C CA . ASN B 1 121 ? 5.781 33.875 18.922 1 97.75 121 ASN B CA 1
ATOM 3891 C C . ASN B 1 121 ? 4.922 32.656 19.141 1 97.75 121 ASN B C 1
ATOM 3893 O O . ASN B 1 121 ? 4.035 32.656 20 1 97.75 121 ASN B O 1
ATOM 3897 N N . TRP B 1 122 ? 5.133 31.609 18.391 1 98.19 122 TRP B N 1
ATOM 3898 C CA . TRP B 1 122 ? 4.238 30.453 18.484 1 98.19 122 TRP B CA 1
ATOM 3899 C C . TRP B 1 122 ? 4.965 29.172 18.109 1 98.19 122 TRP B C 1
ATOM 3901 O O . TRP B 1 122 ? 5.992 29.203 17.422 1 98.19 122 TRP B O 1
ATOM 3911 N N . ILE B 1 123 ? 4.504 28.047 18.625 1 97.12 123 ILE B N 1
ATOM 3912 C CA . ILE B 1 123 ? 4.953 26.703 18.312 1 97.12 123 ILE B CA 1
ATOM 3913 C C . ILE B 1 123 ? 3.76 25.844 17.906 1 97.12 123 ILE B C 1
ATOM 3915 O O . ILE B 1 123 ? 2.707 25.875 18.547 1 97.12 123 ILE B O 1
ATOM 3919 N N . CYS B 1 124 ? 3.938 25.172 16.797 1 97.06 124 CYS B N 1
ATOM 3920 C CA . CYS B 1 124 ? 2.887 24.297 16.281 1 97.06 124 CYS B CA 1
ATOM 3921 C C . CYS B 1 124 ? 3.404 22.875 16.094 1 97.06 124 CYS B C 1
ATOM 3923 O O . CYS B 1 124 ? 4.449 22.672 15.477 1 97.06 124 CYS B O 1
ATOM 3925 N N . HIS B 1 125 ? 2.711 21.953 16.672 1 93.56 125 HIS B N 1
ATOM 3926 C CA . HIS B 1 125 ? 2.996 20.531 16.516 1 93.56 125 HIS B CA 1
ATOM 3927 C C . HIS B 1 125 ? 1.813 19.797 15.898 1 93.56 125 HIS B C 1
ATOM 3929 O O . HIS B 1 125 ? 0.659 20.078 16.219 1 93.56 125 HIS B O 1
ATOM 3935 N N . GLN B 1 126 ? 2.191 18.875 14.938 1 94.69 126 GLN B N 1
ATOM 3936 C CA . GLN B 1 126 ? 1.115 18.141 14.281 1 94.69 126 GLN B CA 1
ATOM 3937 C C . GLN B 1 126 ? 1.517 16.688 14.023 1 94.69 126 GLN B C 1
ATOM 3939 O O . GLN B 1 126 ? 2.66 16.406 13.664 1 94.69 126 GLN B O 1
ATOM 3944 N N . GLU B 1 127 ? 0.597 15.797 14.328 1 93.19 127 GLU B N 1
ATOM 3945 C CA . GLU B 1 127 ? 0.617 14.445 13.781 1 93.19 127 GLU B CA 1
ATOM 3946 C C . GLU B 1 127 ? -0.432 14.281 12.688 1 93.19 127 GLU B C 1
ATOM 3948 O O . GLU B 1 127 ? -1.612 14.57 12.898 1 93.19 127 GLU B O 1
ATOM 3953 N N . PHE B 1 128 ? 0.095 13.891 11.594 1 93.94 128 PHE B N 1
ATOM 3954 C CA . PHE B 1 128 ? -0.826 13.734 10.477 1 93.94 128 PHE B CA 1
ATOM 3955 C C . PHE B 1 128 ? -0.902 12.273 10.039 1 93.94 128 PHE B C 1
ATOM 3957 O O . PHE B 1 128 ? 0.126 11.609 9.891 1 93.94 128 PHE B O 1
ATOM 3964 N N . SER B 1 129 ? -2.061 11.883 9.969 1 87.88 129 SER B N 1
ATOM 3965 C CA . SER B 1 129 ? -2.414 10.602 9.375 1 87.88 129 SER B CA 1
ATOM 3966 C C . SER B 1 129 ? -3.781 10.664 8.695 1 87.88 129 SER B C 1
ATOM 3968 O O . SER B 1 129 ? -4.523 11.625 8.875 1 87.88 129 SER B O 1
ATOM 3970 N N . MET B 1 130 ? -4.031 9.719 7.77 1 84.56 130 MET B N 1
ATOM 3971 C CA . MET B 1 130 ? -5.312 9.75 7.066 1 84.56 130 MET B CA 1
ATOM 3972 C C . MET B 1 130 ? -5.73 8.344 6.648 1 84.56 130 MET B C 1
ATOM 3974 O O . MET B 1 130 ? -4.898 7.434 6.582 1 84.56 130 MET B O 1
ATOM 3978 N N . THR B 1 131 ? -7.023 8.273 6.449 1 74.12 131 THR B N 1
ATOM 3979 C CA . THR B 1 131 ? -7.598 7.109 5.781 1 74.12 131 THR B CA 1
ATOM 3980 C C . THR B 1 131 ? -8.266 7.512 4.473 1 74.12 131 THR B C 1
ATOM 3982 O O . THR B 1 131 ? -8.75 8.641 4.34 1 74.12 131 THR B O 1
ATOM 3985 N N . SER B 1 132 ? -8.141 6.707 3.467 1 74.69 132 SER B N 1
ATOM 3986 C CA . SER B 1 132 ? -8.789 6.957 2.186 1 74.69 132 SER B CA 1
ATOM 3987 C C . SER B 1 132 ? -9.695 5.797 1.791 1 74.69 132 SER B C 1
ATOM 3989 O O . SER B 1 132 ? -9.359 4.633 2.014 1 74.69 132 SER B O 1
ATOM 3991 N N . SER B 1 133 ? -10.961 6.16 1.289 1 68.5 133 SER B N 1
ATOM 3992 C CA . SER B 1 133 ? -11.906 5.137 0.875 1 68.5 133 SER B CA 1
ATOM 3993 C C . SER B 1 133 ? -12.656 5.555 -0.384 1 68.5 133 SER B C 1
ATOM 3995 O O . SER B 1 133 ? -13.047 6.715 -0.525 1 68.5 133 SER B O 1
ATOM 3997 N N . LEU B 1 134 ? -12.758 4.668 -1.298 1 68 134 LEU B N 1
ATOM 3998 C CA . LEU B 1 134 ? -13.555 4.93 -2.488 1 68 134 LEU B CA 1
ATOM 3999 C C . LEU B 1 134 ? -15.039 4.793 -2.186 1 68 134 LEU B C 1
ATOM 4001 O O . LEU B 1 134 ? -15.5 3.732 -1.757 1 68 134 LEU B O 1
ATOM 4005 N N . LYS B 1 135 ? -15.766 5.863 -2.35 1 67.88 135 LYS B N 1
ATOM 4006 C CA . LYS B 1 135 ? -17.203 5.906 -2.082 1 67.88 135 LYS B CA 1
ATOM 4007 C C . LYS B 1 135 ? -18 6.035 -3.379 1 67.88 135 LYS B C 1
ATOM 4009 O O . LYS B 1 135 ? -18.688 7.031 -3.588 1 67.88 135 LYS B O 1
ATOM 4014 N N . GLY B 1 136 ? -17.859 5.051 -4.289 1 65.62 136 GLY B N 1
ATOM 4015 C CA . GLY B 1 136 ? -18.547 5.113 -5.57 1 65.62 136 GLY B CA 1
ATOM 4016 C C . GLY B 1 136 ? -17.938 6.113 -6.527 1 65.62 136 GLY B C 1
ATOM 4017 O O . GLY B 1 136 ? -16.906 5.828 -7.16 1 65.62 136 GLY B O 1
ATOM 4018 N N . LYS B 1 137 ? -18.562 7.363 -6.363 1 68 137 LYS B N 1
ATOM 4019 C CA . LYS B 1 137 ? -18.219 8.359 -7.371 1 68 137 LYS B CA 1
ATOM 4020 C C . LYS B 1 137 ? -17.031 9.219 -6.91 1 68 137 LYS B C 1
ATOM 4022 O O . LYS B 1 137 ? -16.516 10.031 -7.68 1 68 137 LYS B O 1
ATOM 4027 N N . TYR B 1 138 ? -16.688 9.055 -5.609 1 75.81 138 TYR B N 1
ATOM 4028 C CA . TYR B 1 138 ? -15.609 9.898 -5.121 1 75.81 138 TYR B CA 1
ATOM 4029 C C . TYR B 1 138 ? -14.727 9.141 -4.133 1 75.81 138 TYR B C 1
ATOM 4031 O O . TYR B 1 138 ? -15.125 8.094 -3.617 1 75.81 138 TYR B O 1
ATOM 4039 N N . LEU B 1 139 ? -13.484 9.641 -4.016 1 76.12 139 LEU B N 1
ATOM 4040 C CA . LEU B 1 139 ? -12.547 9.188 -2.99 1 76.12 139 LEU B CA 1
ATOM 4041 C C . LEU B 1 139 ? -12.664 10.047 -1.736 1 76.12 139 LEU B C 1
ATOM 4043 O O . LEU B 1 139 ? -12.578 11.281 -1.812 1 76.12 139 LEU B O 1
ATOM 4047 N N . GLN B 1 140 ? -12.906 9.383 -0.63 1 84.38 140 GLN B N 1
ATOM 4048 C CA . GLN B 1 140 ? -13.008 10.102 0.637 1 84.38 140 GLN B CA 1
ATOM 4049 C C . GLN B 1 140 ? -11.727 9.961 1.452 1 84.38 140 GLN B C 1
ATOM 4051 O O . GLN B 1 140 ? -11.266 8.844 1.7 1 84.38 140 GLN B O 1
ATOM 4056 N N . VAL B 1 141 ? -11.172 11.102 1.784 1 86.25 141 VAL B N 1
ATOM 4057 C CA . VAL B 1 141 ? -9.977 11.156 2.621 1 86.25 141 VAL B CA 1
ATOM 4058 C C . VAL B 1 141 ? -10.336 11.727 3.992 1 86.25 141 VAL B C 1
ATOM 4060 O O . VAL B 1 141 ? -10.82 12.859 4.094 1 86.25 141 VAL B O 1
ATOM 4063 N N . LYS B 1 142 ? -10.086 10.969 5.047 1 86.81 142 LYS B N 1
ATOM 4064 C CA . LYS B 1 142 ? -10.359 11.398 6.414 1 86.81 142 LYS B CA 1
ATOM 4065 C C . LYS B 1 142 ? -9.07 11.586 7.203 1 86.81 142 LYS B C 1
ATOM 4067 O O . LYS B 1 142 ? -8.398 10.617 7.547 1 86.81 142 LYS B O 1
ATOM 4072 N N . PRO B 1 143 ? -8.875 12.812 7.562 1 89.69 143 PRO B N 1
ATOM 4073 C CA . PRO B 1 143 ? -7.695 13.062 8.398 1 89.69 143 PRO B CA 1
ATOM 4074 C C . PRO B 1 143 ? -7.883 12.57 9.836 1 89.69 143 PRO B C 1
ATOM 4076 O O . PRO B 1 143 ? -8.977 12.68 10.398 1 89.69 143 PRO B O 1
ATOM 4079 N N . LEU B 1 144 ? -6.91 12.016 10.602 1 83.06 144 LEU B N 1
ATOM 4080 C CA . LEU B 1 144 ? -7.023 11.484 11.953 1 83.06 144 LEU B CA 1
ATOM 4081 C C . LEU B 1 144 ? -6.094 12.227 12.906 1 83.06 144 LEU B C 1
ATOM 4083 O O . LEU B 1 144 ? -6.348 12.273 14.109 1 83.06 144 LEU B O 1
ATOM 4087 N N . GLY B 1 145 ? -5.117 12.867 12.555 1 86.81 145 GLY B N 1
ATOM 4088 C CA . GLY B 1 145 ? -4.148 13.516 13.43 1 86.81 145 GLY B CA 1
ATOM 4089 C C . GLY B 1 145 ? -4.633 14.852 13.969 1 86.81 145 GLY B C 1
ATOM 4090 O O . GLY B 1 145 ? -5.672 15.359 13.547 1 86.81 145 GLY B O 1
ATOM 4091 N N . MET B 1 146 ? -3.996 15.242 15.141 1 91.56 146 MET B N 1
ATOM 4092 C CA . MET B 1 146 ? -4.324 16.5 15.82 1 91.56 146 MET B CA 1
ATOM 4093 C C . MET B 1 146 ? -3.205 17.516 15.656 1 91.56 146 MET B C 1
ATOM 4095 O O . MET B 1 146 ? -2.029 17.156 15.602 1 91.56 146 MET B O 1
ATOM 4099 N N . THR B 1 147 ? -3.66 18.75 15.594 1 95.12 147 THR B N 1
ATOM 4100 C CA . THR B 1 147 ? -2.713 19.859 15.586 1 95.12 147 THR B CA 1
ATOM 4101 C C . THR B 1 147 ? -2.758 20.625 16.906 1 95.12 147 THR B C 1
ATOM 4103 O O . THR B 1 147 ? -3.834 20.844 17.469 1 95.12 147 THR B O 1
ATOM 4106 N N . HIS B 1 148 ? -1.616 20.969 17.406 1 94.62 148 HIS B N 1
ATOM 4107 C CA . HIS B 1 148 ? -1.447 21.734 18.641 1 94.62 148 HIS B CA 1
ATOM 4108 C C . HIS B 1 148 ? -0.712 23.031 18.375 1 94.62 148 HIS B C 1
ATOM 4110 O O . HIS B 1 148 ? 0.372 23.047 17.797 1 94.62 148 HIS B O 1
ATOM 4116 N N . LEU B 1 149 ? -1.308 24.094 18.812 1 96.81 149 LEU B N 1
ATOM 4117 C CA . LEU B 1 149 ? -0.719 25.422 18.625 1 96.81 149 LEU B CA 1
ATOM 4118 C C . LEU B 1 149 ? -0.626 26.172 19.969 1 96.81 149 LEU B C 1
ATOM 4120 O O . LEU B 1 149 ? -1.615 26.266 20.688 1 96.81 149 LEU B O 1
ATOM 4124 N N . THR B 1 150 ? 0.559 26.625 20.281 1 96.12 150 THR B N 1
ATOM 4125 C CA . THR B 1 150 ? 0.782 27.375 21.516 1 96.12 150 THR B CA 1
ATOM 4126 C C . THR B 1 150 ? 1.348 28.766 21.203 1 96.12 150 THR B C 1
ATOM 4128 O O . THR B 1 150 ? 2.32 28.891 20.469 1 96.12 150 THR B O 1
ATOM 4131 N N . PHE B 1 151 ? 0.685 29.75 21.734 1 97.56 151 PHE B N 1
ATOM 4132 C CA . PHE B 1 151 ? 1.249 31.094 21.703 1 97.56 151 PHE B CA 1
ATOM 4133 C C . PHE B 1 151 ? 2.086 31.359 22.953 1 97.56 151 PHE B C 1
ATOM 4135 O O . PHE B 1 151 ? 1.578 31.297 24.062 1 97.56 151 PHE B O 1
ATOM 4142 N N . LEU B 1 152 ? 3.305 31.734 22.75 1 95.94 152 LEU B N 1
ATOM 4143 C CA . LEU B 1 152 ? 4.301 31.75 23.828 1 95.94 152 LEU B CA 1
ATOM 4144 C C . LEU B 1 152 ? 4.031 32.875 24.812 1 95.94 152 LEU B C 1
ATOM 4146 O O . LEU B 1 152 ? 4.156 32.688 26.016 1 95.94 152 LEU B O 1
ATOM 4150 N N . SER B 1 153 ? 3.682 34.031 24.375 1 95.88 153 SER B N 1
ATOM 4151 C CA . SER B 1 153 ? 3.479 35.188 25.234 1 95.88 153 SER B CA 1
ATOM 4152 C C . SER B 1 153 ? 2.23 35.031 26.109 1 95.88 153 SER B C 1
ATOM 4154 O O . SER B 1 153 ? 2.273 35.219 27.312 1 95.88 153 SER B O 1
ATOM 4156 N N . SER B 1 154 ? 1.144 34.562 25.516 1 94.25 154 SER B N 1
ATOM 4157 C CA . SER B 1 154 ? -0.126 34.469 26.219 1 94.25 154 SER B CA 1
ATOM 4158 C C . SER B 1 154 ? -0.26 33.156 26.953 1 94.25 154 SER B C 1
ATOM 4160 O O . SER B 1 154 ? -1.032 33.031 27.906 1 94.25 154 SER B O 1
ATOM 4162 N N . GLY B 1 155 ? 0.455 32.125 26.406 1 93.94 155 GLY B N 1
ATOM 4163 C CA . GLY B 1 155 ? 0.313 30.797 26.938 1 93.94 155 GLY B CA 1
ATOM 4164 C C . GLY B 1 155 ? -0.925 30.078 26.438 1 93.94 155 GLY B C 1
ATOM 4165 O O . GLY B 1 155 ? -1.199 28.953 26.844 1 93.94 155 GLY B O 1
ATOM 4166 N N . ASN B 1 156 ? -1.747 30.719 25.594 1 96.06 156 ASN B N 1
ATOM 4167 C CA . ASN B 1 156 ? -2.9 30.047 25.016 1 96.06 156 ASN B CA 1
ATOM 4168 C C . ASN B 1 156 ? -2.484 28.812 24.203 1 96.06 156 ASN B C 1
ATOM 4170 O O . ASN B 1 156 ? -1.488 28.859 23.484 1 96.06 156 ASN B O 1
ATOM 4174 N N . ARG B 1 157 ? -3.262 27.719 24.375 1 95.5 157 ARG B N 1
ATOM 4175 C CA . ARG B 1 157 ? -2.984 26.469 23.688 1 95.5 157 ARG B CA 1
ATOM 4176 C C . ARG B 1 157 ? -4.219 25.969 22.938 1 95.5 157 ARG B C 1
ATOM 4178 O O . ARG B 1 157 ? -5.238 25.656 23.562 1 95.5 157 ARG B O 1
ATOM 4185 N N . TYR B 1 158 ? -4.07 25.859 21.703 1 96.56 158 TYR B N 1
ATOM 4186 C CA . TYR B 1 158 ? -5.195 25.484 20.844 1 96.56 158 TYR B CA 1
ATOM 4187 C C . TYR B 1 158 ? -4.984 24.094 20.25 1 96.56 158 TYR B C 1
ATOM 4189 O O . TYR B 1 158 ? -3.85 23.688 19.984 1 96.56 158 TYR B O 1
ATOM 4197 N N . THR B 1 159 ? -6.094 23.375 20.016 1 95.56 159 THR B N 1
ATOM 4198 C CA . THR B 1 159 ? -6.062 22.125 19.25 1 95.56 159 THR B CA 1
ATOM 4199 C C . THR B 1 159 ? -7.195 22.078 18.234 1 95.56 159 THR B C 1
ATOM 4201 O O . THR B 1 159 ? -8.242 22.703 18.438 1 95.56 159 THR B O 1
ATOM 4204 N N . TRP B 1 160 ? -6.949 21.406 17.156 1 96.69 160 TRP B N 1
ATOM 4205 C CA . TRP B 1 160 ? -8.016 21.141 16.203 1 96.69 160 TRP B CA 1
ATOM 4206 C C . TRP B 1 160 ? -7.688 19.922 15.352 1 96.69 160 TRP B C 1
ATOM 4208 O O . TRP B 1 160 ? -6.547 19.438 15.352 1 96.69 160 TRP B O 1
ATOM 4218 N N . LYS B 1 161 ? -8.711 19.406 14.688 1 95.56 161 LYS B N 1
ATOM 4219 C CA . LYS B 1 161 ? -8.617 18.359 13.68 1 95.56 161 LYS B CA 1
ATOM 4220 C C . LYS B 1 161 ? -9.117 18.844 12.32 1 95.56 161 LYS B C 1
ATOM 4222 O O . LYS B 1 161 ? -10.094 19.578 12.25 1 95.56 161 LYS B O 1
ATOM 4227 N N . LYS B 1 162 ? -8.438 18.344 11.281 1 96.69 162 LYS B N 1
ATOM 4228 C CA . LYS B 1 162 ? -8.859 18.703 9.922 1 96.69 162 LYS B CA 1
ATOM 4229 C C . LYS B 1 162 ? -10.172 18 9.562 1 96.69 162 LYS B C 1
ATOM 4231 O O . LYS B 1 162 ? -10.531 16.984 10.164 1 96.69 162 LYS B O 1
ATOM 4236 N N . VAL B 1 163 ? -10.828 18.594 8.547 1 97.56 163 VAL B N 1
ATOM 4237 C CA . VAL B 1 163 ? -12.125 18.062 8.148 1 97.56 163 VAL B CA 1
ATOM 4238 C C . VAL B 1 163 ? -11.93 17.062 7 1 97.56 163 VAL B C 1
ATOM 4240 O O . VAL B 1 163 ? -10.828 16.922 6.473 1 97.56 163 VAL B O 1
ATOM 4243 N N . THR B 1 164 ? -13.016 16.422 6.586 1 95.12 164 THR B N 1
ATOM 4244 C CA . THR B 1 164 ? -13.008 15.391 5.551 1 95.12 164 THR B CA 1
ATOM 4245 C C . THR B 1 164 ? -12.875 16.016 4.164 1 95.12 164 THR B C 1
ATOM 4247 O O . THR B 1 164 ? -13.484 17.047 3.879 1 95.12 164 THR B O 1
ATOM 4250 N N . THR B 1 165 ? -12.117 15.367 3.332 1 93.56 165 THR B N 1
ATOM 4251 C CA . THR B 1 165 ? -11.914 15.797 1.951 1 93.56 165 THR B CA 1
ATOM 4252 C C . THR B 1 165 ? -12.492 14.766 0.98 1 93.56 165 THR B C 1
ATOM 4254 O O . THR B 1 165 ? -12.227 13.57 1.108 1 93.56 165 THR B O 1
ATOM 4257 N N . ASN B 1 166 ? -13.273 15.219 0.024 1 89.81 166 ASN B N 1
ATOM 4258 C CA . ASN B 1 166 ? -13.766 14.383 -1.062 1 89.81 166 ASN B CA 1
ATOM 4259 C C . ASN B 1 166 ? -13.133 14.758 -2.396 1 89.81 166 ASN B C 1
ATOM 4261 O O . ASN B 1 166 ? -13.141 15.93 -2.787 1 89.81 166 ASN B O 1
ATOM 4265 N N . VAL B 1 167 ? -12.547 13.766 -3.01 1 85.5 167 VAL B N 1
ATOM 4266 C CA . VAL B 1 167 ? -12.055 13.938 -4.375 1 85.5 167 VAL B CA 1
ATOM 4267 C C . VAL B 1 167 ? -13.07 13.375 -5.363 1 85.5 167 VAL B C 1
ATOM 4269 O O . VAL B 1 167 ? -13.281 12.156 -5.418 1 85.5 167 VAL B O 1
ATOM 4272 N N . ASN B 1 168 ? -13.625 14.258 -6.145 1 82.31 168 ASN B N 1
ATOM 4273 C CA . ASN B 1 168 ? -14.766 13.898 -6.977 1 82.31 168 ASN B CA 1
ATOM 4274 C C . ASN B 1 168 ? -14.352 13.688 -8.43 1 82.31 168 ASN B C 1
ATOM 4276 O O . ASN B 1 168 ? -13.328 14.211 -8.867 1 82.31 168 ASN B O 1
ATOM 4280 N N . ASN B 1 169 ? -15.117 12.961 -9.156 1 77.12 169 ASN B N 1
ATOM 4281 C CA . ASN B 1 169 ? -15.008 12.711 -10.594 1 77.12 169 ASN B CA 1
ATOM 4282 C C . ASN B 1 169 ? -13.781 11.859 -10.922 1 77.12 169 ASN B C 1
ATOM 4284 O O . ASN B 1 169 ? -13.047 12.164 -11.859 1 77.12 169 ASN B O 1
ATOM 4288 N N . ILE B 1 170 ? -13.508 10.906 -10.148 1 67.5 170 ILE B N 1
ATOM 4289 C CA . ILE B 1 170 ? -12.305 10.086 -10.312 1 67.5 170 ILE B CA 1
ATOM 4290 C C . ILE B 1 170 ? -12.43 9.234 -11.578 1 67.5 170 ILE B C 1
ATOM 4292 O O . ILE B 1 170 ? -11.422 8.898 -12.211 1 67.5 170 ILE B O 1
ATOM 4296 N N . ILE B 1 171 ? -13.734 8.922 -12.047 1 56.78 171 ILE B N 1
ATOM 4297 C CA . ILE B 1 171 ? -13.961 8.039 -13.18 1 56.78 171 ILE B CA 1
ATOM 4298 C C . ILE B 1 171 ? -14.156 8.867 -14.445 1 56.78 171 ILE B C 1
ATOM 4300 O O . ILE B 1 171 ? -13.711 8.477 -15.531 1 56.78 171 ILE B O 1
ATOM 4304 N N . PHE B 1 172 ? -14.898 9.961 -14.391 1 54.94 172 PHE B N 1
ATOM 4305 C CA . PHE B 1 172 ? -15.539 10.547 -15.562 1 54.94 172 PHE B CA 1
ATOM 4306 C C . PHE B 1 172 ? -14.82 11.812 -16 1 54.94 172 PHE B C 1
ATOM 4308 O O . PHE B 1 172 ? -15.047 12.312 -17.094 1 54.94 172 PHE B O 1
ATOM 4315 N N . GLY B 1 173 ? -13.906 12.234 -15.164 1 62.88 173 GLY B N 1
ATOM 4316 C CA . GLY B 1 173 ? -13.555 13.539 -15.688 1 62.88 173 GLY B CA 1
ATOM 4317 C C . GLY B 1 173 ? -12.508 14.258 -14.859 1 62.88 173 GLY B C 1
ATOM 4318 O O . GLY B 1 173 ? -11.594 13.625 -14.32 1 62.88 173 GLY B O 1
ATOM 4319 N N . LYS B 1 174 ? -12.711 15.625 -14.969 1 73.75 174 LYS B N 1
ATOM 4320 C CA . LYS B 1 174 ? -11.812 16.531 -14.258 1 73.75 174 LYS B CA 1
ATOM 4321 C C . LYS B 1 174 ? -12.023 16.438 -12.75 1 73.75 174 LYS B C 1
ATOM 4323 O O . LYS B 1 174 ? -13.117 16.719 -12.25 1 73.75 174 LYS B O 1
ATOM 4328 N N . LEU B 1 175 ? -11.031 15.961 -12.078 1 80.12 175 LEU B N 1
ATOM 4329 C CA . LEU B 1 175 ? -11.07 15.812 -10.625 1 80.12 175 LEU B CA 1
ATOM 4330 C C . LEU B 1 175 ? -11.32 17.156 -9.953 1 80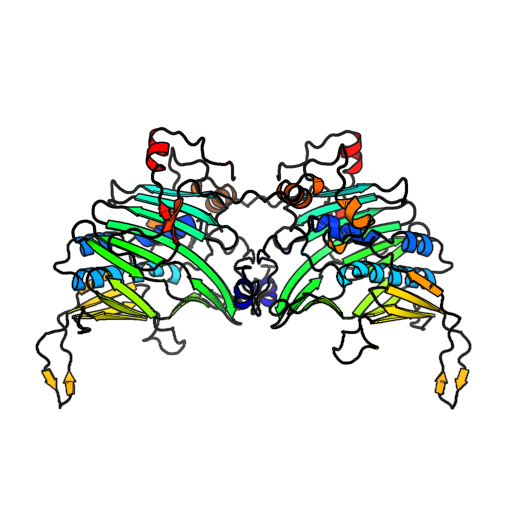.12 175 LEU B C 1
ATOM 4332 O O . LEU B 1 175 ? -10.805 18.188 -10.406 1 80.12 175 LEU B O 1
ATOM 4336 N N . TRP B 1 176 ? -12.164 17.203 -8.977 1 85.69 176 TRP B N 1
ATOM 4337 C CA . TRP B 1 176 ? -12.289 18.375 -8.109 1 85.69 176 TRP B CA 1
ATOM 4338 C C . TRP B 1 176 ? -12.453 17.953 -6.652 1 85.69 176 TRP B C 1
ATOM 4340 O O . TRP B 1 176 ? -12.93 16.859 -6.367 1 85.69 176 TRP B O 1
ATOM 4350 N N . VAL B 1 177 ? -12.047 18.875 -5.762 1 91.44 177 VAL B N 1
ATOM 4351 C CA . VAL B 1 177 ? -11.977 18.578 -4.336 1 91.44 177 VAL B CA 1
ATOM 4352 C C . VAL B 1 177 ? -13 19.406 -3.58 1 91.44 177 VAL B C 1
ATOM 4354 O O . VAL B 1 177 ? -13.25 20.562 -3.934 1 91.44 177 VAL B O 1
ATOM 4357 N N . ASP B 1 178 ? -13.617 18.734 -2.621 1 93.69 178 ASP B N 1
ATOM 4358 C CA . ASP B 1 178 ? -14.477 19.422 -1.662 1 93.69 178 ASP B CA 1
ATOM 4359 C C . ASP B 1 178 ? -14.148 19 -0.231 1 93.69 178 ASP B C 1
ATOM 4361 O O . ASP B 1 178 ? -13.602 17.922 -0.003 1 93.69 178 ASP B O 1
ATOM 4365 N N . HIS B 1 179 ? -14.406 19.953 0.676 1 96.25 179 HIS B N 1
ATOM 4366 C CA . HIS B 1 179 ? -14.203 19.719 2.1 1 96.25 179 HIS B CA 1
ATOM 4367 C C . HIS B 1 179 ? -15.492 19.906 2.885 1 96.25 179 HIS B C 1
ATOM 4369 O O . HIS B 1 179 ? -16.25 20.859 2.625 1 96.25 179 HIS B O 1
ATOM 4375 N N . HIS B 1 180 ? -15.711 19 3.789 1 95.81 180 HIS B N 1
ATOM 4376 C CA . HIS B 1 180 ? -16.938 19.141 4.57 1 95.81 180 HIS B CA 1
ATOM 4377 C C . HIS B 1 180 ? -16.75 18.609 5.988 1 95.81 180 HIS B C 1
ATOM 4379 O O . HIS B 1 180 ? -15.836 17.828 6.25 1 95.81 180 HIS B O 1
ATOM 4385 N N . GLY B 1 181 ? -17.656 19.141 6.902 1 97.12 181 GLY B N 1
ATOM 4386 C CA . GLY B 1 181 ? -17.641 18.703 8.289 1 97.12 181 GLY B CA 1
ATOM 4387 C C . GLY B 1 181 ? -17.422 19.844 9.266 1 97.12 181 GLY B C 1
ATOM 4388 O O . GLY B 1 181 ? -17.406 21 8.875 1 97.12 181 GLY B O 1
ATOM 4389 N N . GLU B 1 182 ? -17.344 19.453 10.469 1 97.88 182 GLU B N 1
ATOM 4390 C CA . GLU B 1 182 ? -17.156 20.391 11.57 1 97.88 182 GLU B CA 1
ATOM 4391 C C . GLU B 1 182 ? -15.727 20.344 12.102 1 97.88 182 GLU B C 1
ATOM 4393 O O . GLU B 1 182 ? -15.156 19.266 12.266 1 97.88 182 GLU B O 1
ATOM 4398 N N . MET B 1 183 ? -15.203 21.531 12.266 1 98.44 183 MET B N 1
ATOM 4399 C CA . MET B 1 183 ? -13.906 21.688 12.914 1 98.44 183 MET B CA 1
ATOM 4400 C C . MET B 1 183 ? -14.031 22.469 14.219 1 98.44 183 MET B C 1
ATOM 4402 O O . MET B 1 183 ? -14.469 23.625 14.211 1 98.44 183 MET B O 1
ATOM 4406 N N . GLU B 1 184 ? -13.672 21.812 15.273 1 98.12 184 GLU B N 1
ATOM 4407 C CA . GLU B 1 184 ? -13.656 22.484 16.578 1 98.12 184 GLU B CA 1
ATOM 4408 C C . GLU B 1 184 ? -12.242 22.875 16.984 1 98.12 184 GLU B C 1
ATOM 4410 O O . GLU B 1 184 ? -11.344 22.016 17.031 1 98.12 184 GLU B O 1
ATOM 4415 N N . ILE B 1 185 ? -12.078 24.125 17.25 1 98.5 185 ILE B N 1
ATOM 4416 C CA . ILE B 1 185 ? -10.82 24.656 17.766 1 98.5 185 ILE B CA 1
ATOM 4417 C C . ILE B 1 185 ? -11 25.062 19.219 1 98.5 185 ILE B C 1
ATOM 4419 O O . ILE B 1 185 ? -11.82 25.938 19.531 1 98.5 185 ILE B O 1
ATOM 4423 N N . VAL B 1 186 ? -10.156 24.5 20.094 1 97.06 186 VAL B N 1
ATOM 4424 C CA . VAL B 1 186 ? -10.359 24.719 21.531 1 97.06 186 VAL B CA 1
ATOM 4425 C C . VAL B 1 186 ? -9.133 25.375 22.141 1 97.06 186 VAL B C 1
ATOM 4427 O O . VAL B 1 186 ? -7.996 24.984 21.859 1 97.06 186 VAL B O 1
ATOM 4430 N N . ASN B 1 187 ? -9.367 26.422 22.875 1 97.06 187 ASN B N 1
ATOM 4431 C CA . ASN B 1 187 ? -8.352 26.969 23.766 1 97.06 187 ASN B CA 1
ATOM 4432 C C . ASN B 1 187 ? -8.375 26.281 25.125 1 97.06 187 ASN B C 1
ATOM 4434 O O . ASN B 1 187 ? -9.258 26.547 25.938 1 97.06 187 ASN B O 1
ATOM 4438 N N . HIS B 1 188 ? -7.387 25.562 25.406 1 93.69 188 HIS B N 1
ATOM 4439 C CA . HIS B 1 188 ? -7.402 24.719 26.594 1 93.69 188 HIS B CA 1
ATOM 4440 C C . HIS B 1 188 ? -7.051 25.516 27.844 1 93.69 188 HIS B C 1
ATOM 4442 O O . HIS B 1 188 ? -7.316 25.078 28.953 1 93.69 188 HIS B O 1
ATOM 4448 N N . LYS B 1 189 ? -6.488 26.641 27.672 1 93.56 189 LYS B N 1
ATOM 4449 C CA . LYS B 1 189 ? -6.191 27.516 28.812 1 93.56 189 LYS B CA 1
ATOM 4450 C C . LYS B 1 189 ? -7.453 28.188 29.328 1 93.56 189 LYS B C 1
ATOM 4452 O O . LYS B 1 189 ? -7.668 28.281 30.547 1 93.56 189 LYS B O 1
ATOM 4457 N N . THR B 1 190 ? -8.32 28.641 28.453 1 95 190 THR B N 1
ATOM 4458 C CA . THR B 1 190 ? -9.445 29.484 28.859 1 95 190 THR B CA 1
ATOM 4459 C C . THR B 1 190 ? -10.758 28.719 28.766 1 95 190 THR B C 1
ATOM 4461 O O . THR B 1 190 ? -11.758 29.109 29.375 1 95 190 THR B O 1
ATOM 4464 N N . GLY B 1 191 ? -10.742 27.703 27.891 1 95 191 GLY B N 1
ATOM 4465 C CA . GLY B 1 191 ? -11.992 27 27.641 1 95 191 GLY B CA 1
ATOM 4466 C C . GLY B 1 191 ? -12.789 27.562 26.484 1 95 191 GLY B C 1
ATOM 4467 O O . GLY B 1 191 ? -13.836 27.031 26.125 1 95 191 GLY B O 1
ATOM 4468 N N . GLU B 1 192 ? -12.312 28.578 25.844 1 97.75 192 GLU B N 1
ATOM 4469 C CA . GLU B 1 192 ? -12.953 29.172 24.672 1 97.75 192 GLU B CA 1
ATOM 4470 C C . GLU B 1 192 ? -12.891 28.219 23.469 1 97.75 192 GLU B C 1
ATOM 4472 O O . GLU B 1 192 ? -11.992 27.375 23.391 1 97.75 192 GLU B O 1
ATOM 4477 N N . LYS B 1 193 ? -13.867 28.312 22.547 1 98.19 193 LYS B N 1
ATOM 4478 C CA . LYS B 1 193 ? -13.828 27.438 21.391 1 98.19 193 LYS B CA 1
ATOM 4479 C C . LYS B 1 193 ? -14.383 28.125 20.141 1 98.19 193 LYS B C 1
ATOM 4481 O O . LYS B 1 193 ? -15.164 29.078 20.266 1 98.19 193 LYS B O 1
ATOM 4486 N N . CYS B 1 194 ? -13.953 27.766 19.062 1 98.81 194 CYS B N 1
ATOM 4487 C CA . CYS B 1 194 ? -14.508 28.109 17.766 1 98.81 194 CYS B CA 1
ATOM 4488 C C . CYS B 1 194 ? -15.023 26.859 17.047 1 98.81 194 CYS B C 1
ATOM 4490 O O . CYS B 1 194 ? -14.336 25.844 17 1 98.81 194 CYS B O 1
ATOM 4492 N N . VAL B 1 195 ? -16.172 26.922 16.531 1 98.75 195 VAL B N 1
ATOM 4493 C CA . VAL B 1 195 ? -16.734 25.859 15.711 1 98.75 195 VAL B CA 1
ATOM 4494 C C . VAL B 1 195 ? -16.875 26.344 14.266 1 98.75 195 VAL B C 1
ATOM 4496 O O . VAL B 1 195 ? -17.641 27.266 13.992 1 98.75 195 VAL B O 1
ATOM 4499 N N . LEU B 1 196 ? -16.094 25.75 13.414 1 98.75 196 LEU B N 1
ATOM 4500 C CA . LEU B 1 196 ? -16.172 26 11.977 1 98.75 196 LEU B CA 1
ATOM 4501 C C . LEU B 1 196 ? -17.016 24.938 11.281 1 98.75 196 LEU B C 1
ATOM 4503 O O . LEU B 1 196 ? -16.906 23.75 11.602 1 98.75 196 LEU B O 1
ATOM 4507 N N . GLN B 1 197 ? -17.844 25.391 10.359 1 98.38 197 GLN B N 1
ATOM 4508 C CA . GLN B 1 197 ? -18.625 24.484 9.523 1 98.38 197 GLN B CA 1
ATOM 4509 C C . GLN B 1 197 ? -18.234 24.609 8.055 1 98.38 197 GLN B C 1
ATOM 4511 O O . GLN B 1 197 ? -18.438 25.656 7.441 1 98.38 197 GLN B O 1
ATOM 4516 N N . PHE B 1 198 ? -17.656 23.578 7.582 1 97.94 198 PHE B N 1
ATOM 4517 C CA . PHE B 1 198 ? -17.438 23.453 6.145 1 97.94 198 PHE B CA 1
ATOM 4518 C C . PHE B 1 198 ? -18.672 22.891 5.453 1 97.94 198 PHE B C 1
ATOM 4520 O O . PHE B 1 198 ? -19 21.703 5.617 1 97.94 198 PHE B O 1
ATOM 4527 N N . ILE B 1 199 ? -19.266 23.703 4.688 1 94.88 199 ILE B N 1
ATOM 4528 C CA . ILE B 1 199 ? -20.547 23.328 4.094 1 94.88 199 ILE B CA 1
ATOM 4529 C C . ILE B 1 199 ? -20.312 22.594 2.775 1 94.88 199 ILE B C 1
ATOM 4531 O O . ILE B 1 199 ? -19.656 23.125 1.873 1 94.88 199 ILE B O 1
ATOM 4535 N N . PRO B 1 200 ? -20.828 21.359 2.68 1 89.44 200 PRO B N 1
ATOM 4536 C CA . PRO B 1 200 ? -20.641 20.609 1.438 1 89.44 200 PRO B CA 1
ATOM 4537 C C . PRO B 1 200 ? -21.188 21.344 0.214 1 89.44 200 PRO B C 1
ATOM 4539 O O . PRO B 1 200 ? -22.234 21.984 0.296 1 89.44 200 PRO B O 1
ATOM 4542 N N . SER B 1 201 ? -20.453 21.203 -0.857 1 83.25 201 SER B N 1
ATOM 4543 C CA . SER B 1 201 ? -20.891 21.828 -2.1 1 83.25 201 SER B CA 1
ATOM 4544 C C . SER B 1 201 ? -22.047 21.078 -2.721 1 83.25 201 SER B C 1
ATOM 4546 O O . SER B 1 201 ? -22.094 19.844 -2.684 1 83.25 201 SER B O 1
ATOM 4548 N N . GLU B 1 202 ? -23.031 21.828 -3.055 1 74.38 202 GLU B N 1
ATOM 4549 C CA . GLU B 1 202 ? -24.172 21.25 -3.77 1 74.38 202 GLU B CA 1
ATOM 4550 C C . GLU B 1 202 ? -24.172 21.672 -5.238 1 74.38 202 GLU B C 1
ATOM 4552 O O . GLU B 1 202 ? -23.969 22.844 -5.559 1 74.38 202 GLU B O 1
ATOM 4557 N N . PRO B 1 203 ? -24.188 20.703 -6.148 1 65.38 203 PRO B N 1
ATOM 4558 C CA . PRO B 1 203 ? -24.141 21.016 -7.578 1 65.38 203 PRO B CA 1
ATOM 4559 C C . PRO B 1 203 ? -25.094 22.156 -7.961 1 65.38 203 PRO B C 1
ATOM 4561 O O . PRO B 1 203 ? -24.766 22.984 -8.797 1 65.38 203 PRO B O 1
ATOM 4564 N N . PHE B 1 204 ? -26.203 22.203 -7.492 1 65.75 204 PHE B N 1
ATOM 4565 C CA . PHE B 1 204 ? -27.188 23.125 -8.016 1 65.75 204 PHE B CA 1
ATOM 4566 C C . PHE B 1 204 ? -27.359 24.328 -7.078 1 65.75 204 PHE B C 1
ATOM 4568 O O . PHE B 1 204 ? -28.328 25.078 -7.184 1 65.75 204 PHE B O 1
ATOM 4575 N N . SER B 1 205 ? -26.438 24.578 -6.191 1 65.44 205 SER B N 1
ATOM 4576 C CA . SER B 1 205 ? -26.484 25.75 -5.324 1 65.44 205 SER B CA 1
ATOM 4577 C C . SER B 1 205 ? -25.156 26.5 -5.344 1 65.44 205 SER B C 1
ATOM 4579 O O . SER B 1 205 ? -24.281 26.25 -4.516 1 65.44 205 SER B O 1
ATOM 4581 N N . PRO B 1 206 ? -25.125 27.469 -6.285 1 61.91 206 PRO B N 1
ATOM 4582 C CA . PRO B 1 206 ? -23.875 28.219 -6.391 1 61.91 206 PRO B CA 1
ATOM 4583 C C . PRO B 1 206 ? -23.5 28.953 -5.094 1 61.91 206 PRO B C 1
ATOM 4585 O O . PRO B 1 206 ? -22.328 29.156 -4.805 1 61.91 206 PRO B O 1
ATOM 4588 N N . SER B 1 207 ? -24.5 29.391 -4.293 1 62.31 207 SER B N 1
ATOM 4589 C CA . SER B 1 207 ? -24.25 30.172 -3.09 1 62.31 207 SER B CA 1
ATOM 4590 C C . SER B 1 207 ? -23.609 29.344 -1.998 1 62.31 207 SER B C 1
ATOM 4592 O O . SER B 1 207 ? -23.016 29.875 -1.056 1 62.31 207 SER B O 1
ATOM 4594 N N . LYS B 1 208 ? -23.516 28.125 -2.189 1 68.06 208 LYS B N 1
ATOM 4595 C CA . LYS B 1 208 ? -23.047 27.25 -1.112 1 68.06 208 LYS B CA 1
ATOM 4596 C C . LYS B 1 208 ? -21.766 26.531 -1.511 1 68.06 208 LYS B C 1
ATOM 4598 O O . LYS B 1 208 ? -21.344 25.594 -0.824 1 68.06 208 LYS B O 1
ATOM 4603 N N . GLN B 1 209 ? -21.188 27.203 -2.49 1 84.69 209 GLN B N 1
ATOM 4604 C CA . GLN B 1 209 ? -20 26.469 -2.906 1 84.69 209 GLN B CA 1
ATOM 4605 C C . GLN B 1 209 ? -18.797 26.844 -2.049 1 84.69 209 GLN B C 1
ATOM 4607 O O . GLN B 1 209 ? -18.516 28.031 -1.834 1 84.69 209 GLN B O 1
ATOM 4612 N N . ARG B 1 210 ? -18.156 25.891 -1.428 1 94.56 210 ARG B N 1
ATOM 4613 C CA . ARG B 1 210 ? -16.875 26 -0.723 1 94.56 210 ARG B CA 1
ATOM 4614 C C . ARG B 1 210 ? -17.016 26.891 0.509 1 94.56 210 ARG B C 1
ATOM 4616 O O . ARG B 1 210 ? -16.031 27.484 0.971 1 94.56 210 ARG B O 1
ATOM 4623 N N . LYS B 1 211 ? -18.25 27.062 1.029 1 96.5 211 LYS B N 1
ATOM 4624 C CA . LYS B 1 211 ? -18.578 27.984 2.113 1 96.5 211 LYS B CA 1
ATOM 4625 C C . LYS B 1 211 ? -18.094 27.453 3.457 1 96.5 211 LYS B C 1
ATOM 4627 O O . LYS B 1 211 ? -18.219 26.25 3.73 1 96.5 211 LYS B O 1
ATOM 4632 N N . VAL B 1 212 ? -17.578 28.359 4.293 1 98.31 212 VAL B N 1
ATOM 4633 C CA . VAL B 1 212 ? -17.203 28.062 5.672 1 98.31 212 VAL B CA 1
ATOM 4634 C C . VAL B 1 212 ? -17.812 29.125 6.598 1 98.31 212 VAL B C 1
ATOM 4636 O O . VAL B 1 212 ? -17.719 30.328 6.328 1 98.31 212 VAL B O 1
ATOM 4639 N N . THR B 1 213 ? -18.5 28.672 7.609 1 98.19 213 THR B N 1
ATOM 4640 C CA . THR B 1 213 ? -19 29.547 8.664 1 98.19 213 THR B CA 1
ATOM 4641 C C . THR B 1 213 ? -18.391 29.156 10.016 1 98.19 213 THR B C 1
ATOM 4643 O O . THR B 1 213 ? -18.016 28 10.219 1 98.19 213 THR B O 1
ATOM 4646 N N . GLY B 1 214 ? -18.25 30.172 10.844 1 98.44 214 GLY B N 1
ATOM 4647 C CA . GLY B 1 214 ? -17.641 29.906 12.141 1 98.44 214 GLY B CA 1
ATOM 4648 C C . GLY B 1 214 ? -18.219 30.75 13.258 1 98.44 214 GLY B C 1
ATOM 4649 O O . GLY B 1 214 ? -18.734 31.844 13.016 1 98.44 214 GLY B O 1
ATOM 4650 N N . ALA B 1 215 ? -18.172 30.25 14.477 1 98.31 215 ALA B N 1
ATOM 4651 C CA . ALA B 1 215 ? -18.594 30.922 15.695 1 98.31 215 ALA B CA 1
ATOM 4652 C C . ALA B 1 215 ? -17.547 30.797 16.797 1 98.31 215 ALA B C 1
ATOM 4654 O O . ALA B 1 215 ? -17.172 29.672 17.172 1 98.31 215 ALA B O 1
ATOM 4655 N N . VAL B 1 216 ? -17.094 31.906 17.266 1 98.56 216 VAL B N 1
ATOM 4656 C CA . VAL B 1 216 ? -16.203 31.922 18.422 1 98.56 216 VAL B CA 1
ATOM 4657 C C . VAL B 1 216 ? -17.016 32.188 19.688 1 98.56 216 VAL B C 1
ATOM 4659 O O . VAL B 1 216 ? -17.719 33.188 19.797 1 98.56 216 VAL B O 1
ATOM 4662 N N . MET B 1 217 ? -16.891 31.281 20.609 1 98.12 217 MET B N 1
ATOM 4663 C CA . MET B 1 217 ? -17.578 31.391 21.891 1 98.12 217 MET B CA 1
ATOM 4664 C C . MET B 1 217 ? -16.578 31.531 23.031 1 98.12 217 MET B C 1
ATOM 4666 O O . MET B 1 217 ? -15.555 30.844 23.062 1 98.12 217 MET B O 1
ATOM 4670 N N . ASN B 1 218 ? -16.922 32.375 23.969 1 97 218 ASN B N 1
ATOM 4671 C CA . ASN B 1 218 ? -16.094 32.5 25.156 1 97 218 ASN B CA 1
ATOM 4672 C C . ASN B 1 218 ? -16.344 31.344 26.141 1 97 218 ASN B C 1
ATOM 4674 O O . ASN B 1 218 ? -17.078 30.422 25.812 1 97 218 ASN B O 1
ATOM 4678 N N . ALA B 1 219 ? -15.648 31.391 27.266 1 95.62 219 ALA B N 1
ATOM 4679 C CA . ALA B 1 219 ? -15.711 30.312 28.25 1 95.62 219 ALA B CA 1
ATOM 4680 C C . ALA B 1 219 ? -17.125 30.125 28.781 1 95.62 219 ALA B C 1
ATOM 4682 O O . ALA B 1 219 ? -17.5 29.047 29.25 1 95.62 219 ALA B O 1
ATOM 4683 N N . LYS B 1 220 ? -17.922 31.156 28.75 1 95.38 220 LYS B N 1
ATOM 4684 C CA . LYS B 1 220 ? -19.312 31.109 29.203 1 95.38 220 LYS B CA 1
ATOM 4685 C C . LYS B 1 220 ? -20.25 30.672 28.078 1 95.38 220 LYS B C 1
ATOM 4687 O O . LYS B 1 220 ? -21.469 30.734 28.219 1 95.38 220 LYS B O 1
ATOM 4692 N N . ARG B 1 221 ? -19.719 30.422 26.891 1 94.44 221 ARG B N 1
ATOM 4693 C CA . ARG B 1 221 ? -20.438 29.938 25.734 1 94.44 221 ARG B CA 1
ATOM 4694 C C . ARG B 1 221 ? -21.25 31.047 25.078 1 94.44 221 ARG B C 1
ATOM 4696 O O . ARG B 1 221 ? -22.297 30.812 24.469 1 94.44 221 ARG B O 1
ATOM 4703 N N . GLU B 1 222 ? -20.812 32.219 25.359 1 94.44 222 GLU B N 1
ATOM 4704 C CA . GLU B 1 222 ? -21.406 33.344 24.656 1 94.44 222 GLU B CA 1
ATOM 4705 C C . GLU B 1 222 ? -20.719 33.594 23.328 1 94.44 222 GLU B C 1
ATOM 4707 O O . GLU B 1 222 ? -19.5 33.562 23.234 1 94.44 222 GLU B O 1
ATOM 4712 N N . LEU B 1 223 ? -21.547 33.875 22.359 1 96.06 223 LEU B N 1
ATOM 4713 C CA . LEU B 1 223 ? -21.031 34.188 21.031 1 96.06 223 LEU B CA 1
ATOM 4714 C C . LEU B 1 223 ? -20.297 35.5 21.016 1 96.06 223 LEU B C 1
ATOM 4716 O O . LEU B 1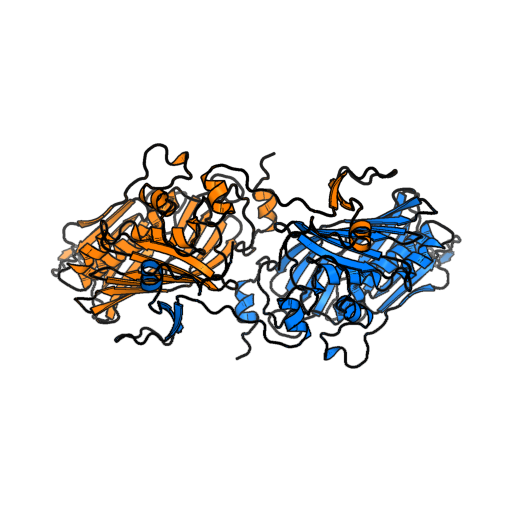 223 ? -20.844 36.531 21.406 1 96.06 223 LEU B O 1
ATOM 4720 N N . VAL B 1 224 ? -19.047 35.531 20.547 1 96.94 224 VAL B N 1
ATOM 4721 C CA . VAL B 1 224 ? -18.219 36.719 20.609 1 96.94 224 VAL B CA 1
ATOM 4722 C C . VAL B 1 224 ? -17.859 37.188 19.188 1 96.94 224 VAL B C 1
ATOM 4724 O O . VAL B 1 224 ? -17.828 38.375 18.891 1 96.94 224 VAL B O 1
ATOM 4727 N N . TRP B 1 225 ? -17.484 36.219 18.328 1 97.5 225 TRP B N 1
ATOM 4728 C CA . TRP B 1 225 ? -17.172 36.5 16.922 1 97.5 225 TRP B CA 1
ATOM 4729 C C . TRP B 1 225 ? -17.938 35.562 16 1 97.5 225 TRP B C 1
ATOM 4731 O O . TRP B 1 225 ? -18.203 34.406 16.359 1 97.5 225 TRP B O 1
ATOM 4741 N N . VAL B 1 226 ? -18.25 36.062 14.844 1 97.81 226 VAL B N 1
ATOM 4742 C CA . VAL B 1 226 ? -18.766 35.25 13.75 1 97.81 226 VAL B CA 1
ATOM 4743 C C . VAL B 1 226 ? -17.812 35.312 12.562 1 97.81 226 VAL B C 1
ATOM 4745 O O . VAL B 1 226 ? -17.266 36.375 12.25 1 97.81 226 VAL B O 1
ATOM 4748 N N . LEU B 1 227 ? -17.578 34.188 12 1 98.44 227 LEU B N 1
ATOM 4749 C CA . LEU B 1 227 ? -16.734 34.094 10.812 1 98.44 227 LEU B CA 1
ATOM 4750 C C . LEU B 1 227 ? -17.531 33.625 9.609 1 98.44 227 LEU B C 1
ATOM 4752 O O . LEU B 1 227 ? -18.422 32.781 9.742 1 98.44 227 LEU B O 1
ATOM 4756 N N . ASN B 1 228 ? -17.172 34.188 8.461 1 97.88 228 ASN B N 1
ATOM 4757 C CA . ASN B 1 228 ? -17.797 33.812 7.199 1 97.88 228 ASN B CA 1
ATOM 4758 C C . ASN B 1 228 ? -16.828 33.906 6.035 1 97.88 228 ASN B C 1
ATOM 4760 O O . ASN B 1 228 ? -15.969 34.781 6 1 97.88 228 ASN B O 1
ATOM 4764 N N . GLY B 1 229 ? -16.953 32.938 5.078 1 97.88 229 GLY B N 1
ATOM 4765 C CA . GLY B 1 229 ? -16.141 33 3.871 1 97.88 229 GLY B CA 1
ATOM 4766 C C . GLY B 1 229 ? -16.156 31.688 3.1 1 97.88 229 GLY B C 1
ATOM 4767 O O . GLY B 1 229 ? -17.125 30.922 3.17 1 97.88 229 GLY B O 1
ATOM 4768 N N . THR B 1 230 ? -15.148 31.562 2.236 1 97.5 230 THR B N 1
ATOM 4769 C CA . THR B 1 230 ? -14.922 30.328 1.486 1 97.5 230 THR B CA 1
ATOM 4770 C C . THR B 1 230 ? -13.492 29.844 1.681 1 97.5 230 THR B C 1
ATOM 4772 O O . THR B 1 230 ? -12.562 30.641 1.782 1 97.5 230 THR B O 1
ATOM 4775 N N . TRP B 1 231 ? -13.359 28.516 1.751 1 98 231 TRP B N 1
ATOM 4776 C CA . TRP B 1 231 ? -12.039 27.984 2.086 1 98 231 TRP B CA 1
ATOM 4777 C C . TRP B 1 231 ? -11.062 28.188 0.927 1 98 231 TRP B C 1
ATOM 4779 O O . TRP B 1 231 ? -9.852 28 1.089 1 98 231 TRP B O 1
ATOM 4789 N N . ASP B 1 232 ? -11.539 28.656 -0.241 1 96.38 232 ASP B N 1
ATOM 4790 C CA . ASP B 1 232 ? -10.633 28.781 -1.379 1 96.38 232 ASP B CA 1
ATOM 4791 C C . ASP B 1 232 ? -10.383 30.25 -1.713 1 96.38 232 ASP B C 1
ATOM 4793 O O . ASP B 1 232 ? -9.758 30.562 -2.732 1 96.38 232 ASP B O 1
ATOM 4797 N N . ASN B 1 233 ? -10.875 31.188 -0.87 1 96.56 233 ASN B N 1
ATOM 4798 C CA . ASN B 1 233 ? -10.742 32.594 -1.308 1 96.56 233 ASN B CA 1
ATOM 4799 C C . ASN B 1 233 ? -10.445 33.5 -0.136 1 96.56 233 ASN B C 1
ATOM 4801 O O . ASN B 1 233 ? -9.383 34.125 -0.081 1 96.56 233 ASN B O 1
ATOM 4805 N N . LYS B 1 234 ? -11.492 33.625 0.802 1 97.94 234 LYS B N 1
ATOM 4806 C CA . LYS B 1 234 ? -11.273 34.562 1.9 1 97.94 234 LYS B CA 1
ATOM 4807 C C . LYS B 1 234 ? -12.164 34.219 3.092 1 97.94 234 LYS B C 1
ATOM 4809 O O . LYS B 1 234 ? -13.219 33.625 2.932 1 97.94 234 LYS B O 1
ATOM 4814 N N . MET B 1 235 ? -11.695 34.688 4.27 1 98.69 235 MET B N 1
ATOM 4815 C CA . MET B 1 235 ? -12.477 34.625 5.508 1 98.69 235 MET B CA 1
ATOM 4816 C C . MET B 1 235 ? -12.594 36.031 6.125 1 98.69 235 MET B C 1
ATOM 4818 O O . MET B 1 235 ? -11.633 36.781 6.129 1 98.69 235 MET B O 1
ATOM 4822 N N . GLU B 1 236 ? -13.812 36.281 6.629 1 98.75 236 GLU B N 1
ATOM 4823 C CA . GLU B 1 236 ? -14.078 37.531 7.363 1 98.75 236 GLU B CA 1
ATOM 4824 C C . GLU B 1 236 ? -14.594 37.219 8.773 1 98.75 236 GLU B C 1
ATOM 4826 O O . GLU B 1 236 ? -15.258 36.219 8.992 1 98.75 236 GLU B O 1
ATOM 4831 N N . ALA B 1 237 ? -14.219 38.094 9.68 1 98.25 237 ALA B N 1
ATOM 4832 C CA . ALA B 1 237 ? -14.68 38 11.062 1 98.25 237 ALA B CA 1
ATOM 4833 C C . ALA B 1 237 ? -15.383 39.281 11.508 1 98.25 237 ALA B C 1
ATOM 4835 O O . ALA B 1 237 ? -14.953 40.375 11.156 1 98.25 237 ALA B O 1
ATOM 4836 N N . SER B 1 238 ? -16.547 39.094 12.219 1 97.69 238 SER B N 1
ATOM 4837 C CA . SER B 1 238 ? -17.297 40.219 12.797 1 97.69 238 SER B CA 1
ATOM 4838 C C . SER B 1 238 ? -17.516 40 14.297 1 97.69 238 SER B C 1
ATOM 4840 O O . SER B 1 238 ? -17.984 38.969 14.719 1 97.69 238 SER B O 1
ATOM 4842 N N . LYS B 1 239 ? -17.188 41.031 14.992 1 96.06 239 LYS B N 1
ATOM 4843 C CA . LYS B 1 239 ? -17.438 41 16.422 1 96.06 239 LYS B CA 1
ATOM 4844 C C . LYS B 1 239 ? -18.922 41.188 16.734 1 96.06 239 LYS B C 1
ATOM 4846 O O . LYS B 1 239 ? -19.578 42.031 16.125 1 96.06 239 LYS B O 1
ATOM 4851 N N . VAL B 1 240 ? -19.375 40.406 17.641 1 94.12 240 VAL B N 1
ATOM 4852 C CA . VAL B 1 240 ? -20.766 40.5 18.047 1 94.12 240 VAL B CA 1
ATOM 4853 C C . VAL B 1 240 ? -20.953 41.656 19.016 1 94.12 240 VAL B C 1
ATOM 4855 O O . VAL B 1 240 ? -20.203 41.781 19.984 1 94.12 240 VAL B O 1
ATOM 4858 N N . ALA B 1 241 ? -21.953 42.438 18.703 1 85.19 241 ALA B N 1
ATOM 4859 C CA . ALA B 1 241 ? -22.219 43.594 19.547 1 85.19 241 ALA B CA 1
ATOM 4860 C C . ALA B 1 241 ? -22.875 43.188 20.859 1 85.19 241 ALA B C 1
ATOM 4862 O O . ALA B 1 241 ? -23.562 42.156 20.922 1 85.19 241 ALA B O 1
ATOM 4863 N N . GLU B 1 242 ? -22.531 43.781 22 1 72.75 242 GLU B N 1
ATOM 4864 C CA . GLU B 1 242 ? -23.125 43.531 23.328 1 72.75 242 GLU B CA 1
ATOM 4865 C C . GLU B 1 242 ? -24.625 43.812 23.328 1 72.75 242 GLU B C 1
ATOM 4867 O O . GLU B 1 242 ? -25.375 43.125 24.016 1 72.75 242 GLU B O 1
ATOM 4872 N N . LYS B 1 243 ? -25.031 44.938 22.641 1 67.31 243 LYS B N 1
ATOM 4873 C CA . LYS B 1 243 ? -26.422 45.375 22.656 1 67.31 243 LYS B CA 1
ATOM 4874 C C . LYS B 1 243 ? -27.281 44.469 21.766 1 67.31 243 LYS B C 1
ATOM 4876 O O . LYS B 1 243 ? -26.938 44.219 20.609 1 67.31 243 LYS B O 1
ATOM 4881 N N . ARG B 1 244 ? -28.125 43.594 22.375 1 65.19 244 ARG B N 1
ATOM 4882 C CA . ARG B 1 244 ? -29.109 42.812 21.656 1 65.19 244 ARG B CA 1
ATOM 4883 C C . ARG B 1 244 ? -30.312 43.656 21.234 1 65.19 244 ARG B C 1
ATOM 4885 O O . ARG B 1 244 ? -30.844 44.406 22.047 1 65.19 244 ARG B O 1
ATOM 4892 N N . SER B 1 245 ? -30.266 43.938 20.031 1 62.59 245 SER B N 1
ATOM 4893 C CA . SER B 1 245 ? -31.422 44.688 19.578 1 62.59 245 SER B CA 1
ATOM 4894 C C . SER B 1 245 ? -32.594 43.75 19.25 1 62.59 245 SER B C 1
ATOM 4896 O O . SER B 1 245 ? -32.406 42.594 18.969 1 62.59 245 SER B O 1
ATOM 4898 N N . GLN B 1 246 ? -33.781 44.062 19.781 1 64.5 246 GLN B N 1
ATOM 4899 C CA . GLN B 1 246 ? -35 43.344 19.453 1 64.5 246 GLN B CA 1
ATOM 4900 C C . GLN B 1 246 ? -35.625 43.875 18.156 1 64.5 246 GLN B C 1
ATOM 4902 O O . GLN B 1 246 ? -35.844 45.062 18 1 64.5 246 GLN B O 1
ATOM 4907 N N . VAL B 1 247 ? -35.562 43.25 17.188 1 62.66 247 VAL B N 1
ATOM 4908 C CA . VAL B 1 247 ? -36.312 43.562 15.977 1 62.66 247 VAL B CA 1
ATOM 4909 C C . VAL B 1 247 ? -37.469 42.594 15.836 1 62.66 247 VAL B C 1
ATOM 4911 O O . VAL B 1 247 ? -37.281 41.375 15.703 1 62.66 247 VAL B O 1
ATOM 4914 N N . LYS B 1 248 ? -38.438 43.219 15.68 1 62.38 248 LYS B N 1
ATOM 4915 C CA . LYS B 1 248 ? -39.75 42.594 15.516 1 62.38 248 LYS B CA 1
ATOM 4916 C C . LYS B 1 248 ? -39.938 41.438 16.5 1 62.38 248 LYS B C 1
ATOM 4918 O O . LYS B 1 248 ? -40.375 40.344 16.125 1 62.38 248 LYS B O 1
ATOM 4923 N N . GLY B 1 249 ? -39.375 41.594 17.688 1 62.41 249 GLY B N 1
ATOM 4924 C CA . GLY B 1 249 ? -39.562 40.625 18.766 1 62.41 249 GLY B CA 1
ATOM 4925 C C . GLY B 1 249 ? -38.5 39.531 18.766 1 62.41 249 GLY B C 1
ATOM 4926 O O . GLY B 1 249 ? -38.469 38.688 19.656 1 62.41 249 GLY B O 1
ATOM 4927 N N . LYS B 1 250 ? -37.906 39.656 17.672 1 65.19 250 LYS B N 1
ATOM 4928 C CA . LYS B 1 250 ? -36.844 38.625 17.625 1 65.19 250 LYS B CA 1
ATOM 4929 C C . LYS B 1 250 ? -35.5 39.219 17.984 1 65.19 250 LYS B C 1
ATOM 4931 O O . LYS B 1 250 ? -35.188 40.344 17.578 1 65.19 250 LYS B O 1
ATOM 4936 N N . GLN B 1 251 ? -34.844 38.688 18.891 1 61.69 251 GLN B N 1
ATOM 4937 C CA . GLN B 1 251 ? -33.5 39.062 19.266 1 61.69 251 GLN B CA 1
ATOM 4938 C C . GLN B 1 251 ? -32.531 38.938 18.078 1 61.69 251 GLN B C 1
ATOM 4940 O O . GLN B 1 251 ? -32.406 37.875 17.484 1 61.69 251 GLN B O 1
ATOM 4945 N N . VAL B 1 252 ? -32.188 40.156 17.578 1 68.88 252 VAL B N 1
ATOM 4946 C CA . VAL B 1 252 ? -31.266 40.188 16.438 1 68.88 252 VAL B CA 1
ATOM 4947 C C . VAL B 1 252 ? -29.844 40.406 16.922 1 68.88 252 VAL B C 1
ATOM 4949 O O . VAL B 1 252 ? -29.594 41.312 17.719 1 68.88 252 VAL B O 1
ATOM 4952 N N . LEU B 1 253 ? -28.906 39.5 16.562 1 76 253 LEU B N 1
ATOM 4953 C CA . LEU B 1 253 ? -27.484 39.656 16.859 1 76 253 LEU B CA 1
ATOM 4954 C C . LEU B 1 253 ? -26.844 40.688 15.953 1 76 253 LEU B C 1
ATOM 4956 O O . LEU B 1 253 ? -26.906 40.594 14.727 1 76 253 LEU B O 1
ATOM 4960 N N . GLU B 1 254 ? -26.516 41.812 16.562 1 85.25 254 GLU B N 1
ATOM 4961 C CA . GLU B 1 254 ? -25.812 42.844 15.805 1 85.25 254 GLU B CA 1
ATOM 4962 C C . GLU B 1 254 ? -24.312 42.625 15.836 1 85.25 254 GLU B C 1
ATOM 4964 O O . GLU B 1 254 ? -23.75 42.25 16.859 1 85.25 254 GLU B O 1
ATOM 4969 N N . THR B 1 255 ? -23.672 42.719 14.633 1 88.94 255 THR B N 1
ATOM 4970 C CA . THR B 1 255 ? -22.234 42.562 14.547 1 88.94 255 THR B CA 1
ATOM 4971 C C . THR B 1 255 ? -21.562 43.844 14.07 1 88.94 255 THR B C 1
ATOM 4973 O O . THR B 1 255 ? -22.188 44.656 13.391 1 88.94 255 THR B O 1
ATOM 4976 N N . GLU B 1 256 ? -20.375 44.062 14.508 1 92.31 256 GLU B N 1
ATOM 4977 C CA . GLU B 1 256 ? -19.547 45.125 13.969 1 92.31 256 GLU B CA 1
ATOM 4978 C C . GLU B 1 256 ? -19.156 44.844 12.516 1 92.31 256 GLU B C 1
ATOM 4980 O O . GLU B 1 256 ? -19.484 43.781 11.977 1 92.31 256 GLU B O 1
ATOM 4985 N N . ALA B 1 257 ? -18.531 45.906 11.922 1 93.88 257 ALA B N 1
ATOM 4986 C CA . ALA B 1 257 ? -18.078 45.75 10.539 1 93.88 257 ALA B CA 1
ATOM 4987 C C . ALA B 1 257 ? -17.109 44.562 10.406 1 93.88 257 ALA B C 1
ATOM 4989 O O . ALA B 1 257 ? -16.25 44.375 11.273 1 93.88 257 ALA B O 1
ATOM 4990 N N . PRO B 1 258 ? -17.25 43.844 9.375 1 96.5 258 PRO B N 1
ATOM 4991 C CA . PRO B 1 258 ? -16.375 42.688 9.172 1 96.5 258 PRO B CA 1
ATOM 4992 C C . PRO B 1 258 ? -14.938 43.094 8.875 1 96.5 258 PRO B C 1
ATOM 4994 O O . PRO B 1 258 ? -14.695 44.125 8.242 1 96.5 258 PRO B O 1
ATOM 4997 N N . VAL B 1 259 ? -14.047 42.281 9.32 1 97.12 259 VAL B N 1
ATOM 4998 C CA . VAL B 1 259 ? -12.625 42.438 9.023 1 97.12 259 VAL B CA 1
ATOM 4999 C C . VAL B 1 259 ? -12.125 41.188 8.273 1 97.12 259 VAL B C 1
ATOM 5001 O O . VAL B 1 259 ? -12.477 40.062 8.617 1 97.12 259 VAL B O 1
ATOM 5004 N N . VAL B 1 260 ? -11.273 41.469 7.246 1 98.38 260 VAL B N 1
ATOM 5005 C CA . VAL B 1 260 ? -10.664 40.344 6.52 1 98.38 260 VAL B CA 1
ATOM 5006 C C . VAL B 1 260 ? -9.562 39.719 7.363 1 98.38 260 VAL B C 1
ATOM 5008 O O . VAL B 1 260 ? -8.578 40.375 7.703 1 98.38 260 VAL B O 1
ATOM 5011 N N . VAL B 1 261 ? -9.727 38.469 7.699 1 98.5 261 VAL B N 1
ATOM 5012 C CA . VAL B 1 261 ? -8.75 37.781 8.562 1 98.5 261 VAL B CA 1
ATOM 5013 C C . VAL B 1 261 ? -7.887 36.844 7.73 1 98.5 261 VAL B C 1
ATOM 5015 O O . VAL B 1 261 ? -6.824 36.406 8.18 1 98.5 261 VAL B O 1
ATOM 5018 N N . TRP B 1 262 ? -8.297 36.531 6.512 1 98.69 262 TRP B N 1
ATOM 5019 C CA . TRP B 1 262 ? -7.492 35.75 5.566 1 98.69 262 TRP B CA 1
ATOM 5020 C C . TRP B 1 262 ? -7.918 36.062 4.129 1 98.69 262 TRP B C 1
ATOM 5022 O O . TRP B 1 262 ? -9.109 36.156 3.842 1 98.69 262 TRP B O 1
ATOM 5032 N N . GLN B 1 263 ? -6.953 36.188 3.318 1 98.62 263 GLN B N 1
ATOM 5033 C CA . GLN B 1 263 ? -7.141 36.375 1.881 1 98.62 263 GLN B CA 1
ATOM 5034 C C . GLN B 1 263 ? -6.172 35.5 1.094 1 98.62 263 GLN B C 1
ATOM 5036 O O . GLN B 1 263 ? -4.961 35.531 1.318 1 98.62 263 GLN B O 1
ATOM 5041 N N . ARG B 1 264 ? -6.695 34.781 0.154 1 97.69 264 ARG B N 1
ATOM 5042 C CA . ARG B 1 264 ? -5.887 33.844 -0.636 1 97.69 264 ARG B CA 1
ATOM 5043 C C . ARG B 1 264 ? -4.91 34.625 -1.531 1 97.69 264 ARG B C 1
ATOM 5045 O O . ARG B 1 264 ? -5.262 35.656 -2.102 1 97.69 264 ARG B O 1
ATOM 5052 N N . ARG B 1 265 ? -3.719 34.094 -1.563 1 95.94 265 ARG B N 1
ATOM 5053 C CA . ARG B 1 265 ? -2.762 34.469 -2.592 1 95.94 265 ARG B CA 1
ATOM 5054 C C . ARG B 1 265 ? -2.822 33.531 -3.787 1 95.94 265 ARG B C 1
ATOM 5056 O O . ARG B 1 265 ? -2.381 32.375 -3.703 1 95.94 265 ARG B O 1
ATOM 5063 N N . TRP B 1 266 ? -3.277 34 -4.84 1 93.19 266 TRP B N 1
ATOM 5064 C CA . TRP B 1 266 ? -3.486 33.156 -6.008 1 93.19 266 TRP B CA 1
ATOM 5065 C C . TRP B 1 266 ? -2.156 32.75 -6.641 1 93.19 266 TRP B C 1
ATOM 5067 O O . TRP B 1 266 ? -1.198 33.531 -6.621 1 93.19 266 TRP B O 1
ATOM 5077 N N . PRO B 1 267 ? -2.172 31.594 -7.219 1 91.19 267 PRO B N 1
ATOM 5078 C CA . PRO B 1 267 ? -0.951 31.203 -7.926 1 91.19 267 PRO B CA 1
ATOM 5079 C C . PRO B 1 267 ? -0.656 32.094 -9.133 1 91.19 267 PRO B C 1
ATOM 5081 O O . PRO B 1 267 ? -1.541 32.812 -9.609 1 91.19 267 PRO B O 1
ATOM 5084 N N . PRO B 1 268 ? 0.684 32.125 -9.484 1 88.88 268 PRO B N 1
ATOM 5085 C CA . PRO B 1 268 ? 1.03 32.906 -10.664 1 88.88 268 PRO B CA 1
ATOM 5086 C C . PRO B 1 268 ? 0.299 32.438 -11.922 1 88.88 268 PRO B C 1
ATOM 5088 O O . PRO B 1 268 ? -0.224 31.328 -11.961 1 88.88 268 PRO B O 1
ATOM 5091 N N . PRO B 1 269 ? 0.432 33.438 -12.797 1 85.56 269 PRO B N 1
ATOM 5092 C CA . PRO B 1 269 ? -0.157 33.031 -14.078 1 85.56 269 PRO B CA 1
ATOM 5093 C C . PRO B 1 269 ? 0.523 31.812 -14.695 1 85.56 269 PRO B C 1
ATOM 5095 O O . PRO B 1 269 ? 1.732 31.625 -14.531 1 85.56 269 PRO B O 1
ATOM 5098 N N . GLU B 1 270 ? -0.057 30.875 -15.25 1 85.44 270 GLU B N 1
ATOM 5099 C CA . GLU B 1 270 ? 0.44 29.703 -15.961 1 85.44 270 GLU B CA 1
ATOM 5100 C C . GLU B 1 270 ? 0.75 28.562 -15 1 85.44 270 GLU B C 1
ATOM 5102 O O . GLU B 1 270 ? 1.441 27.609 -15.359 1 85.44 270 GLU B O 1
ATOM 5107 N N . ALA B 1 271 ? 0.376 28.703 -13.758 1 86.56 271 ALA B N 1
ATOM 5108 C CA . ALA B 1 271 ? 0.617 27.672 -12.766 1 86.56 271 ALA B CA 1
ATOM 5109 C C . ALA B 1 271 ? 0.084 26.312 -13.242 1 86.56 271 ALA B C 1
ATOM 5111 O O . ALA B 1 271 ? 0.548 25.266 -12.797 1 86.56 271 ALA B O 1
ATOM 5112 N N . GLU B 1 272 ? -0.814 26.406 -14.148 1 84.31 272 GLU B N 1
ATOM 5113 C CA . GLU B 1 272 ? -1.396 25.172 -14.68 1 84.31 272 GLU B CA 1
ATOM 5114 C C . GLU B 1 272 ? -0.338 24.312 -15.375 1 84.31 272 GLU B C 1
ATOM 5116 O O . GLU B 1 272 ? -0.465 23.094 -15.43 1 84.31 272 GLU B O 1
ATOM 5121 N N . LYS B 1 273 ? 0.714 25.016 -15.789 1 79.69 273 LYS B N 1
ATOM 5122 C CA . LYS B 1 273 ? 1.791 24.312 -16.469 1 79.69 273 LYS B CA 1
ATOM 5123 C C . LYS B 1 273 ? 2.719 23.625 -15.477 1 79.69 273 LYS B C 1
ATOM 5125 O O . LYS B 1 273 ? 3.508 22.75 -15.852 1 79.69 273 LYS B O 1
ATOM 5130 N N . TYR B 1 274 ? 2.604 24.047 -14.281 1 80.5 274 TYR B N 1
ATOM 5131 C CA . TYR B 1 274 ? 3.5 23.531 -13.25 1 80.5 274 TYR B CA 1
ATOM 5132 C C . TYR B 1 274 ? 2.711 22.984 -12.062 1 80.5 274 TYR B C 1
ATOM 5134 O O . TYR B 1 274 ? 2.965 23.359 -10.922 1 80.5 274 TYR B O 1
ATOM 5142 N N . TYR B 1 275 ? 1.813 22.109 -12.367 1 82.81 275 TYR B N 1
ATOM 5143 C CA . TYR B 1 275 ? 1.06 21.344 -11.383 1 82.81 275 TYR B CA 1
ATOM 5144 C C . TYR B 1 275 ? 0.207 22.266 -10.516 1 82.81 275 TYR B C 1
ATOM 5146 O O . TYR B 1 275 ? -0.125 21.922 -9.375 1 82.81 275 TYR B O 1
ATOM 5154 N N . ASN B 1 276 ? -0.034 23.562 -10.961 1 90.19 276 ASN B N 1
ATOM 5155 C CA . ASN B 1 276 ? -0.85 24.547 -10.266 1 90.19 276 ASN B CA 1
ATOM 5156 C C . ASN B 1 276 ? -0.246 24.922 -8.922 1 90.19 276 ASN B C 1
ATOM 5158 O O . ASN B 1 276 ? -0.973 25.234 -7.973 1 90.19 276 ASN B O 1
ATOM 5162 N N . LEU B 1 277 ? 1.067 24.844 -8.805 1 91.25 277 LEU B N 1
ATOM 5163 C CA . LEU B 1 277 ? 1.747 25.203 -7.566 1 91.25 277 LEU B CA 1
ATOM 5164 C C . LEU B 1 277 ? 1.75 26.703 -7.355 1 91.25 277 LEU B C 1
ATOM 5166 O O . LEU B 1 277 ? 1.933 27.469 -8.305 1 91.25 277 LEU B O 1
ATOM 5170 N N . SER B 1 278 ? 1.458 27.156 -6.109 1 93.81 278 SER B N 1
ATOM 5171 C CA . SER B 1 278 ? 1.722 28.547 -5.738 1 93.81 278 SER B CA 1
ATOM 5172 C C . SER B 1 278 ? 3.219 28.828 -5.715 1 93.81 278 SER B C 1
ATOM 5174 O O . SER B 1 278 ? 4.035 27.922 -5.844 1 93.81 278 SER B O 1
ATOM 5176 N N . GLU B 1 279 ? 3.516 30.094 -5.594 1 93.25 279 GLU B N 1
ATOM 5177 C CA . GLU B 1 279 ? 4.922 30.453 -5.457 1 93.25 279 GLU B CA 1
ATOM 5178 C C . GLU B 1 279 ? 5.551 29.812 -4.23 1 93.25 279 GLU B C 1
ATOM 5180 O O . GLU B 1 279 ? 6.668 29.297 -4.301 1 93.25 279 GLU B O 1
ATOM 5185 N N . PHE B 1 280 ? 4.883 29.812 -3.141 1 96.12 280 PHE B N 1
ATOM 5186 C CA . PHE B 1 280 ? 5.367 29.188 -1.911 1 96.12 280 PHE B CA 1
ATOM 5187 C C . PHE B 1 280 ? 5.574 27.703 -2.105 1 96.12 280 PHE B C 1
ATOM 5189 O O . PHE B 1 280 ? 6.598 27.141 -1.691 1 96.12 280 PHE B O 1
ATOM 5196 N N . ALA B 1 281 ? 4.629 27.078 -2.748 1 95 281 ALA B N 1
ATOM 5197 C CA . ALA B 1 281 ? 4.715 25.641 -2.988 1 95 281 ALA B CA 1
ATOM 5198 C C . ALA B 1 281 ? 5.93 25.297 -3.85 1 95 281 ALA B C 1
ATOM 5200 O O . ALA B 1 281 ? 6.594 24.281 -3.621 1 95 281 ALA B O 1
ATOM 5201 N N . CYS B 1 282 ? 6.199 26.109 -4.844 1 92.5 282 CYS B N 1
ATOM 5202 C CA . CYS B 1 282 ? 7.379 25.906 -5.676 1 92.5 282 CYS B CA 1
ATOM 5203 C C . CYS B 1 282 ? 8.656 25.953 -4.84 1 92.5 282 CYS B C 1
ATOM 5205 O O . CYS B 1 282 ? 9.586 25.188 -5.066 1 92.5 282 CYS B O 1
ATOM 5207 N N . GLN B 1 283 ? 8.633 26.797 -3.895 1 94.31 283 GLN B N 1
ATOM 5208 C CA . GLN B 1 283 ? 9.812 27 -3.057 1 94.31 283 GLN B CA 1
ATOM 5209 C C . GLN B 1 283 ? 10.062 25.812 -2.141 1 94.31 283 GLN B C 1
ATOM 5211 O O . GLN B 1 283 ? 11.172 25.625 -1.648 1 94.31 283 GLN B O 1
ATOM 5216 N N . LEU B 1 284 ? 9.094 25.016 -1.869 1 96.25 284 LEU B N 1
ATOM 5217 C CA . LEU B 1 284 ? 9.227 23.859 -0.992 1 96.25 284 LEU B CA 1
ATOM 5218 C C . LEU B 1 284 ? 10.188 22.844 -1.59 1 96.25 284 LEU B C 1
ATOM 5220 O O . LEU B 1 284 ? 10.781 22.031 -0.862 1 96.25 284 LEU B O 1
ATOM 5224 N N . ASN B 1 285 ? 10.281 22.859 -2.898 1 93.06 285 ASN B N 1
ATOM 5225 C CA . ASN B 1 285 ? 11.117 21.844 -3.541 1 93.06 285 ASN B CA 1
ATOM 5226 C C . ASN B 1 285 ? 12.453 22.422 -3.994 1 93.06 285 ASN B C 1
ATOM 5228 O O . ASN B 1 285 ? 13.258 21.734 -4.617 1 93.06 285 ASN B O 1
ATOM 5232 N N . GLU B 1 286 ? 12.68 23.688 -3.713 1 93.25 286 GLU B N 1
ATOM 5233 C CA . GLU B 1 286 ? 13.961 24.297 -4.047 1 93.25 286 GLU B CA 1
ATOM 5234 C C . GLU B 1 286 ? 15.102 23.641 -3.277 1 93.25 286 GLU B C 1
ATOM 5236 O O . GLU B 1 286 ? 15.008 23.453 -2.062 1 93.25 286 GLU B O 1
ATOM 5241 N N . LEU B 1 287 ? 16.141 23.297 -3.947 1 92.38 287 LEU B N 1
ATOM 5242 C CA . LEU B 1 287 ? 17.266 22.625 -3.312 1 92.38 287 LEU B CA 1
ATOM 5243 C C . LEU B 1 287 ? 17.922 23.531 -2.268 1 92.38 287 LEU B C 1
ATOM 5245 O O . LEU B 1 287 ? 18.031 24.734 -2.471 1 92.38 287 LEU B O 1
ATOM 5249 N N . GLU B 1 288 ? 18.219 22.984 -1.184 1 94.31 288 GLU B N 1
ATOM 5250 C CA . GLU B 1 288 ? 18.922 23.641 -0.081 1 94.31 288 GLU B CA 1
ATOM 5251 C C . GLU B 1 288 ? 20.141 22.828 0.356 1 94.31 288 GLU B C 1
ATOM 5253 O O . GLU B 1 288 ? 20.078 21.609 0.458 1 94.31 288 GLU B O 1
ATOM 5258 N N . GLU B 1 289 ? 21.188 23.516 0.58 1 94.06 289 GLU B N 1
ATOM 5259 C CA . GLU B 1 289 ? 22.422 22.844 0.989 1 94.06 289 GLU B CA 1
ATOM 5260 C C . GLU B 1 289 ? 22.391 22.484 2.471 1 94.06 289 GLU B C 1
ATOM 5262 O O . GLU B 1 289 ? 21.797 23.203 3.277 1 94.06 289 GLU B O 1
ATOM 5267 N N . GLY B 1 290 ? 23.016 21.406 2.797 1 96.12 290 GLY B N 1
ATOM 5268 C CA . GLY B 1 290 ? 23.281 21.047 4.18 1 96.12 290 GLY B CA 1
ATOM 5269 C C . GLY B 1 290 ? 22.094 20.391 4.859 1 96.12 290 GLY B C 1
ATOM 5270 O O . GLY B 1 290 ? 22.109 20.188 6.078 1 96.12 290 GLY B O 1
ATOM 5271 N N . VAL B 1 291 ? 21.109 20.031 4.172 1 97.62 291 VAL B N 1
ATOM 5272 C CA . VAL B 1 291 ? 19.953 19.375 4.773 1 97.62 291 VAL B CA 1
ATOM 5273 C C . VAL B 1 291 ? 20.266 17.906 5.039 1 97.62 291 VAL B C 1
ATOM 5275 O O . VAL B 1 291 ? 21.266 17.391 4.555 1 97.62 291 VAL B O 1
ATOM 5278 N N . ALA B 1 292 ? 19.484 17.25 5.812 1 97.62 292 ALA B N 1
ATOM 5279 C CA . ALA B 1 292 ? 19.672 15.828 6.109 1 97.62 292 ALA B CA 1
ATOM 5280 C C . ALA B 1 292 ? 19.641 14.992 4.832 1 97.62 292 ALA B C 1
ATOM 5282 O O . ALA B 1 292 ? 18.922 15.312 3.887 1 97.62 292 ALA B O 1
ATOM 5283 N N . PRO B 1 293 ? 20.359 13.852 4.719 1 95.94 293 PRO B N 1
ATOM 5284 C CA . PRO B 1 293 ? 20.328 12.977 3.543 1 95.94 293 PRO B CA 1
ATOM 5285 C C . PRO B 1 293 ? 18.969 12.352 3.311 1 95.94 293 PRO B C 1
ATOM 5287 O O . PRO B 1 293 ? 18.688 11.836 2.221 1 95.94 293 PRO B O 1
ATOM 5290 N N . THR B 1 294 ? 18.047 12.414 4.324 1 96.19 294 THR B N 1
ATOM 5291 C CA . THR B 1 294 ? 16.703 11.836 4.238 1 96.19 294 THR B CA 1
ATOM 5292 C C . THR B 1 294 ? 15.695 12.883 3.777 1 96.19 294 THR B C 1
ATOM 5294 O O . THR B 1 294 ? 14.492 12.625 3.756 1 96.19 294 THR B O 1
ATOM 5297 N N . ASP B 1 295 ? 16.219 14.039 3.398 1 98.12 295 ASP B N 1
ATOM 5298 C CA . ASP B 1 295 ? 15.336 15.141 3.018 1 98.12 295 ASP B CA 1
ATOM 5299 C C . ASP B 1 295 ? 14.586 14.82 1.728 1 98.12 295 ASP B C 1
ATOM 5301 O O . ASP B 1 295 ? 15.172 14.32 0.765 1 98.12 295 ASP B O 1
ATOM 5305 N N . SER B 1 296 ? 13.336 15.172 1.75 1 96.81 296 SER B N 1
ATOM 5306 C CA . SER B 1 296 ? 12.43 14.883 0.642 1 96.81 296 SER B CA 1
ATOM 5307 C C . SER B 1 296 ? 12.984 15.414 -0.676 1 96.81 296 SER B C 1
ATOM 5309 O O . SER B 1 296 ? 12.742 14.828 -1.736 1 96.81 296 SER B O 1
ATOM 5311 N N . ARG B 1 297 ? 13.727 16.5 -0.69 1 95.81 297 ARG B N 1
ATOM 5312 C CA . ARG B 1 297 ? 14.25 17.141 -1.896 1 95.81 297 ARG B CA 1
ATOM 5313 C C . ARG B 1 297 ? 15.312 16.266 -2.553 1 95.81 297 ARG B C 1
ATOM 5315 O O . ARG B 1 297 ? 15.641 16.453 -3.727 1 95.81 297 ARG B O 1
ATOM 5322 N N . LEU B 1 298 ? 15.781 15.32 -1.8 1 93.62 298 LEU B N 1
ATOM 5323 C CA . LEU B 1 298 ? 16.844 14.461 -2.309 1 93.62 298 LEU B CA 1
ATOM 5324 C C . LEU B 1 298 ? 16.281 13.141 -2.814 1 93.62 298 LEU B C 1
ATOM 5326 O O . LEU B 1 298 ? 17.031 12.297 -3.314 1 93.62 298 LEU B O 1
ATOM 5330 N N . ARG B 1 299 ? 15.031 12.93 -2.715 1 89.62 299 ARG B N 1
ATOM 5331 C CA . ARG B 1 299 ? 14.406 11.703 -3.193 1 89.62 299 ARG B CA 1
ATOM 5332 C C . ARG B 1 299 ? 14.492 11.602 -4.711 1 89.62 299 ARG B C 1
ATOM 5334 O O . ARG B 1 299 ? 13.992 12.461 -5.434 1 89.62 299 ARG B O 1
ATOM 5341 N N . PRO B 1 300 ? 15.016 10.547 -5.254 1 83.81 300 PRO B N 1
ATOM 5342 C CA . PRO B 1 300 ? 15.32 10.492 -6.684 1 83.81 300 PRO B CA 1
ATOM 5343 C C . PRO B 1 300 ? 14.07 10.539 -7.559 1 83.81 300 PRO B C 1
ATOM 5345 O O . PRO B 1 300 ? 14.055 11.227 -8.578 1 83.81 300 PRO B O 1
ATOM 5348 N N . ASP B 1 301 ? 13.047 9.82 -7.27 1 79.75 301 ASP B N 1
ATOM 5349 C CA . ASP B 1 301 ? 11.859 9.766 -8.117 1 79.75 301 ASP B CA 1
ATOM 5350 C C . ASP B 1 301 ? 11.148 11.117 -8.148 1 79.75 301 ASP B C 1
ATOM 5352 O O . ASP B 1 301 ? 10.688 11.555 -9.203 1 79.75 301 ASP B O 1
ATOM 5356 N N . GLN B 1 302 ? 11.117 11.766 -7.004 1 85.06 302 GLN B N 1
ATOM 5357 C CA . GLN B 1 302 ? 10.539 13.102 -6.945 1 85.06 302 GLN B CA 1
ATOM 5358 C C . GLN B 1 302 ? 11.352 14.086 -7.789 1 85.06 302 GLN B C 1
ATOM 5360 O O . GLN B 1 302 ? 10.781 14.906 -8.516 1 85.06 302 GLN B O 1
ATOM 5365 N N . ARG B 1 303 ? 12.641 14.023 -7.715 1 86.31 303 ARG B N 1
ATOM 5366 C CA . ARG B 1 303 ? 13.523 14.891 -8.484 1 86.31 303 ARG B CA 1
ATOM 5367 C C . ARG B 1 303 ? 13.352 14.656 -9.984 1 86.31 303 ARG B C 1
ATOM 5369 O O . ARG B 1 303 ? 13.328 15.602 -10.766 1 86.31 303 ARG B O 1
ATOM 5376 N N . LEU B 1 304 ? 13.195 13.461 -10.344 1 81.62 304 LEU B N 1
ATOM 5377 C CA . LEU B 1 304 ? 12.984 13.133 -11.75 1 81.62 304 LEU B CA 1
ATOM 5378 C C . LEU B 1 304 ? 11.68 13.742 -12.266 1 81.62 304 LEU B C 1
ATOM 5380 O O . LEU B 1 304 ? 11.641 14.305 -13.359 1 81.62 304 LEU B O 1
ATOM 5384 N N . MET B 1 305 ? 10.68 13.656 -11.492 1 79.12 305 MET B N 1
ATOM 5385 C CA . MET B 1 305 ? 9.398 14.25 -11.859 1 79.12 305 MET B CA 1
ATOM 5386 C C . MET B 1 305 ? 9.523 15.766 -12 1 79.12 305 MET B C 1
ATOM 5388 O O . MET B 1 305 ? 9.023 16.344 -12.961 1 79.12 305 MET B O 1
ATOM 5392 N N . GLU B 1 306 ? 10.18 16.344 -11.047 1 80.69 306 GLU B N 1
ATOM 5393 C CA . GLU B 1 306 ? 10.359 17.781 -11.07 1 80.69 306 GLU B CA 1
ATOM 5394 C C . GLU B 1 306 ? 11.094 18.234 -12.336 1 80.69 306 GLU B C 1
ATOM 5396 O O . GLU B 1 306 ? 10.773 19.266 -12.914 1 80.69 306 GLU B O 1
ATOM 5401 N N . GLU B 1 307 ? 11.961 17.375 -12.703 1 79.56 307 GLU B N 1
ATOM 5402 C CA . GLU B 1 307 ? 12.781 17.719 -13.867 1 79.56 307 GLU B CA 1
ATOM 5403 C C . GLU B 1 307 ? 12.102 17.266 -15.164 1 79.56 307 GLU B C 1
ATOM 5405 O O . GLU B 1 307 ? 12.602 17.547 -16.25 1 79.56 307 GLU B O 1
ATOM 5410 N N . GLY B 1 308 ? 10.93 16.672 -14.992 1 74.31 308 GLY B N 1
ATOM 5411 C CA . GLY B 1 308 ? 10.203 16.203 -16.172 1 74.31 308 GLY B CA 1
ATOM 5412 C C . GLY B 1 308 ? 10.844 14.992 -16.812 1 74.31 308 GLY B C 1
ATOM 5413 O O . GLY B 1 308 ? 10.719 14.789 -18.031 1 74.31 308 GLY B O 1
ATOM 5414 N N . LEU B 1 309 ? 11.617 14.305 -16.062 1 72 309 LEU B N 1
ATOM 5415 C CA . LEU B 1 309 ? 12.289 13.109 -16.562 1 72 309 LEU B CA 1
ATOM 5416 C C . LEU B 1 309 ? 11.5 11.852 -16.219 1 72 309 LEU B C 1
ATOM 5418 O O . LEU B 1 309 ? 10.805 11.82 -15.195 1 72 309 LEU B O 1
ATOM 5422 N N . PRO B 1 310 ? 11.492 10.992 -17.203 1 66.69 310 PRO B N 1
ATOM 5423 C CA . PRO B 1 310 ? 10.773 9.758 -16.891 1 66.69 310 PRO B CA 1
ATOM 5424 C C . PRO B 1 310 ? 11.367 9.008 -15.703 1 66.69 310 PRO B C 1
ATOM 5426 O O . PRO B 1 310 ? 12.586 9.023 -15.5 1 66.69 310 PRO B O 1
ATOM 5429 N N . VAL B 1 311 ? 10.492 8.672 -14.766 1 62.72 311 VAL B N 1
ATOM 5430 C CA . VAL B 1 311 ? 10.961 7.777 -13.711 1 62.72 311 VAL B CA 1
ATOM 5431 C C . VAL B 1 311 ? 11.375 6.434 -14.312 1 62.72 311 VAL B C 1
ATOM 5433 O O . VAL B 1 311 ? 10.625 5.852 -15.109 1 62.72 311 VAL B O 1
ATOM 5436 N N . PRO B 1 312 ? 12.68 6.137 -14.086 1 63 312 PRO B N 1
ATOM 5437 C CA . PRO B 1 312 ? 13.078 4.84 -14.641 1 63 312 PRO B CA 1
ATOM 5438 C C . PRO B 1 312 ? 12.156 3.703 -14.195 1 63 312 PRO B C 1
ATOM 5440 O O . PRO B 1 312 ? 11.773 3.633 -13.023 1 63 312 PRO B O 1
ATOM 5443 N N . GLN B 1 313 ? 11.5 3.125 -15.195 1 68 313 GLN B N 1
ATOM 5444 C CA . GLN B 1 313 ? 10.703 1.937 -14.914 1 68 313 GLN B CA 1
ATOM 5445 C C . GLN B 1 313 ? 11.594 0.734 -14.617 1 68 313 GLN B C 1
ATOM 5447 O O . GLN B 1 313 ? 12.641 0.566 -15.234 1 68 313 GLN B O 1
ATOM 5452 N N . TYR B 1 314 ? 11.281 0.054 -13.523 1 77.12 314 TYR B N 1
ATOM 5453 C CA . TYR B 1 314 ? 12.031 -1.165 -13.234 1 77.12 314 TYR B CA 1
ATOM 5454 C C . TYR B 1 314 ? 11.969 -2.131 -14.414 1 77.12 314 TYR B C 1
ATOM 5456 O O . TYR B 1 314 ? 10.898 -2.379 -14.969 1 77.12 314 TYR B O 1
ATOM 5464 N N . GLU B 1 315 ? 13.102 -2.461 -14.867 1 84.81 315 GLU B N 1
ATOM 5465 C CA . GLU B 1 315 ? 13.188 -3.523 -15.859 1 84.81 315 GLU B CA 1
ATOM 5466 C C . GLU B 1 315 ? 13.555 -4.855 -15.211 1 84.81 315 GLU B C 1
ATOM 5468 O O . GLU B 1 315 ? 14.656 -5.016 -14.68 1 84.81 315 GLU B O 1
ATOM 5473 N N . PRO B 1 316 ? 12.602 -5.84 -15.273 1 92.31 316 PRO B N 1
ATOM 5474 C CA . PRO B 1 316 ? 12.914 -7.148 -14.695 1 92.31 316 PRO B CA 1
ATOM 5475 C C . PRO B 1 316 ? 14.234 -7.719 -15.219 1 92.31 316 PRO B C 1
ATOM 5477 O O . PRO B 1 316 ? 14.562 -7.539 -16.391 1 92.31 316 PRO B O 1
ATOM 5480 N N . ILE B 1 317 ? 14.906 -8.383 -14.406 1 94.69 317 ILE B N 1
ATOM 5481 C CA . ILE B 1 317 ? 16.234 -8.867 -14.758 1 94.69 317 ILE B CA 1
ATOM 5482 C C . ILE B 1 317 ? 16.125 -10.234 -15.43 1 94.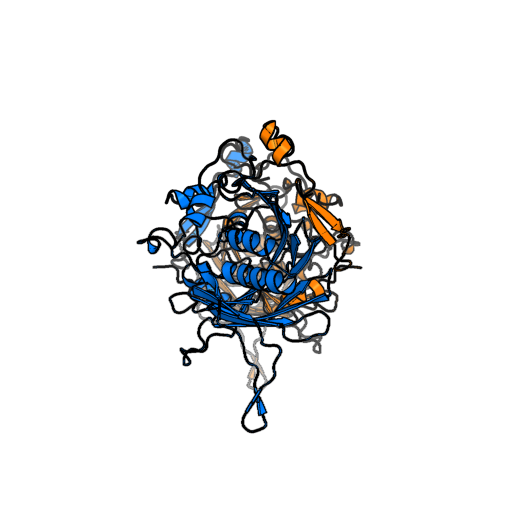69 317 ILE B C 1
ATOM 5484 O O . ILE B 1 317 ? 16.781 -10.477 -16.453 1 94.69 317 ILE B O 1
ATOM 5488 N N . TRP B 1 318 ? 15.258 -11.055 -14.922 1 96.88 318 TRP B N 1
ATOM 5489 C CA . TRP B 1 318 ? 15.273 -12.453 -15.344 1 96.88 318 TRP B CA 1
ATOM 5490 C C . TRP B 1 318 ? 14.102 -12.75 -16.266 1 96.88 318 TRP B C 1
ATOM 5492 O O . TRP B 1 318 ? 14.031 -13.836 -16.859 1 96.88 318 TRP B O 1
ATOM 5502 N N . PHE B 1 319 ? 13.219 -11.867 -16.359 1 96.5 319 PHE B N 1
ATOM 5503 C CA . PHE B 1 319 ? 12.023 -12.031 -17.172 1 96.5 319 PHE B CA 1
ATOM 5504 C C . PHE B 1 319 ? 11.844 -10.859 -18.125 1 96.5 319 PHE B C 1
ATOM 5506 O O . PHE B 1 319 ? 12.414 -9.789 -17.906 1 96.5 319 PHE B O 1
ATOM 5513 N N . LYS B 1 320 ? 11.148 -11.086 -19.203 1 92.06 320 LYS B N 1
ATOM 5514 C CA . LYS B 1 320 ? 10.836 -10.047 -20.172 1 92.06 320 LYS B CA 1
ATOM 5515 C C . LYS B 1 320 ? 9.398 -10.172 -20.672 1 92.06 320 LYS B C 1
ATOM 5517 O O . LYS B 1 320 ? 8.891 -11.289 -20.844 1 92.06 320 LYS B O 1
ATOM 5522 N N . LYS B 1 321 ? 8.844 -8.992 -20.875 1 87.56 321 LYS B N 1
ATOM 5523 C CA . LYS B 1 321 ? 7.508 -8.969 -21.469 1 87.56 321 LYS B CA 1
ATOM 5524 C C . LYS B 1 321 ? 7.547 -9.344 -22.938 1 87.56 321 LYS B C 1
ATOM 5526 O O . LYS B 1 321 ? 8.25 -8.703 -23.734 1 87.56 321 LYS B O 1
ATOM 5531 N N . GLU B 1 322 ? 6.93 -10.445 -23.25 1 84.56 322 GLU B N 1
ATOM 5532 C CA . GLU B 1 322 ? 6.91 -10.914 -24.625 1 84.56 322 GLU B CA 1
ATOM 5533 C C . GLU B 1 322 ? 5.574 -11.562 -24.969 1 84.56 322 GLU B C 1
ATOM 5535 O O . GLU B 1 322 ? 4.848 -12.008 -24.078 1 84.56 322 GLU B O 1
ATOM 5540 N N . MET B 1 323 ? 5.371 -11.5 -26.219 1 81 323 MET B N 1
ATOM 5541 C CA . MET B 1 323 ? 4.207 -12.227 -26.719 1 81 323 MET B CA 1
ATOM 5542 C C . MET B 1 323 ? 4.488 -13.727 -26.766 1 81 323 MET B C 1
ATOM 5544 O O . MET B 1 323 ? 5.621 -14.141 -27 1 81 323 MET B O 1
ATOM 5548 N N . ASP B 1 324 ? 3.48 -14.469 -26.422 1 73.38 324 ASP B N 1
ATOM 5549 C CA . ASP B 1 324 ? 3.607 -15.914 -26.531 1 73.38 324 ASP B CA 1
ATOM 5550 C C . ASP B 1 324 ? 3.809 -16.344 -27.984 1 73.38 324 ASP B C 1
ATOM 5552 O O . ASP B 1 324 ? 2.908 -16.188 -28.812 1 73.38 324 ASP B O 1
ATOM 5556 N N . THR B 1 325 ? 5.02 -16.75 -28.234 1 66.94 325 THR B N 1
ATOM 5557 C CA . THR B 1 325 ? 5.328 -17.141 -29.609 1 66.94 325 THR B CA 1
ATOM 5558 C C . THR B 1 325 ? 5.348 -18.656 -29.75 1 66.94 325 THR B C 1
ATOM 5560 O O . THR B 1 325 ? 5.895 -19.188 -30.719 1 66.94 325 THR B O 1
ATOM 5563 N N . SER B 1 326 ? 4.781 -19.203 -28.75 1 66.19 326 SER B N 1
ATOM 5564 C CA . SER B 1 326 ? 4.773 -20.656 -28.812 1 66.19 326 SER B CA 1
ATOM 5565 C C . SER B 1 326 ? 3.926 -21.156 -29.984 1 66.19 326 SER B C 1
ATOM 5567 O O . SER B 1 326 ? 3.221 -20.375 -30.625 1 66.19 326 SER B O 1
ATOM 5569 N N . MET B 1 327 ? 4.172 -22.375 -30.453 1 57.22 327 MET B N 1
ATOM 5570 C CA . MET B 1 327 ? 3.473 -23 -31.562 1 57.22 327 MET B CA 1
ATOM 5571 C C . MET B 1 327 ? 1.963 -22.828 -31.438 1 57.22 327 MET B C 1
ATOM 5573 O O . MET B 1 327 ? 1.257 -22.688 -32.438 1 57.22 327 MET B O 1
ATOM 5577 N N . TYR B 1 328 ? 1.519 -22.844 -30.219 1 61.72 328 TYR B N 1
ATOM 5578 C CA . TYR B 1 328 ? 0.092 -22.656 -29.984 1 61.72 328 TYR B CA 1
ATOM 5579 C C . TYR B 1 328 ? -0.155 -21.453 -29.078 1 61.72 328 TYR B C 1
ATOM 5581 O O . TYR B 1 328 ? -0.464 -21.609 -27.906 1 61.72 328 TYR B O 1
ATOM 5589 N N . PRO B 1 329 ? -0.011 -20.25 -29.797 1 65.19 329 PRO B N 1
ATOM 5590 C CA . PRO B 1 329 ? -0.204 -19.047 -28.969 1 65.19 329 PRO B CA 1
ATOM 5591 C C . PRO B 1 329 ? -1.642 -18.891 -28.484 1 65.19 329 PRO B C 1
ATOM 5593 O O . PRO B 1 329 ? -2.584 -19.25 -29.203 1 65.19 329 PRO B O 1
ATOM 5596 N N . ILE B 1 330 ? -1.842 -18.766 -27.281 1 66 330 ILE B N 1
ATOM 5597 C CA . ILE B 1 330 ? -3.162 -18.766 -26.656 1 66 330 ILE B CA 1
ATOM 5598 C C . ILE B 1 330 ? -3.846 -17.422 -26.906 1 66 330 ILE B C 1
ATOM 5600 O O . ILE B 1 330 ? -5.035 -17.375 -27.234 1 66 330 ILE B O 1
ATOM 5604 N N . ASP B 1 331 ? -3.324 -16.328 -26.625 1 66.62 331 ASP B N 1
ATOM 5605 C CA . ASP B 1 331 ? -3.906 -15.008 -26.859 1 66.62 331 ASP B CA 1
ATOM 5606 C C . ASP B 1 331 ? -2.824 -13.977 -27.172 1 66.62 331 ASP B C 1
ATOM 5608 O O . ASP B 1 331 ? -1.64 -14.312 -27.219 1 66.62 331 ASP B O 1
ATOM 5612 N N . ASP B 1 332 ? -3.236 -12.969 -27.688 1 68.12 332 ASP B N 1
ATOM 5613 C CA . ASP B 1 332 ? -2.352 -11.859 -28.031 1 68.12 332 ASP B CA 1
ATOM 5614 C C . ASP B 1 332 ? -1.885 -11.133 -26.766 1 68.12 332 ASP B C 1
ATOM 5616 O O . ASP B 1 332 ? -1.406 -9.992 -26.844 1 68.12 332 ASP B O 1
ATOM 5620 N N . SER B 1 333 ? -1.928 -12.008 -25.766 1 72.94 333 SER B N 1
ATOM 5621 C CA . SER B 1 333 ? -1.565 -11.344 -24.516 1 72.94 333 SER B CA 1
ATOM 5622 C C . SER B 1 333 ? -0.056 -11.359 -24.297 1 72.94 333 SER B C 1
ATOM 5624 O O . SER B 1 333 ? 0.64 -12.242 -24.812 1 72.94 333 SER B O 1
ATOM 5626 N N . VAL B 1 334 ? 0.413 -10.289 -23.719 1 78.94 334 VAL B N 1
ATOM 5627 C CA . VAL B 1 334 ? 1.815 -10.148 -23.344 1 78.94 334 VAL B CA 1
ATOM 5628 C C . VAL B 1 334 ? 2.018 -10.648 -21.906 1 78.94 334 VAL B C 1
ATOM 5630 O O . VAL B 1 334 ? 1.228 -10.328 -21.016 1 78.94 334 VAL B O 1
ATOM 5633 N N . TYR B 1 335 ? 3.078 -11.625 -21.844 1 84.25 335 TYR B N 1
ATOM 5634 C CA . TYR B 1 335 ? 3.426 -12.164 -20.547 1 84.25 335 TYR B CA 1
ATOM 5635 C C . TYR B 1 335 ? 4.914 -11.992 -20.25 1 84.25 335 TYR B C 1
ATOM 5637 O O . TYR B 1 335 ? 5.703 -11.75 -21.172 1 84.25 335 TYR B O 1
ATOM 5645 N N . HIS B 1 336 ? 5.195 -11.961 -18.969 1 91.62 336 HIS B N 1
ATOM 5646 C CA . HIS B 1 336 ? 6.609 -12.023 -18.594 1 91.62 336 HIS B CA 1
ATOM 5647 C C . HIS B 1 336 ? 7.156 -13.438 -18.766 1 91.62 336 HIS B C 1
ATOM 5649 O O . HIS B 1 336 ? 6.699 -14.367 -18.094 1 91.62 336 HIS B O 1
ATOM 5655 N N . LEU B 1 337 ? 8.094 -13.594 -19.641 1 92.44 337 LEU B N 1
ATOM 5656 C CA . LEU B 1 337 ? 8.703 -14.891 -19.891 1 92.44 337 LEU B CA 1
ATOM 5657 C C . LEU B 1 337 ? 10.156 -14.906 -19.422 1 92.44 337 LEU B C 1
ATOM 5659 O O . LEU B 1 337 ? 10.844 -13.883 -19.469 1 92.44 337 LEU B O 1
ATOM 5663 N N . TYR B 1 338 ? 10.547 -16.109 -18.984 1 95.25 338 TYR B N 1
ATOM 5664 C CA . TYR B 1 338 ? 11.914 -16.297 -18.516 1 95.25 338 TYR B CA 1
ATOM 5665 C C . TYR B 1 338 ? 12.914 -16.094 -19.656 1 95.25 338 TYR B C 1
ATOM 5667 O O . TYR B 1 338 ? 12.773 -16.672 -20.734 1 95.25 338 TYR B O 1
ATOM 5675 N N . LYS B 1 339 ? 13.906 -15.164 -19.406 1 92.5 339 LYS B N 1
ATOM 5676 C CA . LYS B 1 339 ? 14.898 -14.797 -20.406 1 92.5 339 LYS B CA 1
ATOM 5677 C C . LYS B 1 339 ? 15.977 -15.867 -20.531 1 92.5 339 LYS B C 1
ATOM 5679 O O . LYS B 1 339 ? 16.734 -15.891 -21.516 1 92.5 339 LYS B O 1
ATOM 5684 N N . GLY B 1 340 ? 16.016 -16.484 -19.688 1 89.88 340 GLY B N 1
ATOM 5685 C CA . GLY B 1 340 ? 17.156 -17.375 -19.641 1 89.88 340 GLY B CA 1
ATOM 5686 C C . GLY B 1 340 ? 18.375 -16.75 -18.984 1 89.88 340 GLY B C 1
ATOM 5687 O O . GLY B 1 340 ? 18.375 -15.562 -18.672 1 89.88 340 GLY B O 1
ATOM 5688 N N . LYS B 1 341 ? 19.109 -17.25 -18 1 94.25 341 LYS B N 1
ATOM 5689 C CA . LYS B 1 341 ? 20.422 -16.766 -17.578 1 94.25 341 LYS B CA 1
ATOM 5690 C C . LYS B 1 341 ? 20.609 -16.938 -16.078 1 94.25 341 LYS B C 1
ATOM 5692 O O . LYS B 1 341 ? 21.734 -16.891 -15.578 1 94.25 341 LYS B O 1
ATOM 5697 N N . TYR B 1 342 ? 19.547 -17.016 -15.453 1 97.5 342 TYR B N 1
ATOM 5698 C CA . TYR B 1 342 ? 19.688 -17.062 -14 1 97.5 342 TYR B CA 1
ATOM 5699 C C . TYR B 1 342 ? 20.625 -18.172 -13.578 1 97.5 342 TYR B C 1
ATOM 5701 O O . TYR B 1 342 ? 21.578 -17.938 -12.82 1 97.5 342 TYR B O 1
ATOM 5709 N N . TRP B 1 343 ? 20.406 -19.344 -14.07 1 97.31 343 TRP B N 1
ATOM 5710 C CA . TRP B 1 343 ? 21.156 -20.516 -13.633 1 97.31 343 TRP B CA 1
ATOM 5711 C C . TRP B 1 343 ? 22.609 -20.422 -14.086 1 97.31 343 TRP B C 1
ATOM 5713 O O . TRP B 1 343 ? 23.516 -20.891 -13.391 1 97.31 343 TRP B O 1
ATOM 5723 N N . GLU B 1 344 ? 22.797 -19.812 -15.25 1 97.06 344 GLU B N 1
ATOM 5724 C CA . GLU B 1 344 ? 24.156 -19.547 -15.695 1 97.06 344 GLU B CA 1
ATOM 5725 C C . GLU B 1 344 ? 24.875 -18.594 -14.742 1 97.06 344 GLU B C 1
ATOM 5727 O O . GLU B 1 344 ? 26.047 -18.812 -14.398 1 97.06 344 GLU B O 1
ATOM 5732 N N . CYS B 1 345 ? 24.188 -17.562 -14.359 1 97.56 345 CYS B N 1
ATOM 5733 C CA . CYS B 1 345 ? 24.75 -16.609 -13.406 1 97.56 345 CYS B CA 1
ATOM 5734 C C . CYS B 1 345 ? 25.047 -17.281 -12.078 1 97.56 345 CYS B C 1
ATOM 5736 O O . CYS B 1 345 ? 26.078 -17 -11.453 1 97.56 345 CYS B O 1
ATOM 5738 N N . LYS B 1 346 ? 24.219 -18.172 -11.664 1 97.31 346 LYS B N 1
ATOM 5739 C CA . LYS B 1 346 ? 24.438 -18.906 -10.422 1 97.31 346 LYS B CA 1
ATOM 5740 C C . LYS B 1 346 ? 25.688 -19.781 -10.508 1 97.31 346 LYS B C 1
ATOM 5742 O O . LYS B 1 346 ? 26.516 -19.781 -9.586 1 97.31 346 LYS B O 1
ATOM 5747 N N . GLU B 1 347 ? 25.812 -20.469 -11.578 1 96.81 347 GLU B N 1
ATOM 5748 C CA . GLU B 1 347 ? 26.984 -21.328 -11.789 1 96.81 347 GLU B CA 1
ATOM 5749 C C . GLU B 1 347 ? 28.281 -20.531 -11.734 1 96.81 347 GLU B C 1
ATOM 5751 O O . GLU B 1 347 ? 29.25 -20.969 -11.133 1 96.81 347 GLU B O 1
ATOM 5756 N N . LYS B 1 348 ? 28.25 -19.344 -12.312 1 97.56 348 LYS B N 1
ATOM 5757 C CA . LYS B 1 348 ? 29.438 -18.5 -12.398 1 97.56 348 LYS B CA 1
ATOM 5758 C C . LYS B 1 348 ? 29.562 -17.609 -11.172 1 97.56 348 LYS B C 1
ATOM 5760 O O . LYS B 1 348 ? 30.594 -16.938 -11 1 97.56 348 LYS B O 1
ATOM 5765 N N . GLN B 1 349 ? 28.516 -17.656 -10.391 1 97.38 349 GLN B N 1
ATOM 5766 C CA . GLN B 1 349 ? 28.438 -16.781 -9.219 1 97.38 349 GLN B CA 1
ATOM 5767 C C . GLN B 1 349 ? 28.672 -15.32 -9.602 1 97.38 349 GLN B C 1
ATOM 5769 O O . GLN B 1 349 ? 29.469 -14.625 -8.969 1 97.38 349 GLN B O 1
ATOM 5774 N N . ASN B 1 350 ? 28.109 -14.953 -10.695 1 97.31 350 ASN B N 1
ATOM 5775 C CA . ASN B 1 350 ? 28.125 -13.57 -11.156 1 97.31 350 ASN B CA 1
ATOM 5776 C C . ASN B 1 350 ? 26.75 -12.914 -10.992 1 97.31 350 ASN B C 1
ATOM 5778 O O . ASN B 1 350 ? 25.875 -13.078 -11.836 1 97.31 350 ASN B O 1
ATOM 5782 N N . TRP B 1 351 ? 26.609 -12.125 -9.938 1 97.06 351 TRP B N 1
ATOM 5783 C CA . TRP B 1 351 ? 25.328 -11.508 -9.609 1 97.06 351 TRP B CA 1
ATOM 5784 C C . TRP B 1 351 ? 25.391 -10 -9.82 1 97.06 351 TRP B C 1
ATOM 5786 O O . TRP B 1 351 ? 24.609 -9.258 -9.227 1 97.06 351 TRP B O 1
ATOM 5796 N N . SER B 1 352 ? 26.297 -9.477 -10.664 1 95.06 352 SER B N 1
ATOM 5797 C CA . SER B 1 352 ? 26.516 -8.047 -10.852 1 95.06 352 SER B CA 1
ATOM 5798 C C . SER B 1 352 ? 25.281 -7.352 -11.398 1 95.06 352 SER B C 1
ATOM 5800 O O . SER B 1 352 ? 25.109 -6.145 -11.227 1 95.06 352 SER B O 1
ATOM 5802 N N . VAL B 1 353 ? 24.469 -8.078 -12.023 1 93 353 VAL B N 1
ATOM 5803 C CA . VAL B 1 353 ? 23.281 -7.504 -12.656 1 93 353 VAL B CA 1
ATOM 5804 C C . VAL B 1 353 ? 22.188 -7.277 -11.602 1 93 353 VAL B C 1
ATOM 5806 O O . VAL B 1 353 ? 21.219 -6.574 -11.859 1 93 353 VAL B O 1
ATOM 5809 N N . CYS B 1 354 ? 22.312 -7.914 -10.406 1 92.5 354 CYS B N 1
ATOM 5810 C CA . CYS B 1 354 ? 21.297 -7.852 -9.375 1 92.5 354 CYS B CA 1
ATOM 5811 C C . CYS B 1 354 ? 21.391 -6.555 -8.586 1 92.5 354 CYS B C 1
ATOM 5813 O O . CYS B 1 354 ? 22.484 -6.148 -8.18 1 92.5 354 CYS B O 1
ATOM 5815 N N . PRO B 1 355 ? 20.25 -5.832 -8.359 1 85.75 355 PRO B N 1
ATOM 5816 C CA . PRO B 1 355 ? 20.266 -4.645 -7.5 1 85.75 355 PRO B CA 1
ATOM 5817 C C . PRO B 1 355 ? 20.312 -4.988 -6.016 1 85.75 355 PRO B C 1
ATOM 5819 O O . PRO B 1 355 ? 20.078 -6.137 -5.633 1 85.75 355 PRO B O 1
ATOM 5822 N N . ASP B 1 356 ? 20.75 -3.986 -5.215 1 83.56 356 ASP B N 1
ATOM 5823 C CA . ASP B 1 356 ? 20.609 -4.109 -3.766 1 83.56 356 ASP B CA 1
ATOM 5824 C C . ASP B 1 356 ? 19.219 -3.713 -3.305 1 83.56 356 ASP B C 1
ATOM 5826 O O . ASP B 1 356 ? 18.875 -2.527 -3.277 1 83.56 356 ASP B O 1
ATOM 5830 N N . ILE B 1 357 ? 18.453 -4.73 -2.941 1 80.06 357 ILE B N 1
ATOM 5831 C CA . ILE B 1 357 ? 17.062 -4.395 -2.672 1 80.06 357 ILE B CA 1
ATOM 5832 C C . ILE B 1 357 ? 16.766 -4.582 -1.186 1 80.06 357 ILE B C 1
ATOM 5834 O O . ILE B 1 357 ? 15.68 -4.242 -0.716 1 80.06 357 ILE B O 1
ATOM 5838 N N . PHE B 1 358 ? 17.75 -5.227 -0.37 1 80.06 358 PHE B N 1
ATOM 5839 C CA . PHE B 1 358 ? 17.516 -5.461 1.049 1 80.06 358 PHE B CA 1
ATOM 5840 C C . PHE B 1 358 ? 18.219 -4.414 1.898 1 80.06 358 PHE B C 1
ATOM 5842 O O . PHE B 1 358 ? 19.438 -4.23 1.777 1 80.06 358 PHE B O 1
#

Sequence (716 aa):
MPWNLWTILKNYIGKELTEIPIPFNFCEPLSMLQRLVEDYEYSEILDKAAMASDSCEQLAYVAAFTVSSYATTSNRTAKPFNPLLGETYELDRTDDLGWKCISEQVSHHPHVVAQHCESKNWICHQEFSMTSSLKGKYLQVKPLGMTHLTFLSSGNRYTWKKVTTNVNNIIFGKLWVDHHGEMEIVNHKTGEKCVLQFIPSEPFSPSKQRKVTGAVMNAKRELVWVLNGTWDNKMEASKVAEKRSQVKGKQVLETEAPVVVWQRRWPPPEAEKYYNLSEFACQLNELEEGVAPTDSRLRPDQRLMEEGLPVPQYEPIWFKKEMDTSMYPIDDSVYHLYKGKYWECKEKQNWSVCPDIFMPWNLWTILKNYIGKELTEIPIPFNFCEPLSMLQRLVEDYEYSEILDKAAMASDSCEQLAYVAAFTVSSYATTSNRTAKPFNPLLGETYELDRTDDLGWKCISEQVSHHPHVVAQHCESKNWICHQEFSMTSSLKGKYLQVKPLGMTHLTFLSSGNRYTWKKVTTNVNNIIFGKLWVDHHGEMEIVNHKTGEKCVLQFIPSEPFSPSKQRKVTGAVMNAKRELVWVLNGTWDNKMEASKVAEKRSQVKGKQVLETEAPVVVWQRRWPPPEAEKYYNLSEFACQLNELEEGVAPTDSRLRPDQRLMEEGLPVPQYEPIWFKKEMDTSMYPIDDSVYHLYKGKYWECKEKQNWSVCPDIF

InterPro domains:
  IPR000648 Oxysterol-binding protein [PF01237] (4-308)
  IPR000648 Oxysterol-binding protein [PTHR10972] (3-308)
  IPR037239 Oxysterol-binding protein superfamily [SSF144000] (2-358)

Secondary structure (DSSP, 8-state):
----HHHHHGGGTTS--TTS---GGGEEEEEHHHHHHGGGGGTHHHHHHHT-SSHHHHHHHHHHHHHHTTGGGGT--PEEEPPPTT-EEEEEETTTTSEEEEEEEEEETTEEEEEEEEESSEEEEEEE-EEEEEETTEEEEEE---EEEEETTT--EEEE---EEEEE-TTTS--EEEEEEEEEEEETTT--EEEEEEPPPBTTBGGGTTEEEEEEE-TT--EEEEEEEETTTEEEEEEBPSS-EEETTEEE--BPPPEEEEE--PPPTTGGGGTT--HHHHHTTS--TT--TTBGGG-HHHHHHHTTPPPPPP--SSEEEEE--SSS---S-EEEEE-S-HHHHHHHT--TTS----/----HHHHHGGGTTS--TTS---GGGEEEEEHHHHHHGGGGGTHHHHHHHT-SSHHHHHHHHHHHHHHTTGGGGT--PEEEPPPTT-EEEEEETTTTSEEEEEEEEEETTEEEEEEEEESSEEEEEEE-EEEEEETTEEEEEE---EEEEETTT--EEEE---EEEEE-TTTS--EEEEEEEEEEEETTT--EEEEEEPPP-TT-GGGTTEEEEEEE-TT--EEEEEEEETTTEEEEEEBPSS-EEETTEEE--BPPPEEEEE--PPPTTGGGGTT--HHHHHTTS--TT--TTBGGG-HHHHHHHTTPPPPPP--SSEEEEE--SSS---S-EEEEE-S-HHHHHHHT--TT-----

Organism: Artemia franciscana (NCBI:txid6661)

Solvent-accessible surface area (backbone atoms only — not comparable to full-atom values): 38610 Å² total; per-residue (Å²): 126,79,78,50,57,31,75,62,41,63,78,34,53,35,9,31,45,78,62,51,74,65,60,71,90,43,44,40,64,39,36,43,62,49,56,60,56,51,47,51,75,56,46,63,33,57,56,52,24,71,66,39,92,44,72,66,58,20,47,52,26,50,52,34,40,64,40,54,52,47,31,64,41,68,72,32,79,52,40,52,39,82,69,49,71,64,28,26,38,74,48,82,36,52,88,83,75,42,28,35,35,44,32,33,28,56,34,69,83,64,53,30,35,30,36,39,34,41,42,91,53,35,40,37,40,32,38,45,30,67,48,36,33,22,61,73,62,26,38,38,37,39,52,70,30,51,36,38,38,33,34,64,87,80,58,44,33,36,37,37,45,66,53,36,36,37,38,31,33,66,68,81,52,80,65,45,56,46,51,33,47,68,29,56,37,36,29,65,72,67,56,25,36,32,47,33,39,32,37,60,65,43,94,90,35,79,88,36,51,51,27,32,39,32,41,31,24,42,64,84,66,42,76,44,34,40,34,43,38,29,40,64,45,34,33,31,38,22,43,46,47,88,67,70,43,69,51,95,82,37,79,39,87,40,60,47,78,70,39,81,57,37,70,63,80,75,50,53,89,68,19,74,80,55,70,40,40,34,69,69,55,54,55,67,58,53,86,67,85,68,61,60,88,35,24,56,73,66,31,63,64,43,46,25,48,65,70,70,38,79,64,82,70,81,70,50,85,54,39,41,82,38,65,55,75,52,97,65,51,84,55,95,50,73,40,61,38,75,65,67,54,64,68,58,28,42,76,67,64,54,58,84,86,59,68,88,78,122,125,80,79,49,55,30,75,61,40,62,78,35,53,35,9,31,45,76,62,50,74,65,60,71,90,43,44,40,64,39,36,43,62,50,56,60,57,52,48,51,75,57,44,64,33,56,56,51,24,71,67,41,91,46,70,67,56,20,48,53,26,51,52,34,42,63,40,54,52,48,31,63,42,69,72,31,79,52,41,51,38,80,69,50,71,63,27,26,38,74,48,81,35,52,88,84,76,40,29,35,36,44,32,34,27,54,33,70,84,65,54,31,35,31,34,40,34,41,41,92,51,35,40,38,40,32,39,45,32,67,47,36,32,22,61,71,64,27,38,38,35,40,52,67,30,50,36,38,39,34,34,65,87,81,58,45,33,35,38,39,45,66,52,35,35,37,40,31,33,64,68,81,52,80,65,47,56,48,52,34,47,67,30,55,36,37,29,64,71,69,57,25,37,31,45,34,38,31,38,63,65,44,94,90,34,79,89,38,51,50,26,32,40,32,41,32,25,43,65,87,65,43,75,44,35,41,35,43,39,30,40,63,46,34,33,31,37,21,43,46,47,87,65,70,44,69,51,95,84,36,80,39,88,40,58,48,79,70,40,82,59,37,71,65,78,76,51,53,89,66,19,74,80,57,70,41,38,33,68,68,56,53,55,69,58,53,86,68,86,70,62,61,88,34,24,56,73,67,31,64,64,44,45,26,47,65,69,70,38,80,64,83,71,82,72,49,86,56,38,39,81,37,65,57,77,52,98,64,52,83,55,97,50,74,40,58,38,74,65,65,54,64,68,60,29,41,75,68,65,54,59,84,87,59,69,90,78,121

Radius of gyration: 31.13 Å; Cα contacts (8 Å, |Δi|>4): 1558; chains: 2; bounding box: 69×94×63 Å

pLDDT: mean 86.06, std 16.17, range [22.33, 98.94]

Foldseek 3Di:
DPPQLCVVCVVQAQHFCPPPPDPPVQAALAAVQLLVVCLCVVVVLQVVLLVDPDDLSSQVSVVFSLLLSCQLQQQFVRHYDYADQQFKAKDDPCPPSFKIKIKGQPDVVPTWMWMWMDGPFKIKTKIWTWIWTRHHFKIKIAIDMKMWMATDPVRWIKMKTAFMKIWGRSRPDDTGIATFDWMWIAGPVFGKIKIKTQFTDDPVDPPNPQKIKMFTAGNVRDTFKIKIDGSNFWIKIWGWDPDQDQDPNDGDTDTDDIDTSDGDDAADPPCVVNSRDRPVSVVSLDDDPPDDCSYSNNDVQSVCVNVVHDDDDDDDDQWDWDQPPPPDGDDRDTDTDGPDCPVVCVVVVPPVSPDDDD/DPPQLCVVCVVQAQHFCPPPPDPPVQAALAAVQLLVVCLCVVVVLQVVLLVDPDVLSSQVSVVFSLLLSCQLQQQFVRHYDYADQQFKAKDDPCPPSFKIKIKGQHDVVPTWMWMWMDGPFKIKTKIWTWIWTRHHFKIKIAIDMKMWMATDPVRWIKMKTAFMKIWGRSRNDDTGIATFDWMWIAGPVFGKIKIKTQFTDDPVDPPNPQKIKMFTAGNVRDTFKIKIDGSNFWIKIWGWDPDQDQDPNDGDTDTDDIDTSDGDDAADPPCVVNSRDRPVSVVSLDDDPPDDCSYSNNDVQSVCVNVVHDDDDDDDDQWDWDQPPPPDGDDRDTDTDGPDCPVVCVVVVPCVVPDDDD

Nearest PDB structures (foldseek):
  7v62-assembly1_A  TM=7.944E-01  e=8.362E-41  Homo sapiens
  7v62-assembly1_D  TM=7.817E-01  e=1.109E-40  Homo sapiens
  7cyz-assembly2_B  TM=7.832E-01  e=5.665E-32  Homo sapiens
  7dej-assembly2_B  TM=7.963E-01  e=5.740E-31  Homo sapiens
  7cyz-assembly1_A  TM=7.486E-01  e=2.387E-29  Homo sapiens